Protein AF-0000000066300515 (afdb_homodimer)

Sequence (584 aa):
MKFGRKIVMDKVKVTYQYLLFVWRRSEQDNIKVPAGHLAYVTLLSIVPLLAVIFYMLAAFPVFSDLKGMLEDLIYNNLLPTSGDTIQEHISGFIENTKKMSMMGIGSLIAIALLLISTIDQTINRIWRCTNKRSRIQSFTIYWTILSLGPVIIGASLALSSYLFSVFQEHGSLSFGQRLLSLMPFILTWLTFAGVYTLVPHQRVSFRYALIGGLIAAILFFFGTDLFRLYITNFPSQQIIYGALAVIPILFVWIYYSWLIVLIGAEVTATLEEFLKQQEDNNVTKEYLGADIMKFGRKIVMDKVKVTYQYLLFVWRRSEQDNIKVPAGHLAYVTLLSIVPLLAVIFYMLAAFPVFSDLKGMLEDLIYNNLLPTSGDTIQEHISGFIENTKKMSMMGIGSLIAIALLLISTIDQTINRIWRCTNKRSRIQSFTIYWTILSLGPVIIGASLALSSYLFSVFQEHGSLSFGQRLLSLMPFILTWLTFAGVYTLVPHQRVSFRYALIGGLIAAILFFFGTDLFRLYITNFPSQQIIYGALAVIPILFVWIYYSWLIVLIGAEVTATLEEFLKQQEDNNVTKEYLGADI

Structure (mmCIF, N/CA/C/O backbone):
data_AF-0000000066300515-model_v1
#
loop_
_entity.id
_entity.type
_entity.pdbx_description
1 polymer 'UPF0761 membrane protein Ping_3482'
#
loop_
_atom_site.group_PDB
_atom_site.id
_atom_site.type_symbol
_atom_site.label_atom_id
_atom_site.label_alt_id
_atom_site.label_comp_id
_atom_site.label_asym_id
_atom_site.label_entity_id
_atom_site.label_seq_id
_atom_site.pdbx_PDB_ins_code
_atom_site.Cartn_x
_atom_site.Cartn_y
_atom_site.Cartn_z
_atom_site.occupancy
_atom_site.B_iso_or_equiv
_atom_site.auth_seq_id
_atom_site.auth_comp_id
_atom_site.auth_asym_id
_atom_site.auth_atom_id
_atom_site.pdbx_PDB_model_num
ATOM 1 N N . MET A 1 1 ? 28.031 -44.844 2.875 1 52.69 1 MET A N 1
ATOM 2 C CA . MET A 1 1 ? 27.031 -44.188 3.703 1 52.69 1 MET A CA 1
ATOM 3 C C . MET A 1 1 ? 27.516 -42.812 4.141 1 52.69 1 MET A C 1
ATOM 5 O O . MET A 1 1 ? 26.734 -41.844 4.184 1 52.69 1 MET A O 1
ATOM 9 N N . LYS A 1 2 ? 28.719 -42.75 4.441 1 65.56 2 LYS A N 1
ATOM 10 C CA . LYS A 1 2 ? 29.359 -41.531 4.945 1 65.56 2 LYS A CA 1
ATOM 11 C C . LYS A 1 2 ? 29.484 -40.5 3.844 1 65.56 2 LYS A C 1
ATOM 13 O O . LYS A 1 2 ? 29.312 -39.281 4.09 1 65.56 2 LYS A O 1
ATOM 18 N N . PHE A 1 3 ? 29.703 -40.906 2.629 1 63.03 3 PHE A N 1
ATOM 19 C CA . PHE A 1 3 ? 29.906 -40 1.494 1 63.03 3 PHE A CA 1
ATOM 20 C C . PHE A 1 3 ? 28.609 -39.312 1.117 1 63.03 3 PHE A C 1
ATOM 22 O O . PHE A 1 3 ? 28.609 -38.094 0.831 1 63.03 3 PHE A O 1
ATOM 29 N N . GLY A 1 4 ? 27.484 -39.938 1.176 1 62.94 4 GLY A N 1
ATOM 30 C CA . GLY A 1 4 ? 26.172 -39.406 0.899 1 62.94 4 GLY A CA 1
ATOM 31 C C . GLY A 1 4 ? 25.75 -38.344 1.886 1 62.94 4 GLY A C 1
ATOM 32 O O . GLY A 1 4 ? 25.156 -37.312 1.498 1 62.94 4 GLY A O 1
ATOM 33 N N . ARG A 1 5 ? 26.156 -38.656 3.082 1 69.69 5 ARG A N 1
ATOM 34 C CA . ARG A 1 5 ? 25.828 -37.719 4.141 1 69.69 5 ARG A CA 1
ATOM 35 C C . ARG A 1 5 ? 26.609 -36.406 3.98 1 69.69 5 ARG A C 1
ATOM 37 O O . ARG A 1 5 ? 26.078 -35.312 4.242 1 69.69 5 ARG A O 1
ATOM 44 N N . LYS A 1 6 ? 27.812 -36.562 3.58 1 69.56 6 LYS A N 1
ATOM 45 C CA . LYS A 1 6 ? 28.641 -35.406 3.387 1 69.56 6 LYS A CA 1
ATOM 46 C C . LYS A 1 6 ? 28.109 -34.531 2.256 1 69.56 6 LYS A C 1
ATOM 48 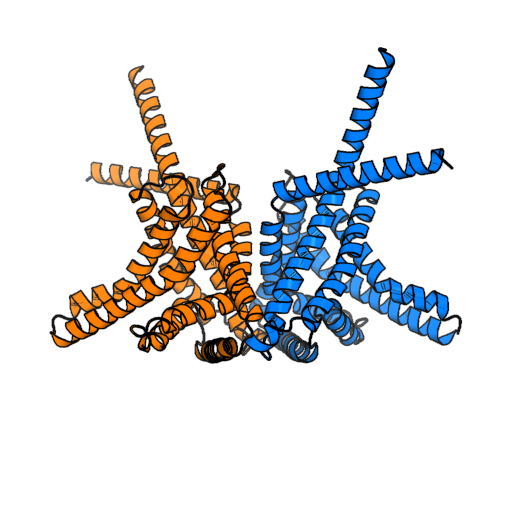O O . LYS A 1 6 ? 28.109 -33.281 2.365 1 69.56 6 LYS A O 1
ATOM 53 N N . ILE A 1 7 ? 27.656 -35.156 1.161 1 70.44 7 ILE A N 1
ATOM 54 C CA . ILE A 1 7 ? 27.094 -34.438 0.025 1 70.44 7 ILE A CA 1
ATOM 55 C C . ILE A 1 7 ? 25.797 -33.75 0.447 1 70.44 7 ILE A C 1
ATOM 57 O O . ILE A 1 7 ? 25.578 -32.562 0.089 1 70.44 7 ILE A O 1
ATOM 61 N N . VAL A 1 8 ? 25.094 -34.469 1.227 1 72.69 8 VAL A N 1
ATOM 62 C CA . VAL A 1 8 ? 23.844 -33.906 1.701 1 72.69 8 VAL A CA 1
ATOM 63 C C . VAL A 1 8 ? 24.109 -32.719 2.639 1 72.69 8 VAL A C 1
ATOM 65 O O . VAL A 1 8 ? 23.438 -31.703 2.557 1 72.69 8 VAL A O 1
ATOM 68 N N . MET A 1 9 ? 25.078 -32.938 3.523 1 73 9 MET A N 1
ATOM 69 C CA . MET A 1 9 ? 25.406 -31.875 4.469 1 73 9 MET A CA 1
ATOM 70 C C . MET A 1 9 ? 25.938 -30.641 3.742 1 73 9 MET A C 1
ATOM 72 O O . MET A 1 9 ? 25.625 -29.516 4.125 1 73 9 MET A O 1
ATOM 76 N N . ASP A 1 10 ? 26.703 -30.906 2.738 1 74.69 10 ASP A N 1
ATOM 77 C CA . ASP A 1 10 ? 27.234 -29.812 1.949 1 74.69 10 ASP A CA 1
ATOM 78 C C . ASP A 1 10 ? 26.109 -29.062 1.216 1 74.69 10 ASP A C 1
ATOM 80 O O . ASP A 1 10 ? 26.109 -27.844 1.153 1 74.69 10 ASP A O 1
ATOM 84 N N . LYS A 1 11 ? 25.188 -29.891 0.776 1 75.94 11 LYS A N 1
ATOM 85 C CA . LYS A 1 11 ? 24.062 -29.281 0.068 1 75.94 11 LYS A CA 1
ATOM 86 C C . LYS A 1 11 ? 23.203 -28.453 1.019 1 75.94 11 LYS A C 1
ATOM 88 O O . LYS A 1 11 ? 22.719 -27.375 0.658 1 75.94 11 LYS A O 1
ATOM 93 N N . VAL A 1 12 ? 23.094 -28.984 2.199 1 80.06 12 VAL A N 1
ATOM 94 C CA . VAL A 1 12 ? 22.281 -28.297 3.207 1 80.06 12 VAL A CA 1
ATOM 95 C C . VAL A 1 12 ? 22.969 -27 3.615 1 80.06 12 VAL A C 1
ATOM 97 O O . VAL A 1 12 ? 22.312 -25.969 3.793 1 80.06 12 VAL A O 1
ATOM 100 N N . LYS A 1 13 ? 24.188 -27.078 3.736 1 79.25 13 LYS A N 1
ATOM 101 C CA . LYS A 1 13 ? 24.953 -25.891 4.102 1 79.25 13 LYS A CA 1
ATOM 102 C C . LYS A 1 13 ? 24.859 -24.812 3.021 1 79.25 13 LYS A C 1
ATOM 104 O O . LYS A 1 13 ? 24.672 -23.625 3.322 1 79.25 13 LYS A O 1
ATOM 109 N N . VAL A 1 14 ? 24.969 -25.328 1.819 1 77.94 14 VAL A N 1
ATOM 110 C CA . VAL A 1 14 ? 24.922 -24.391 0.701 1 77.94 14 VAL A CA 1
ATOM 111 C C . VAL A 1 14 ? 23.516 -23.781 0.606 1 77.94 14 VAL A C 1
ATOM 113 O O . VAL A 1 14 ? 23.359 -22.594 0.356 1 77.94 14 VAL A O 1
ATOM 116 N N . THR A 1 15 ? 22.547 -24.641 0.903 1 84.38 15 THR A N 1
ATOM 117 C CA . THR A 1 15 ? 21.172 -24.172 0.858 1 84.38 15 THR A CA 1
ATOM 118 C C . THR A 1 15 ? 20.906 -23.156 1.972 1 84.38 15 THR A C 1
ATOM 120 O O . THR A 1 15 ? 20.25 -22.141 1.752 1 84.38 15 THR A O 1
ATOM 123 N N . TYR A 1 16 ? 21.469 -23.453 3.086 1 84.88 16 TYR A N 1
ATOM 124 C CA . TYR A 1 16 ? 21.312 -22.547 4.223 1 84.88 16 TYR A CA 1
ATOM 125 C C . TYR A 1 16 ? 22 -21.203 3.953 1 84.88 16 TYR A C 1
ATOM 127 O O . TYR A 1 16 ? 21.438 -20.156 4.242 1 84.88 16 TYR A O 1
ATOM 135 N N . GLN A 1 17 ? 23.156 -21.281 3.406 1 83.31 17 GLN A N 1
ATOM 136 C CA . GLN A 1 17 ? 23.891 -20.078 3.074 1 83.31 17 GLN A CA 1
ATOM 137 C C . GLN A 1 17 ? 23.141 -19.25 2.025 1 83.31 17 GLN A C 1
ATOM 139 O O . GLN A 1 17 ? 23.141 -18.016 2.08 1 83.31 17 GLN A O 1
ATOM 144 N N . TYR A 1 18 ? 22.594 -19.969 1.173 1 86.94 18 TYR A N 1
ATOM 145 C CA . TYR A 1 18 ? 21.844 -19.266 0.126 1 86.94 18 TYR A CA 1
ATOM 146 C C . TYR A 1 18 ? 20.594 -18.609 0.69 1 86.94 18 TYR A C 1
ATOM 148 O O . TYR A 1 18 ? 20.266 -17.484 0.315 1 86.94 18 TYR A O 1
ATOM 156 N N . LEU A 1 19 ? 19.984 -19.266 1.612 1 87.31 19 LEU A N 1
ATOM 157 C CA . LEU A 1 19 ? 18.797 -18.703 2.236 1 87.31 19 LEU A CA 1
ATOM 158 C C . LEU A 1 19 ? 19.141 -17.438 3.004 1 87.31 19 LEU A C 1
ATOM 160 O O . LEU A 1 19 ? 18.375 -16.453 2.965 1 87.31 19 LEU A O 1
ATOM 164 N N . LEU A 1 20 ? 20.234 -17.469 3.615 1 85.44 20 LEU A N 1
ATOM 165 C CA . LEU A 1 20 ? 20.688 -16.297 4.336 1 85.44 20 LEU A CA 1
ATOM 166 C C . LEU A 1 20 ? 21.031 -15.156 3.371 1 85.44 20 LEU A C 1
ATOM 168 O O . LEU A 1 20 ? 20.766 -13.992 3.666 1 85.44 20 LEU A O 1
ATOM 172 N N . PHE A 1 21 ? 21.578 -15.656 2.324 1 85.94 21 PHE A N 1
ATOM 173 C CA . PHE A 1 21 ? 21.938 -14.688 1.298 1 85.94 21 PHE A CA 1
ATOM 174 C C . PHE A 1 21 ? 20.688 -14 0.746 1 85.94 21 PHE A C 1
ATOM 176 O O . PHE A 1 21 ? 20.656 -12.781 0.593 1 85.94 21 PHE A O 1
ATOM 183 N N . VAL A 1 22 ? 19.719 -14.742 0.502 1 88.06 22 VAL A N 1
ATOM 184 C CA . VAL A 1 22 ? 18.469 -14.219 -0.041 1 88.06 22 VAL A CA 1
ATOM 185 C C . VAL A 1 22 ? 17.797 -13.32 0.996 1 88.06 22 VAL A C 1
ATOM 187 O O . VAL A 1 22 ? 17.234 -12.281 0.655 1 88.06 22 VAL A O 1
ATOM 190 N N . TRP A 1 23 ? 17.875 -13.734 2.213 1 86.88 23 TRP A N 1
ATOM 191 C CA . TRP A 1 23 ? 17.281 -12.961 3.295 1 86.88 23 TRP A CA 1
ATOM 192 C C . TRP A 1 23 ? 17.938 -11.594 3.422 1 86.88 23 TRP A C 1
ATOM 194 O O . TRP A 1 23 ? 17.266 -10.578 3.574 1 86.88 23 TRP A O 1
ATOM 204 N N . ARG A 1 24 ? 19.234 -11.586 3.393 1 85.38 24 ARG A N 1
ATOM 205 C CA . ARG A 1 24 ? 19.984 -10.336 3.482 1 85.38 24 ARG A CA 1
ATOM 206 C C . ARG A 1 24 ? 19.688 -9.43 2.295 1 85.38 24 ARG A C 1
ATOM 208 O O . ARG A 1 24 ? 19.531 -8.219 2.457 1 85.38 24 ARG A O 1
ATOM 215 N N . ARG A 1 25 ? 19.625 -10.102 1.236 1 85.56 25 ARG A N 1
ATOM 216 C CA . ARG A 1 25 ? 19.344 -9.328 0.029 1 85.56 25 ARG A CA 1
ATOM 217 C C . ARG A 1 25 ? 17.922 -8.758 0.065 1 85.56 25 ARG A C 1
ATOM 219 O O . ARG A 1 25 ? 17.703 -7.621 -0.361 1 85.56 25 ARG A O 1
ATOM 226 N N . SER A 1 26 ? 17.062 -9.516 0.529 1 87.69 26 SER A N 1
ATOM 227 C CA . SER A 1 26 ? 15.68 -9.07 0.648 1 87.69 26 SER A CA 1
ATOM 228 C C . SER A 1 26 ? 15.562 -7.902 1.623 1 87.69 26 SER A C 1
ATOM 230 O O . SER A 1 26 ? 14.758 -6.992 1.411 1 87.69 26 SER A O 1
ATOM 232 N N . GLU A 1 27 ? 16.312 -7.953 2.643 1 83.94 27 GLU A N 1
ATOM 233 C CA . GLU A 1 27 ? 16.328 -6.871 3.623 1 83.94 27 GLU A CA 1
ATOM 234 C C . GLU A 1 27 ? 16.953 -5.609 3.045 1 83.94 27 GLU A C 1
ATOM 236 O O . GLU A 1 27 ? 16.484 -4.5 3.303 1 83.94 27 GLU A O 1
ATOM 241 N N . GLN A 1 28 ? 17.938 -5.828 2.32 1 81.56 28 GLN A N 1
ATOM 242 C CA . GLN A 1 28 ? 18.609 -4.699 1.691 1 81.56 28 GLN A CA 1
ATOM 243 C C . GLN A 1 28 ? 17.719 -4.023 0.664 1 81.56 28 GLN A C 1
ATOM 245 O O . GLN A 1 28 ? 17.703 -2.795 0.547 1 81.56 28 GLN A O 1
ATOM 250 N N . ASP A 1 29 ? 16.938 -4.852 0.018 1 83.25 29 ASP A N 1
ATOM 251 C CA . ASP A 1 29 ? 16.031 -4.324 -0.995 1 83.25 29 ASP A CA 1
ATOM 252 C C . ASP A 1 29 ? 14.734 -3.82 -0.362 1 83.25 29 ASP A C 1
ATOM 254 O O . ASP A 1 29 ? 13.922 -3.182 -1.029 1 83.25 29 ASP A O 1
ATOM 258 N N . ASN A 1 30 ? 14.594 -4.039 0.942 1 87.69 30 ASN A N 1
ATOM 259 C CA . ASN A 1 30 ? 13.398 -3.619 1.664 1 87.69 30 ASN A CA 1
ATOM 260 C C . ASN A 1 30 ? 12.125 -4.039 0.934 1 87.69 30 ASN A C 1
ATOM 262 O O . ASN A 1 30 ? 11.258 -3.209 0.663 1 87.69 30 ASN A O 1
ATOM 266 N N . ILE A 1 31 ? 12.008 -5.305 0.62 1 92.19 31 ILE A N 1
ATOM 267 C CA . ILE A 1 31 ? 10.938 -5.781 -0.251 1 92.19 31 ILE A CA 1
ATOM 268 C C . ILE A 1 31 ? 9.586 -5.582 0.431 1 92.19 31 ILE A C 1
ATOM 270 O O . ILE A 1 31 ? 8.547 -5.648 -0.219 1 92.19 31 ILE A O 1
ATOM 274 N N . LYS A 1 32 ? 9.555 -5.266 1.757 1 93 32 LYS A N 1
ATOM 275 C CA . LYS A 1 32 ? 8.312 -5.059 2.494 1 93 32 LYS A CA 1
ATOM 276 C C . LYS A 1 32 ? 7.578 -3.812 1.998 1 93 32 LYS A C 1
ATOM 278 O O . LYS A 1 32 ? 6.352 -3.801 1.907 1 93 32 LYS A O 1
ATOM 283 N N . VAL A 1 33 ? 8.352 -2.824 1.601 1 93.25 33 VAL A N 1
ATOM 284 C CA . VAL A 1 33 ? 7.773 -1.548 1.195 1 93.25 33 VAL A CA 1
ATOM 285 C C . VAL A 1 33 ? 7.148 -1.683 -0.19 1 93.25 33 VAL A C 1
ATOM 287 O O . VAL A 1 33 ? 5.961 -1.4 -0.371 1 93.25 33 VAL A O 1
ATOM 290 N N . PRO A 1 34 ? 7.875 -2.25 -1.144 1 94.5 34 PRO A N 1
ATOM 291 C CA . PRO A 1 34 ? 7.227 -2.453 -2.439 1 94.5 34 PRO A CA 1
ATOM 292 C C . PRO A 1 34 ? 6.074 -3.453 -2.371 1 94.5 34 PRO A C 1
ATOM 294 O O . PRO A 1 34 ? 5.102 -3.332 -3.123 1 94.5 34 PRO A O 1
ATOM 297 N N . ALA A 1 35 ? 6.223 -4.418 -1.502 1 95.81 35 ALA A N 1
ATOM 298 C CA . ALA A 1 35 ? 5.117 -5.359 -1.327 1 95.81 35 ALA A CA 1
ATOM 299 C C . ALA A 1 35 ? 3.859 -4.641 -0.85 1 95.81 35 ALA A C 1
ATOM 301 O O . ALA A 1 35 ? 2.754 -4.949 -1.302 1 95.81 35 ALA A O 1
ATOM 302 N N . GLY A 1 36 ? 4.031 -3.73 0.082 1 95.25 36 GLY A N 1
ATOM 303 C CA . GLY A 1 36 ? 2.908 -2.93 0.543 1 95.25 36 GLY A CA 1
ATOM 304 C C . GLY A 1 36 ? 2.312 -2.057 -0.544 1 95.25 36 GLY A C 1
ATOM 305 O O . GLY A 1 36 ? 1.09 -1.935 -0.65 1 95.25 36 GLY A O 1
ATOM 306 N N . HIS A 1 37 ? 3.158 -1.48 -1.31 1 95.31 37 HIS A N 1
ATOM 307 C CA . HIS A 1 37 ? 2.701 -0.669 -2.432 1 95.31 37 HIS A CA 1
ATOM 308 C C . HIS A 1 37 ? 1.916 -1.508 -3.436 1 95.31 37 HIS A C 1
ATOM 310 O O . HIS A 1 37 ? 0.858 -1.089 -3.908 1 95.31 37 HIS A O 1
ATOM 316 N N . LEU A 1 38 ? 2.426 -2.646 -3.707 1 96 38 LEU A N 1
ATOM 317 C CA . LEU A 1 38 ? 1.755 -3.555 -4.633 1 96 38 LEU A CA 1
ATOM 318 C C . LEU A 1 38 ? 0.403 -3.992 -4.078 1 96 38 LEU A C 1
ATOM 320 O O . LEU A 1 38 ? -0.571 -4.109 -4.824 1 96 38 LEU A O 1
ATOM 324 N N . ALA A 1 39 ? 0.421 -4.254 -2.818 1 96.19 39 ALA A N 1
ATOM 325 C CA . ALA A 1 39 ? -0.839 -4.625 -2.182 1 96.19 39 ALA A CA 1
ATOM 326 C C . ALA A 1 39 ? -1.874 -3.514 -2.316 1 96.19 39 ALA A C 1
ATOM 328 O O . ALA A 1 39 ? -3.035 -3.773 -2.637 1 96.19 39 ALA A O 1
ATOM 329 N N . TYR A 1 40 ? -1.424 -2.352 -2.115 1 95.38 40 TYR A N 1
ATOM 330 C CA . TYR A 1 40 ? -2.303 -1.195 -2.25 1 95.38 40 TYR A CA 1
ATOM 331 C C . TYR A 1 40 ? -2.855 -1.092 -3.666 1 95.38 40 TYR A C 1
ATOM 333 O O . TYR A 1 40 ? -4.066 -0.978 -3.859 1 95.38 40 TYR A O 1
ATOM 341 N N . VAL A 1 41 ? -2.021 -1.169 -4.637 1 93.81 41 VAL A N 1
ATOM 342 C CA . VAL A 1 41 ? -2.42 -1.003 -6.031 1 93.81 41 VAL A CA 1
ATOM 343 C C . VAL A 1 41 ? -3.322 -2.162 -6.453 1 93.81 41 VAL A C 1
ATOM 345 O O . VAL A 1 41 ? -4.262 -1.975 -7.227 1 93.81 41 VAL A O 1
ATOM 348 N N . THR A 1 42 ? -3.051 -3.299 -5.91 1 93.12 42 THR A N 1
ATOM 349 C CA . THR A 1 42 ? -3.883 -4.461 -6.207 1 93.12 42 THR A CA 1
ATOM 350 C C . THR A 1 42 ? -5.301 -4.262 -5.676 1 93.12 42 THR A C 1
ATOM 352 O O . THR A 1 42 ? -6.277 -4.523 -6.383 1 93.12 42 THR A O 1
ATOM 355 N N . LEU A 1 43 ? -5.379 -3.842 -4.473 1 91.06 43 LEU A N 1
ATOM 356 C CA . LEU A 1 43 ? -6.688 -3.619 -3.869 1 91.06 43 LEU A CA 1
ATOM 357 C C . LEU A 1 43 ? -7.461 -2.551 -4.633 1 91.06 43 LEU A C 1
ATOM 359 O O . LEU A 1 43 ? -8.68 -2.67 -4.809 1 91.06 43 LEU A O 1
ATOM 363 N N . LEU A 1 44 ? -6.75 -1.623 -5.047 1 89.12 44 LEU A N 1
ATOM 364 C CA . LEU A 1 44 ? -7.367 -0.541 -5.809 1 89.12 44 LEU A CA 1
ATOM 365 C C . LEU A 1 44 ? -7.816 -1.029 -7.184 1 89.12 44 LEU A C 1
ATOM 367 O O . LEU A 1 44 ? -8.859 -0.599 -7.688 1 89.12 44 LEU A O 1
ATOM 371 N N . SER A 1 45 ? -7.09 -1.934 -7.754 1 89.12 45 SER A N 1
ATOM 372 C CA . SER A 1 45 ? -7.281 -2.291 -9.156 1 89.12 45 SER A CA 1
ATOM 373 C C . SER A 1 45 ? -8.07 -3.59 -9.289 1 89.12 45 SER A C 1
ATOM 375 O O . SER A 1 45 ? -8.375 -4.02 -10.406 1 89.12 45 SER A O 1
ATOM 377 N N . ILE A 1 46 ? -8.336 -4.199 -8.195 1 85.38 46 ILE A N 1
ATOM 378 C CA . ILE A 1 46 ? -8.922 -5.531 -8.266 1 85.38 46 ILE A CA 1
ATOM 379 C C . ILE A 1 46 ? -10.227 -5.48 -9.07 1 85.38 46 ILE A C 1
ATOM 381 O O . ILE A 1 46 ? -10.469 -6.332 -9.93 1 85.38 46 ILE A O 1
ATOM 385 N N . VAL A 1 47 ? -11.094 -4.539 -8.828 1 79.75 47 VAL A N 1
ATOM 386 C CA . VAL A 1 47 ? -12.383 -4.438 -9.5 1 79.75 47 VAL A CA 1
ATOM 387 C C . VAL A 1 47 ? -12.172 -4.062 -10.969 1 79.75 47 VAL A C 1
ATOM 389 O O . VAL A 1 47 ? -12.672 -4.738 -11.867 1 79.75 47 VAL A O 1
ATOM 392 N N . PRO A 1 48 ? -11.391 -3.064 -11.211 1 81.62 48 PRO A N 1
ATOM 393 C CA . PRO A 1 48 ? -11.078 -2.715 -12.602 1 81.62 48 PRO A CA 1
ATOM 394 C C . PRO A 1 48 ? -10.43 -3.863 -13.367 1 81.62 48 PRO A C 1
ATOM 396 O O . PRO A 1 48 ? -10.734 -4.082 -14.539 1 81.62 48 PRO A O 1
ATOM 399 N N . LEU A 1 49 ? -9.562 -4.516 -12.742 1 85.06 49 LEU A N 1
ATOM 400 C CA . LEU A 1 49 ? -8.859 -5.625 -13.375 1 85.06 49 LEU A CA 1
ATOM 401 C C . LEU A 1 49 ? -9.82 -6.754 -13.727 1 85.06 49 LEU A C 1
ATOM 403 O O . LEU A 1 49 ? -9.766 -7.301 -14.828 1 85.06 49 LEU A O 1
ATOM 407 N N . LEU A 1 50 ? -10.68 -7.113 -12.805 1 81 50 LEU A N 1
ATOM 408 C CA . LEU A 1 50 ? -11.664 -8.164 -13.055 1 81 50 LEU A CA 1
ATOM 409 C C . LEU A 1 50 ? -12.609 -7.762 -14.18 1 81 50 LEU A C 1
ATOM 411 O O . LEU A 1 50 ? -12.969 -8.594 -15.016 1 81 50 LEU A O 1
ATOM 415 N N . ALA A 1 51 ? -13.008 -6.504 -14.094 1 78 51 ALA A N 1
ATOM 416 C CA . ALA A 1 51 ? -13.883 -6.004 -15.148 1 78 51 ALA A CA 1
ATOM 417 C C . ALA A 1 51 ? -13.234 -6.148 -16.516 1 78 51 ALA A C 1
ATOM 419 O O . ALA A 1 51 ? -13.883 -6.57 -17.484 1 78 51 ALA A O 1
ATOM 420 N N . VAL A 1 52 ? -12.031 -5.828 -16.609 1 78.81 52 VAL A N 1
ATOM 421 C CA . VAL A 1 52 ? -11.305 -5.902 -17.859 1 78.81 52 VAL A CA 1
ATOM 422 C C . VAL A 1 52 ? -11.133 -7.359 -18.281 1 78.81 52 VAL A C 1
ATOM 424 O O . VAL A 1 52 ? -11.273 -7.695 -19.453 1 78.81 52 VAL A O 1
ATOM 427 N N . ILE A 1 53 ? -10.836 -8.195 -17.328 1 78.94 53 ILE A N 1
ATOM 428 C CA . ILE A 1 53 ? -10.672 -9.617 -17.609 1 78.94 53 ILE A CA 1
ATOM 429 C C . ILE A 1 53 ? -11.977 -10.188 -18.156 1 78.94 53 ILE A C 1
ATOM 431 O O . ILE A 1 53 ? -11.984 -10.891 -19.172 1 78.94 53 ILE A O 1
ATOM 435 N N . PHE A 1 54 ? -13.047 -9.859 -17.531 1 74.38 54 PHE A N 1
ATOM 436 C CA . PHE A 1 54 ? -14.344 -10.367 -17.953 1 74.38 54 PHE A CA 1
ATOM 437 C C . PHE A 1 54 ? -14.742 -9.789 -19.297 1 74.38 54 PHE A C 1
ATOM 439 O O . PHE A 1 54 ? -15.344 -10.477 -20.125 1 74.38 54 PHE A O 1
ATOM 446 N N . TYR A 1 55 ? -14.422 -8.578 -19.406 1 71.62 55 TYR A N 1
ATOM 447 C CA . TYR A 1 55 ? -14.695 -7.938 -20.688 1 71.62 55 TYR A CA 1
ATOM 448 C C . TYR A 1 55 ? -13.93 -8.633 -21.812 1 71.62 55 TYR A C 1
ATOM 450 O O . TYR A 1 55 ? -14.492 -8.883 -22.875 1 71.62 55 TYR A O 1
ATOM 458 N N . MET A 1 56 ? -12.734 -8.938 -21.594 1 73.44 56 MET A N 1
ATOM 459 C CA . MET A 1 56 ? -11.875 -9.562 -22.594 1 73.44 56 MET A CA 1
ATOM 460 C C . MET A 1 56 ? -12.336 -10.992 -22.875 1 73.44 56 MET A C 1
ATOM 462 O O . MET A 1 56 ? -12.297 -11.445 -24.016 1 73.44 56 MET A O 1
ATOM 466 N N . LEU A 1 57 ? -12.742 -11.641 -21.891 1 75.69 57 LEU A N 1
ATOM 467 C CA . LEU A 1 57 ? -13.211 -13.016 -22.078 1 75.69 57 LEU A CA 1
ATOM 468 C C . LEU A 1 57 ? -14.547 -13.047 -22.797 1 75.69 57 LEU A C 1
ATOM 470 O O . LEU A 1 57 ? -14.797 -13.93 -23.625 1 75.69 57 LEU A O 1
ATOM 474 N N . ALA A 1 58 ? -15.375 -12.156 -22.375 1 71.56 58 ALA A N 1
ATOM 475 C CA . ALA A 1 58 ? -16.688 -12.078 -23 1 71.56 58 ALA A CA 1
ATOM 476 C C . ALA A 1 58 ? -16.578 -11.766 -24.484 1 71.56 58 ALA A C 1
ATOM 478 O O . ALA A 1 58 ? -17.5 -12.047 -25.266 1 71.56 58 ALA A O 1
ATOM 479 N N . ALA A 1 59 ? -15.5 -11.133 -24.766 1 70.94 59 ALA A N 1
ATOM 480 C CA . ALA A 1 59 ? -15.289 -10.797 -26.172 1 70.94 59 ALA A CA 1
ATOM 481 C C . ALA A 1 59 ? -15.086 -12.055 -27.016 1 70.94 59 ALA A C 1
ATOM 483 O O . ALA A 1 59 ? -15.242 -12.031 -28.234 1 70.94 59 ALA A O 1
ATOM 484 N N . PHE A 1 60 ? -14.734 -13.125 -26.312 1 69.38 60 PHE A N 1
ATOM 485 C CA . PHE A 1 60 ? -14.539 -14.398 -27 1 69.38 60 PHE A CA 1
ATOM 486 C C . PHE A 1 60 ? -15.648 -15.383 -26.641 1 69.38 60 PHE A C 1
ATOM 488 O O . PHE A 1 60 ? -15.773 -15.789 -25.484 1 69.38 60 PHE A O 1
ATOM 495 N N . PRO A 1 61 ? -16.438 -15.68 -27.5 1 63.94 61 PRO A N 1
ATOM 496 C CA . PRO A 1 61 ? -17.594 -16.562 -27.25 1 63.94 61 PRO A CA 1
ATOM 497 C C . PRO A 1 61 ? -17.188 -17.891 -26.656 1 63.94 61 PRO A C 1
ATOM 499 O O . PRO A 1 61 ? -17.984 -18.516 -25.938 1 63.94 61 PRO A O 1
ATOM 502 N N . VAL A 1 62 ? -16.016 -18.281 -26.969 1 63.09 62 VAL A N 1
ATOM 503 C CA . VAL A 1 62 ? -15.57 -19.594 -26.484 1 63.09 62 VAL A CA 1
ATOM 504 C C . VAL A 1 62 ? -15.5 -19.594 -24.969 1 63.09 62 VAL A C 1
ATOM 506 O O . VAL A 1 62 ? -15.617 -20.641 -24.328 1 63.09 62 VAL A O 1
ATOM 509 N N . PHE A 1 63 ? -15.484 -18.375 -24.438 1 62.41 63 PHE A N 1
ATOM 510 C CA . PHE A 1 63 ? -15.281 -18.297 -23 1 62.41 63 PHE A CA 1
ATOM 511 C C . PHE A 1 63 ? -16.578 -17.922 -22.297 1 62.41 63 PHE A C 1
ATOM 513 O O . PHE A 1 63 ? -16.562 -17.531 -21.125 1 62.41 63 PHE A O 1
ATOM 520 N N . SER A 1 64 ? -17.609 -17.938 -22.938 1 64.12 64 SER A N 1
ATOM 521 C CA . SER A 1 64 ? -18.891 -17.516 -22.359 1 64.12 64 SER A CA 1
ATOM 522 C C . SER A 1 64 ? -19.25 -18.344 -21.125 1 64.12 64 SER A C 1
ATOM 524 O O . SER A 1 64 ? -19.828 -17.828 -20.172 1 64.12 64 SER A O 1
ATOM 526 N N . ASP A 1 65 ? -18.797 -19.531 -21.109 1 62.34 65 ASP A N 1
ATOM 527 C CA . ASP A 1 65 ? -19.156 -20.422 -20.016 1 62.34 65 ASP A CA 1
ATOM 528 C C . ASP A 1 65 ? -18.094 -20.391 -18.906 1 62.34 65 ASP A C 1
ATOM 530 O O . ASP A 1 65 ? -18.281 -21.016 -17.859 1 62.34 65 ASP A O 1
ATOM 534 N N . LEU A 1 66 ? -17.156 -19.578 -19.125 1 63.06 66 LEU A N 1
ATOM 535 C CA . LEU A 1 66 ? -16.031 -19.656 -18.203 1 63.06 66 LEU A CA 1
ATOM 536 C C . LEU A 1 66 ? -16.203 -18.656 -17.062 1 63.06 66 LEU A C 1
ATOM 538 O O . LEU A 1 66 ? -15.43 -18.656 -16.094 1 63.06 66 LEU A O 1
ATOM 542 N N . LYS A 1 67 ? -17.203 -17.812 -17.203 1 68 67 LYS A N 1
ATOM 543 C CA . LYS A 1 67 ? -17.453 -16.844 -16.125 1 68 67 LYS A CA 1
ATOM 544 C C . LYS A 1 67 ? -17.531 -17.547 -14.773 1 68 67 LYS A C 1
ATOM 546 O O . LYS A 1 67 ? -16.922 -17.094 -13.797 1 68 67 LYS A O 1
ATOM 551 N N . GLY A 1 68 ? -18.297 -18.625 -14.82 1 65.94 68 GLY A N 1
ATOM 552 C CA . GLY A 1 68 ? -18.453 -19.375 -13.586 1 65.94 68 GLY A CA 1
ATOM 553 C C . GLY A 1 68 ? -17.156 -19.953 -13.07 1 65.94 68 GLY A C 1
ATOM 554 O O . GLY A 1 68 ? -16.875 -19.906 -11.867 1 65.94 68 GLY A O 1
ATOM 555 N N . MET A 1 69 ? -16.438 -20.422 -14 1 63.75 69 MET A N 1
ATOM 556 C CA . MET A 1 69 ? -15.172 -21.047 -13.602 1 63.75 69 MET A CA 1
ATOM 557 C C . MET A 1 69 ? -14.195 -20 -13.078 1 63.75 69 MET A C 1
ATOM 559 O O . MET A 1 69 ? -13.461 -20.25 -12.125 1 63.75 69 MET A O 1
ATOM 563 N N . LEU A 1 70 ? -14.195 -18.875 -13.672 1 66.81 70 LEU A N 1
ATOM 564 C CA . LEU A 1 70 ? -13.336 -17.797 -13.227 1 66.81 70 LEU A CA 1
ATOM 565 C C . LEU A 1 70 ? -13.742 -17.312 -11.836 1 66.81 70 LEU A C 1
ATOM 567 O O . LEU A 1 70 ? -12.883 -17.031 -11 1 66.81 70 LEU A O 1
ATOM 571 N N . GLU A 1 71 ? -15 -17.188 -11.734 1 66.75 71 GLU A N 1
ATOM 572 C CA . GLU A 1 71 ? -15.516 -16.797 -10.43 1 66.75 71 GLU A CA 1
ATOM 573 C C . GLU A 1 71 ? -15.102 -17.797 -9.352 1 66.75 71 GLU A C 1
ATOM 575 O O . GLU A 1 71 ? -14.727 -17.406 -8.242 1 66.75 71 GLU A O 1
ATOM 580 N N . ASP A 1 72 ? -15.156 -19.031 -9.766 1 63.75 72 ASP A N 1
ATOM 581 C CA . ASP A 1 72 ? -14.758 -20.078 -8.828 1 63.75 72 ASP A CA 1
ATOM 582 C C . ASP A 1 72 ? -13.273 -19.969 -8.484 1 63.75 72 ASP A C 1
ATOM 584 O O . ASP A 1 72 ? -12.883 -20.172 -7.328 1 63.75 72 ASP A O 1
ATOM 588 N N . LEU A 1 73 ? -12.555 -19.719 -9.484 1 62.47 73 LEU A N 1
ATOM 589 C CA . LEU A 1 73 ? -11.125 -19.578 -9.281 1 62.47 73 LEU A CA 1
ATOM 590 C C . LEU A 1 73 ? -10.82 -18.406 -8.344 1 62.47 73 LEU A C 1
ATOM 592 O O . LEU A 1 73 ? -9.953 -18.516 -7.477 1 62.47 73 LEU A O 1
ATOM 596 N N . ILE A 1 74 ? -11.453 -17.344 -8.57 1 62.88 74 ILE A N 1
ATOM 597 C CA . ILE A 1 74 ? -11.258 -16.156 -7.762 1 62.88 74 ILE A CA 1
ATOM 598 C C . ILE A 1 74 ? -11.688 -16.438 -6.32 1 62.88 74 ILE A C 1
ATOM 600 O O . ILE A 1 74 ? -10.969 -16.078 -5.379 1 62.88 74 ILE A O 1
ATOM 604 N N . TYR A 1 75 ? -12.766 -17.125 -6.234 1 60.81 75 TYR A N 1
ATOM 605 C CA . TYR A 1 75 ? -13.367 -17.375 -4.926 1 60.81 75 TYR A CA 1
ATOM 606 C C . TYR A 1 75 ? -12.555 -18.406 -4.141 1 60.81 75 TYR A C 1
ATOM 608 O O . TYR A 1 75 ? -12.398 -18.281 -2.926 1 60.81 75 TYR A O 1
ATOM 616 N N . ASN A 1 76 ? -12.117 -19.328 -4.867 1 58.38 76 ASN A N 1
ATOM 617 C CA . ASN A 1 76 ? -11.445 -20.422 -4.188 1 58.38 76 ASN A CA 1
ATOM 618 C C . ASN A 1 76 ? -9.984 -20.109 -3.891 1 58.38 76 ASN A C 1
ATOM 620 O O . ASN A 1 76 ? -9.391 -20.672 -2.971 1 58.38 76 ASN A O 1
ATOM 624 N N . ASN A 1 77 ? -9.461 -19.266 -4.699 1 56.44 77 ASN A N 1
ATOM 625 C CA . ASN A 1 77 ? -8.016 -19.078 -4.555 1 56.44 77 ASN A CA 1
ATOM 626 C C . ASN A 1 77 ? -7.691 -17.688 -4.012 1 56.44 77 ASN A C 1
ATOM 628 O O . ASN A 1 77 ? -6.719 -17.516 -3.273 1 56.44 77 ASN A O 1
ATOM 632 N N . LEU A 1 78 ? -8.438 -16.828 -4.508 1 56.56 78 LEU A N 1
ATOM 633 C CA . LEU A 1 78 ? -8.031 -15.469 -4.172 1 56.56 78 LEU A CA 1
ATOM 634 C C . LEU A 1 78 ? -8.594 -15.055 -2.818 1 56.56 78 LEU A C 1
ATOM 636 O O . LEU A 1 78 ? -8 -14.227 -2.121 1 56.56 78 LEU A O 1
ATOM 640 N N . LEU A 1 79 ? -9.852 -15.672 -2.473 1 56.41 79 LEU A N 1
ATOM 641 C CA . LEU A 1 79 ? -10.477 -15.18 -1.248 1 56.41 79 LEU A CA 1
ATOM 642 C C . LEU A 1 79 ? -10.688 -16.328 -0.257 1 56.41 79 LEU A C 1
ATOM 644 O O . LEU A 1 79 ? -11.492 -17.234 -0.507 1 56.41 79 LEU A O 1
ATOM 648 N N . PRO A 1 80 ? -9.734 -16.641 0.581 1 48 80 PRO A N 1
ATOM 649 C CA . PRO A 1 80 ? -9.945 -17.766 1.5 1 48 80 PRO A CA 1
ATOM 650 C C . PRO A 1 80 ? -11.328 -17.75 2.146 1 48 80 PRO A C 1
ATOM 652 O O . PRO A 1 80 ? -11.797 -18.781 2.621 1 48 80 PRO A O 1
ATOM 655 N N . THR A 1 81 ? -11.844 -16.609 2.723 1 51.34 81 THR A N 1
ATOM 656 C CA . THR A 1 81 ? -13.039 -16.656 3.562 1 51.34 81 THR A CA 1
ATOM 657 C C . THR A 1 81 ? -14.297 -16.594 2.711 1 51.34 81 THR A C 1
ATOM 659 O O . THR A 1 81 ? -14.227 -16.453 1.488 1 51.34 81 THR A O 1
ATOM 662 N N . SER A 1 82 ? -15.555 -16.172 3.393 1 51.19 82 SER A N 1
ATOM 663 C CA . SER A 1 82 ? -16.953 -16.266 2.984 1 51.19 82 SER A CA 1
ATOM 664 C C . SER A 1 82 ? -17.172 -15.602 1.625 1 51.19 82 SER A C 1
ATOM 666 O O . SER A 1 82 ? -17.422 -14.398 1.543 1 51.19 82 SER A O 1
ATOM 668 N N . GLY A 1 83 ? -16.859 -16.359 0.641 1 55.09 83 GLY A N 1
ATOM 669 C CA . GLY A 1 83 ? -16.922 -16.25 -0.808 1 55.09 83 GLY A CA 1
ATOM 670 C C . GLY A 1 83 ? -18.219 -15.641 -1.307 1 55.09 83 GLY A C 1
ATOM 671 O O . GLY A 1 83 ? -18.234 -14.938 -2.318 1 55.09 83 GLY A O 1
ATOM 672 N N . ASP A 1 84 ? -19.234 -15.727 -0.451 1 59.75 84 ASP A N 1
ATOM 673 C CA . ASP A 1 84 ? -20.531 -15.391 -1.032 1 59.75 84 ASP A CA 1
ATOM 674 C C . ASP A 1 84 ? -20.734 -13.883 -1.07 1 59.75 84 ASP A C 1
ATOM 676 O O . ASP A 1 84 ? -21.219 -13.344 -2.07 1 59.75 84 ASP A O 1
ATOM 680 N N . THR A 1 85 ? -20.359 -13.273 0.033 1 60.69 85 THR A N 1
ATOM 681 C CA . THR A 1 85 ? -20.594 -11.836 0.08 1 60.69 85 THR A CA 1
ATOM 682 C C . THR A 1 85 ? -19.703 -11.109 -0.917 1 60.69 85 THR A C 1
ATOM 684 O O . THR A 1 85 ? -20.141 -10.172 -1.593 1 60.69 85 THR A O 1
ATOM 687 N N . ILE A 1 86 ? -18.578 -11.633 -1.104 1 64.44 86 ILE A N 1
ATOM 688 C CA . ILE A 1 86 ? -17.641 -10.992 -2.02 1 64.44 86 ILE A CA 1
ATOM 689 C C . ILE A 1 86 ? -18.062 -11.266 -3.463 1 64.44 86 ILE A C 1
ATOM 691 O O . ILE A 1 86 ? -17.969 -10.383 -4.32 1 64.44 86 ILE A O 1
ATOM 695 N N . GLN A 1 87 ? -18.672 -12.438 -3.572 1 67.44 87 GLN A N 1
ATOM 696 C CA . GLN A 1 87 ? -19.109 -12.812 -4.906 1 67.44 87 GLN A CA 1
ATOM 697 C C . GLN A 1 87 ? -20.234 -11.906 -5.395 1 67.44 87 GLN A C 1
ATOM 699 O O . GLN A 1 87 ? -20.25 -11.492 -6.555 1 67.44 87 GLN A O 1
ATOM 704 N N . GLU A 1 88 ? -21.109 -11.656 -4.461 1 67.81 88 GLU A N 1
ATOM 705 C CA . GLU A 1 88 ? -22.234 -10.805 -4.824 1 67.81 88 GLU A CA 1
ATOM 706 C C . GLU A 1 88 ? -21.781 -9.391 -5.16 1 67.81 88 GLU A C 1
ATOM 708 O O . GLU A 1 88 ? -22.266 -8.773 -6.109 1 67.81 88 GLU A O 1
ATOM 713 N N . HIS A 1 89 ? -20.797 -9.008 -4.473 1 70.31 89 HIS A N 1
ATOM 714 C CA . HIS A 1 89 ? -20.312 -7.652 -4.715 1 70.31 89 HIS A CA 1
ATOM 715 C C . HIS A 1 89 ? -19.516 -7.574 -6.012 1 70.31 89 HIS A C 1
ATOM 717 O O . HIS A 1 89 ? -19.734 -6.664 -6.816 1 70.31 89 HIS A O 1
ATOM 723 N N . ILE A 1 90 ? -18.797 -8.578 -6.223 1 70.31 90 ILE A N 1
ATOM 724 C CA . ILE A 1 90 ? -17.953 -8.578 -7.41 1 70.31 90 ILE A CA 1
ATOM 725 C C . ILE A 1 90 ? -18.812 -8.688 -8.664 1 70.31 90 ILE A C 1
ATOM 727 O O . ILE A 1 90 ? -18.594 -7.965 -9.641 1 70.31 90 ILE A O 1
ATOM 731 N N . SER A 1 91 ? -19.828 -9.547 -8.625 1 70.38 91 SER A N 1
ATOM 732 C CA . SER A 1 91 ? -20.734 -9.703 -9.758 1 70.38 91 SER A CA 1
ATOM 733 C C . SER A 1 91 ? -21.5 -8.414 -10.031 1 70.38 91 SER A C 1
ATOM 735 O O . SER A 1 91 ? -21.719 -8.047 -11.188 1 70.38 91 SER A O 1
ATOM 737 N N . GLY A 1 92 ? -21.859 -7.789 -8.977 1 72.12 92 GLY A N 1
ATOM 738 C CA . GLY A 1 92 ? -22.547 -6.516 -9.117 1 72.12 92 GLY A CA 1
ATOM 739 C C . GLY A 1 92 ? -21.688 -5.434 -9.727 1 72.12 92 GLY A C 1
ATOM 740 O O . GLY A 1 92 ? -22.141 -4.664 -10.578 1 72.12 92 GLY A O 1
ATOM 741 N N . PHE A 1 93 ? -20.453 -5.457 -9.406 1 74 93 PHE A N 1
ATOM 742 C CA . PHE A 1 93 ? -19.531 -4.461 -9.938 1 74 93 PHE A CA 1
ATOM 743 C C . PHE A 1 93 ? -19.312 -4.668 -11.438 1 74 93 PHE A C 1
ATOM 745 O O . PHE A 1 93 ? -19.297 -3.707 -12.203 1 74 93 PHE A O 1
ATOM 752 N N . ILE A 1 94 ? -19.203 -5.91 -11.789 1 72.75 94 ILE A N 1
ATOM 753 C CA . ILE A 1 94 ? -18.938 -6.242 -13.188 1 72.75 94 ILE A CA 1
ATOM 754 C C . ILE A 1 94 ? -20.156 -5.855 -14.039 1 72.75 94 ILE A C 1
ATOM 756 O O . ILE A 1 94 ? -20 -5.324 -15.141 1 72.75 94 ILE A O 1
ATOM 760 N N . GLU A 1 95 ? -21.297 -6.109 -13.516 1 74.25 95 GLU A N 1
ATOM 761 C CA . GLU A 1 95 ? -22.516 -5.762 -14.234 1 74.25 95 GLU A CA 1
ATOM 762 C C . GLU A 1 95 ? -22.656 -4.254 -14.398 1 74.25 95 GLU A C 1
ATOM 764 O O . GLU A 1 95 ? -23.125 -3.777 -15.438 1 74.25 95 GLU A O 1
ATOM 769 N N . ASN A 1 96 ? -22.141 -3.541 -13.477 1 75.69 96 ASN A N 1
ATOM 770 C CA . ASN A 1 96 ? -22.234 -2.086 -13.508 1 75.69 96 ASN A CA 1
ATOM 771 C C . ASN A 1 96 ? -21.266 -1.482 -14.523 1 75.69 96 ASN A C 1
ATOM 773 O O . ASN A 1 96 ? -21.484 -0.371 -15.008 1 75.69 96 ASN A O 1
ATOM 777 N N . THR A 1 97 ? -20.25 -2.203 -14.781 1 73.25 97 THR A N 1
ATOM 778 C CA . THR A 1 97 ? -19.266 -1.688 -15.719 1 73.25 97 THR A CA 1
ATOM 779 C C . THR A 1 97 ? -19.828 -1.641 -17.141 1 73.25 97 THR A C 1
ATOM 781 O O . THR A 1 97 ? -19.359 -0.864 -17.969 1 73.25 97 THR A O 1
ATOM 784 N N . LYS A 1 98 ? -20.781 -2.455 -17.312 1 72.38 98 LYS A N 1
ATOM 785 C CA . LYS A 1 98 ? -21.391 -2.473 -18.641 1 72.38 98 LYS A CA 1
ATOM 786 C C . LYS A 1 98 ? -22.125 -1.164 -18.938 1 72.38 98 LYS A C 1
ATOM 788 O O . LYS A 1 98 ? -22.375 -0.823 -20.094 1 72.38 98 LYS A O 1
ATOM 793 N N . LYS A 1 99 ? -22.438 -0.455 -17.875 1 72 99 LYS A N 1
ATOM 794 C CA . LYS A 1 99 ? -23.203 0.785 -18 1 72 99 LYS A CA 1
ATOM 795 C C . LYS A 1 99 ? -22.281 1.997 -18.031 1 72 99 LYS A C 1
ATOM 797 O O . LYS A 1 99 ? -22.734 3.139 -18.078 1 72 99 LYS A O 1
ATOM 802 N N . MET A 1 100 ? -21.062 1.698 -18.109 1 73 100 MET A N 1
ATOM 803 C CA . MET A 1 100 ? -20.125 2.801 -17.938 1 73 100 MET A CA 1
ATOM 804 C C . MET A 1 100 ? -19.891 3.533 -19.25 1 73 100 MET A C 1
ATOM 806 O O . MET A 1 100 ? -19.969 2.932 -20.328 1 73 100 MET A O 1
ATOM 810 N N . SER A 1 101 ? -19.719 4.812 -19.078 1 69.69 101 SER A N 1
ATOM 811 C CA . SER A 1 101 ? -19.328 5.637 -20.219 1 69.69 101 SER A CA 1
ATOM 812 C C . SER A 1 101 ? -17.922 5.285 -20.703 1 69.69 101 SER A C 1
ATOM 814 O O . SER A 1 101 ? -17.203 4.527 -20.047 1 69.69 101 SER A O 1
ATOM 816 N N . MET A 1 102 ? -17.609 5.77 -21.828 1 71.44 102 MET A N 1
ATOM 817 C CA . MET A 1 102 ? -16.297 5.559 -22.406 1 71.44 102 MET A CA 1
ATOM 818 C C . MET A 1 102 ? -15.203 6.07 -21.469 1 71.44 102 MET A C 1
ATOM 820 O O . MET A 1 102 ? -14.148 5.449 -21.344 1 71.44 102 MET A O 1
ATOM 824 N N . MET A 1 103 ? -15.5 7.098 -20.844 1 70.69 103 MET A N 1
ATOM 825 C CA . MET A 1 103 ? -14.523 7.664 -19.906 1 70.69 103 MET A CA 1
ATOM 826 C C . MET A 1 103 ? -14.32 6.754 -18.703 1 70.69 103 MET A C 1
ATOM 828 O O . MET A 1 103 ? -13.203 6.602 -18.219 1 70.69 103 MET A O 1
ATOM 832 N N . GLY A 1 104 ? -15.359 6.188 -18.328 1 72.25 104 GLY A N 1
ATOM 833 C CA . GLY A 1 104 ? -15.266 5.25 -17.219 1 72.25 104 GLY A CA 1
ATOM 834 C C . GLY A 1 104 ? -14.453 4.012 -17.547 1 72.25 104 GLY A C 1
ATOM 835 O O . GLY A 1 104 ? -13.625 3.578 -16.75 1 72.25 104 GLY A O 1
ATOM 836 N N . ILE A 1 105 ? -14.633 3.561 -18.734 1 76.44 105 ILE A N 1
ATOM 837 C CA . ILE A 1 105 ? -13.906 2.383 -19.188 1 76.44 105 ILE A CA 1
ATOM 838 C C . ILE A 1 105 ? -12.414 2.709 -19.297 1 76.44 105 ILE A C 1
ATOM 840 O O . ILE A 1 105 ? -11.57 1.901 -18.906 1 76.44 105 ILE A O 1
ATOM 844 N N . GLY A 1 106 ? -12.156 3.828 -19.781 1 79.06 106 GLY A N 1
ATOM 845 C CA . GLY A 1 106 ? -10.773 4.273 -19.891 1 79.06 106 GLY A CA 1
ATOM 846 C C . GLY A 1 106 ? -10.07 4.324 -18.547 1 79.06 106 GLY A C 1
ATOM 847 O O . GLY A 1 106 ? -8.914 3.9 -18.438 1 79.06 106 GLY A O 1
ATOM 848 N N . SER A 1 107 ? -10.844 4.766 -17.578 1 77.75 107 SER A N 1
ATOM 849 C CA . SER A 1 107 ? -10.258 4.859 -16.25 1 77.75 107 SER A CA 1
ATOM 850 C C . SER A 1 107 ? -10.008 3.479 -15.648 1 77.75 107 SER A C 1
ATOM 852 O O . SER A 1 107 ? -9 3.262 -14.969 1 77.75 107 SER A O 1
ATOM 854 N N . LEU A 1 108 ? -10.914 2.629 -15.984 1 80.06 108 LEU A N 1
ATOM 855 C CA . LEU A 1 108 ? -10.758 1.265 -15.492 1 80.06 108 LEU A CA 1
ATOM 856 C C . LEU A 1 108 ? -9.508 0.615 -16.078 1 80.06 108 LEU A C 1
ATOM 858 O O . LEU A 1 108 ? -8.734 -0.018 -15.352 1 80.06 108 LEU A O 1
ATOM 862 N N . ILE A 1 109 ? -9.32 0.838 -17.281 1 83.44 109 ILE A N 1
ATOM 863 C CA . ILE A 1 109 ? -8.172 0.258 -17.969 1 83.44 109 ILE A CA 1
ATOM 864 C C . ILE A 1 109 ? -6.887 0.883 -17.438 1 83.44 109 ILE A C 1
ATOM 866 O O . ILE A 1 109 ? -5.906 0.178 -17.188 1 83.44 109 ILE A O 1
ATOM 870 N N . ALA A 1 110 ? -6.953 2.096 -17.234 1 85.44 110 ALA A N 1
ATOM 871 C CA . ALA A 1 110 ? -5.781 2.805 -16.719 1 85.44 110 ALA A CA 1
ATOM 872 C C . ALA A 1 110 ? -5.367 2.275 -15.352 1 85.44 110 ALA A C 1
ATOM 874 O O . ALA A 1 110 ? -4.18 2.07 -15.094 1 85.44 110 ALA A O 1
ATOM 875 N N . ILE A 1 111 ? -6.348 1.992 -14.523 1 85.19 111 ILE A N 1
ATOM 876 C CA . ILE A 1 111 ? -6.074 1.513 -13.172 1 85.19 111 ILE A CA 1
ATOM 877 C C . ILE A 1 111 ? -5.547 0.079 -13.234 1 85.19 111 ILE A C 1
ATOM 879 O O . ILE A 1 111 ? -4.625 -0.281 -12.5 1 85.19 111 ILE A O 1
ATOM 883 N N . ALA A 1 112 ? -6.086 -0.643 -14.141 1 87.69 112 ALA A N 1
ATOM 884 C CA . ALA A 1 112 ? -5.598 -2.006 -14.32 1 87.69 112 ALA A CA 1
ATOM 885 C C . ALA A 1 112 ? -4.152 -2.008 -14.812 1 87.69 112 ALA A C 1
ATOM 887 O O . ALA A 1 112 ? -3.33 -2.797 -14.344 1 87.69 112 ALA A O 1
ATOM 888 N N . LEU A 1 113 ? -3.838 -1.098 -15.703 1 88.75 113 LEU A N 1
ATOM 889 C CA . LEU A 1 113 ? -2.49 -1.01 -16.25 1 88.75 113 LEU A CA 1
ATOM 890 C C . LEU A 1 113 ? -1.506 -0.498 -15.203 1 88.75 113 LEU A C 1
ATOM 892 O O . LEU A 1 113 ? -0.32 -0.834 -15.242 1 88.75 113 LEU A O 1
ATOM 896 N N . LEU A 1 114 ? -2.1 0.27 -14.305 1 89.38 114 LEU A N 1
ATOM 897 C CA . LEU A 1 114 ? -1.253 0.779 -13.227 1 89.38 114 LEU A CA 1
ATOM 898 C C . LEU A 1 114 ? -0.683 -0.365 -12.398 1 89.38 114 LEU A C 1
ATOM 900 O O . LEU A 1 114 ? 0.473 -0.313 -11.969 1 89.38 114 LEU A O 1
ATOM 904 N N . LEU A 1 115 ? -1.491 -1.347 -12.219 1 91.19 115 LEU A N 1
ATOM 905 C CA . LEU A 1 115 ? -1.011 -2.498 -11.461 1 91.19 115 LEU A CA 1
ATOM 906 C C . LEU A 1 115 ? 0.126 -3.197 -12.203 1 91.19 115 LEU A C 1
ATOM 908 O O . LEU A 1 115 ? 1.174 -3.477 -11.609 1 91.19 115 LEU A O 1
ATOM 912 N N . ILE A 1 116 ? -0.061 -3.42 -13.445 1 89.5 116 ILE A N 1
ATOM 913 C CA . ILE A 1 116 ? 0.945 -4.102 -14.258 1 89.5 116 ILE A CA 1
ATOM 914 C C . ILE A 1 116 ? 2.225 -3.268 -14.297 1 89.5 116 ILE A C 1
ATOM 916 O O . ILE A 1 116 ? 3.328 -3.809 -14.195 1 89.5 116 ILE A O 1
ATOM 920 N N . SER A 1 117 ? 2.02 -2.018 -14.422 1 90.25 117 SER A N 1
ATOM 921 C CA . SER A 1 117 ? 3.166 -1.113 -14.438 1 90.25 117 SER A CA 1
ATOM 922 C C . SER A 1 117 ? 3.928 -1.167 -13.117 1 90.25 117 SER A C 1
ATOM 924 O O . SER A 1 117 ? 5.16 -1.139 -13.102 1 90.25 117 SER A O 1
ATOM 926 N N . THR A 1 118 ? 3.195 -1.228 -12.039 1 91.12 118 THR A N 1
ATOM 927 C CA . THR A 1 118 ? 3.822 -1.287 -10.719 1 91.12 118 THR A CA 1
ATOM 928 C C . THR A 1 118 ? 4.574 -2.604 -10.539 1 91.12 118 THR A C 1
ATOM 930 O O . THR A 1 118 ? 5.668 -2.625 -9.977 1 91.12 118 THR A O 1
ATOM 933 N N . ILE A 1 119 ? 3.973 -3.652 -11 1 92.12 119 ILE A N 1
ATOM 934 C CA . ILE A 1 119 ? 4.641 -4.949 -10.961 1 92.12 119 ILE A CA 1
ATOM 935 C C . ILE A 1 119 ? 5.941 -4.883 -11.766 1 92.12 119 ILE A C 1
ATOM 937 O O . ILE A 1 119 ? 6.996 -5.293 -11.281 1 92.12 119 ILE A O 1
ATOM 941 N N . ASP A 1 120 ? 5.84 -4.32 -12.922 1 89.88 120 ASP A N 1
ATOM 942 C CA . ASP A 1 120 ? 6.984 -4.176 -13.82 1 89.88 120 ASP A CA 1
ATOM 943 C C . ASP A 1 120 ? 8.102 -3.381 -13.148 1 89.88 120 ASP A C 1
ATOM 945 O O . ASP A 1 120 ? 9.258 -3.811 -13.148 1 89.88 120 ASP A O 1
ATOM 949 N N . GLN A 1 121 ? 7.766 -2.289 -12.578 1 89.56 121 GLN A N 1
ATOM 950 C CA . GLN A 1 121 ? 8.758 -1.432 -11.945 1 89.56 121 GLN A CA 1
ATOM 951 C C . GLN A 1 121 ? 9.391 -2.117 -10.734 1 89.56 121 GLN A C 1
ATOM 953 O O . GLN A 1 121 ? 10.602 -2.029 -10.523 1 89.56 121 GLN A O 1
ATOM 958 N N . THR A 1 122 ? 8.555 -2.787 -9.93 1 91.5 122 THR A N 1
ATOM 959 C CA . THR A 1 122 ? 9.031 -3.434 -8.719 1 91.5 122 THR A CA 1
ATOM 960 C C . THR A 1 122 ? 9.969 -4.59 -9.055 1 91.5 122 THR A C 1
ATOM 962 O O . THR A 1 122 ? 11.039 -4.723 -8.453 1 91.5 122 THR A O 1
ATOM 965 N N . ILE A 1 123 ? 9.586 -5.398 -10.023 1 90.81 123 ILE A N 1
ATOM 966 C CA . ILE A 1 123 ? 10.383 -6.555 -10.414 1 90.81 123 ILE A CA 1
ATOM 967 C C . ILE A 1 123 ? 11.695 -6.086 -11.039 1 90.81 123 ILE A C 1
ATOM 969 O O . ILE A 1 123 ? 12.758 -6.652 -10.766 1 90.81 123 ILE A O 1
ATOM 973 N N . ASN A 1 124 ? 11.695 -5.039 -11.867 1 89.62 124 ASN A N 1
ATOM 974 C CA . ASN A 1 124 ? 12.898 -4.547 -12.523 1 89.62 124 ASN A CA 1
ATOM 975 C C . ASN A 1 124 ? 13.844 -3.883 -11.523 1 89.62 124 ASN A C 1
ATOM 977 O O . ASN A 1 124 ? 15.062 -3.859 -11.734 1 89.62 124 ASN A O 1
ATOM 981 N N . ARG A 1 125 ? 13.25 -3.406 -10.477 1 87.38 125 ARG A N 1
ATOM 982 C CA . ARG A 1 125 ? 14.102 -2.865 -9.422 1 87.38 125 A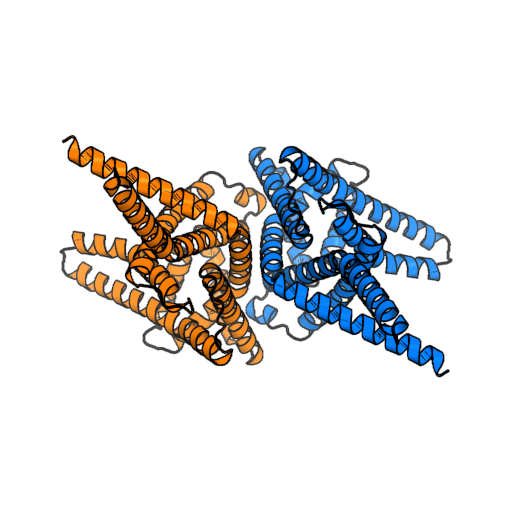RG A CA 1
ATOM 983 C C . ARG A 1 125 ? 14.883 -3.977 -8.727 1 87.38 125 ARG A C 1
ATOM 985 O O . ARG A 1 125 ? 16.031 -3.779 -8.336 1 87.38 125 ARG A O 1
ATOM 992 N N . ILE A 1 126 ? 14.281 -5.105 -8.578 1 87.06 126 ILE A N 1
ATOM 993 C CA . ILE A 1 126 ? 14.93 -6.25 -7.945 1 87.06 126 ILE A CA 1
ATOM 994 C C . ILE A 1 126 ? 16.125 -6.703 -8.797 1 87.06 126 ILE A C 1
ATOM 996 O O . ILE A 1 126 ? 17.156 -7.078 -8.258 1 87.06 126 ILE A O 1
ATOM 1000 N N . TRP A 1 127 ? 15.969 -6.633 -10.117 1 84.56 127 TRP A N 1
ATOM 1001 C CA . TRP A 1 127 ? 17.047 -6.988 -11.031 1 84.56 127 TRP A CA 1
ATOM 1002 C C . TRP A 1 127 ? 18 -5.812 -11.234 1 84.56 127 TRP A C 1
ATOM 1004 O O . TRP A 1 127 ? 18.969 -5.91 -11.984 1 84.56 127 TRP A O 1
ATOM 1014 N N . ARG A 1 128 ? 17.641 -4.625 -10.562 1 79.44 128 ARG A N 1
ATOM 1015 C CA . ARG A 1 128 ? 18.469 -3.428 -10.68 1 79.44 128 ARG A CA 1
ATOM 1016 C C . ARG A 1 128 ? 18.672 -3.051 -12.148 1 79.44 128 ARG A C 1
ATOM 1018 O O . ARG A 1 128 ? 19.797 -2.768 -12.562 1 79.44 128 ARG A O 1
ATOM 1025 N N . CYS A 1 129 ? 17.625 -3.145 -12.797 1 73 129 CYS A N 1
ATOM 1026 C CA . CYS A 1 129 ? 17.688 -2.818 -14.219 1 73 129 CYS A CA 1
ATOM 1027 C C . CYS A 1 129 ? 17.859 -1.318 -14.43 1 73 129 CYS A C 1
ATOM 1029 O O . CYS A 1 129 ? 17.141 -0.52 -13.828 1 73 129 CYS A O 1
ATOM 1031 N N . THR A 1 130 ? 18.797 -0.978 -15.055 1 69.19 130 THR A N 1
ATOM 1032 C CA . THR A 1 130 ? 19.078 0.432 -15.297 1 69.19 130 THR A CA 1
ATOM 1033 C C . THR A 1 130 ? 18.438 0.896 -16.609 1 69.19 130 THR A C 1
ATOM 1035 O O . THR A 1 130 ? 18.203 2.092 -16.797 1 69.19 130 THR A O 1
ATOM 1038 N N . ASN A 1 131 ? 18.188 -0.039 -17.469 1 68.81 131 ASN A N 1
ATOM 1039 C CA . ASN A 1 131 ? 17.641 0.344 -18.766 1 68.81 131 ASN A CA 1
ATOM 1040 C C . ASN A 1 131 ? 16.125 0.392 -18.734 1 68.81 131 ASN A C 1
ATOM 1042 O O . ASN A 1 131 ? 15.469 -0.581 -18.344 1 68.81 131 ASN A O 1
ATOM 1046 N N . LYS A 1 132 ? 15.688 1.557 -18.906 1 73.19 132 LYS A N 1
ATOM 1047 C CA . LYS A 1 132 ? 14.234 1.695 -18.938 1 73.19 132 LYS A CA 1
ATOM 1048 C C . LYS A 1 132 ? 13.688 1.509 -20.344 1 73.19 132 LYS A C 1
ATOM 1050 O O . LYS A 1 132 ? 14.328 1.912 -21.312 1 73.19 132 LYS A O 1
ATOM 1055 N N . ARG A 1 133 ? 12.664 0.66 -20.516 1 75.62 133 ARG A N 1
ATOM 1056 C CA . ARG A 1 133 ? 11.953 0.52 -21.781 1 75.62 133 ARG A CA 1
ATOM 1057 C C . ARG A 1 133 ? 11.219 1.808 -22.141 1 75.62 133 ARG A C 1
ATOM 1059 O O . ARG A 1 133 ? 10.898 2.613 -21.266 1 75.62 133 ARG A O 1
ATOM 1066 N N . SER A 1 134 ? 11.188 1.951 -23.422 1 78.25 134 SER A N 1
ATOM 1067 C CA . SER A 1 134 ? 10.398 3.1 -23.859 1 78.25 134 SER A CA 1
ATOM 1068 C C . SER A 1 134 ? 8.953 2.998 -23.375 1 78.25 134 SER A C 1
ATOM 1070 O O . SER A 1 134 ? 8.477 1.906 -23.062 1 78.25 134 SER A O 1
ATOM 1072 N N . ARG A 1 135 ? 8.305 4.059 -23.172 1 81.25 135 ARG A N 1
ATOM 1073 C CA . ARG A 1 135 ? 6.93 4.109 -22.672 1 81.25 135 ARG A CA 1
ATOM 1074 C C . ARG A 1 135 ? 6.004 3.285 -23.562 1 81.25 135 ARG A C 1
ATOM 1076 O O . ARG A 1 135 ? 5.102 2.605 -23.062 1 81.25 135 ARG A O 1
ATOM 1083 N N . ILE A 1 136 ? 6.297 3.359 -24.828 1 80.38 136 ILE A N 1
ATOM 1084 C CA . ILE A 1 136 ? 5.449 2.668 -25.797 1 80.38 136 ILE A CA 1
ATOM 1085 C C . ILE A 1 136 ? 5.648 1.159 -25.672 1 80.38 136 ILE A C 1
ATOM 1087 O O . ILE A 1 136 ? 4.684 0.393 -25.734 1 80.38 136 ILE A O 1
ATOM 1091 N N . GLN A 1 137 ? 6.887 0.772 -25.594 1 80 137 GLN A N 1
ATOM 1092 C CA . GLN A 1 137 ? 7.176 -0.65 -25.438 1 80 137 GLN A CA 1
ATOM 1093 C C . GLN A 1 137 ? 6.586 -1.203 -24.141 1 80 137 GLN A C 1
ATOM 1095 O O . GLN A 1 137 ? 6.047 -2.311 -24.125 1 80 137 GLN A O 1
ATOM 1100 N N . SER A 1 138 ? 6.68 -0.388 -23.109 1 81.44 138 SER A N 1
ATOM 1101 C CA . SER A 1 138 ? 6.125 -0.812 -21.828 1 81.44 138 SER A CA 1
ATOM 1102 C C . SER A 1 138 ? 4.613 -0.969 -21.906 1 81.44 138 SER A C 1
ATOM 1104 O O . SER A 1 138 ? 4.059 -1.96 -21.438 1 81.44 138 SER A O 1
ATOM 1106 N N . PHE A 1 139 ? 4.059 -0.114 -22.625 1 82.44 139 PHE A N 1
ATOM 1107 C CA . PHE A 1 139 ? 2.607 -0.163 -22.766 1 82.44 139 PHE A CA 1
ATOM 1108 C C . PHE A 1 139 ? 2.182 -1.427 -23.516 1 82.44 139 PHE A C 1
ATOM 1110 O O . PHE A 1 139 ? 1.206 -2.076 -23.125 1 82.44 139 PHE A O 1
ATOM 1117 N N . THR A 1 140 ? 2.865 -1.695 -24.562 1 78.12 140 THR A N 1
ATOM 1118 C CA . THR A 1 140 ? 2.539 -2.869 -25.375 1 78.12 140 THR A CA 1
ATOM 1119 C C . THR A 1 140 ? 2.643 -4.141 -24.531 1 78.12 140 THR A C 1
ATOM 1121 O O . THR A 1 140 ? 1.77 -5.008 -24.594 1 78.12 140 THR A O 1
ATOM 1124 N N . ILE A 1 141 ? 3.576 -4.168 -23.766 1 79.06 141 ILE A N 1
ATOM 1125 C CA . ILE A 1 141 ? 3.791 -5.355 -22.953 1 79.06 141 ILE A CA 1
ATOM 1126 C C . ILE A 1 141 ? 2.707 -5.445 -21.875 1 79.06 141 ILE A C 1
ATOM 1128 O O . ILE A 1 141 ? 2.15 -6.52 -21.641 1 79.06 141 ILE A O 1
ATOM 1132 N N . TYR A 1 142 ? 2.406 -4.297 -21.266 1 85.62 142 TYR A N 1
ATOM 1133 C CA . TYR A 1 142 ? 1.38 -4.266 -20.234 1 85.62 142 TYR A CA 1
ATOM 1134 C C . TYR A 1 142 ? 0.029 -4.695 -20.797 1 85.62 142 TYR A C 1
ATOM 1136 O O . TYR A 1 142 ? -0.679 -5.496 -20.172 1 85.62 142 TYR A O 1
ATOM 1144 N N . TRP A 1 143 ? -0.177 -4.281 -21.938 1 80.69 143 TRP A N 1
ATOM 1145 C CA . TRP A 1 143 ? -1.435 -4.59 -22.609 1 80.69 143 TRP A CA 1
ATOM 1146 C C . TRP A 1 143 ? -1.514 -6.07 -22.969 1 80.69 143 TRP A C 1
ATOM 1148 O O . TRP A 1 143 ? -2.57 -6.695 -22.828 1 80.69 143 TRP A O 1
ATOM 1158 N N . THR A 1 144 ? -0.501 -6.547 -23.5 1 79.38 144 THR A N 1
ATOM 1159 C CA . THR A 1 144 ? -0.446 -7.957 -23.859 1 79.38 144 THR A CA 1
ATOM 1160 C C . THR A 1 144 ? -0.7 -8.844 -22.641 1 79.38 144 THR A C 1
ATOM 1162 O O . THR A 1 144 ? -1.479 -9.797 -22.719 1 79.38 144 THR A O 1
ATOM 1165 N N . ILE A 1 145 ? -0.128 -8.477 -21.547 1 79.44 145 ILE A N 1
ATOM 1166 C CA . ILE A 1 145 ? -0.292 -9.25 -20.312 1 79.44 145 ILE A CA 1
ATOM 1167 C C . ILE A 1 145 ? -1.732 -9.133 -19.828 1 79.44 145 ILE A C 1
ATOM 1169 O O . ILE A 1 145 ? -2.344 -10.133 -19.438 1 79.44 145 ILE A O 1
ATOM 1173 N N . LEU A 1 146 ? -2.195 -7.965 -19.922 1 81.06 146 LEU A N 1
ATOM 1174 C CA . LEU A 1 146 ? -3.547 -7.691 -19.453 1 81.06 146 LEU A CA 1
ATOM 1175 C C . LEU A 1 146 ? -4.582 -8.406 -20.297 1 81.06 146 LEU A C 1
ATOM 1177 O O . LEU A 1 146 ? -5.57 -8.93 -19.781 1 81.06 146 LEU A O 1
ATOM 1181 N N . SER A 1 147 ? -4.363 -8.469 -21.594 1 78.62 147 SER A N 1
ATOM 1182 C CA . SER A 1 147 ? -5.34 -9.039 -22.516 1 78.62 147 SER A CA 1
ATOM 1183 C C . SER A 1 147 ? -5.137 -10.539 -22.688 1 78.62 147 SER A C 1
ATOM 1185 O O . SER A 1 147 ? -6.102 -11.312 -22.641 1 78.62 147 SER A O 1
ATOM 1187 N N . LEU A 1 148 ? -3.924 -10.977 -22.781 1 76.94 148 LEU A N 1
ATOM 1188 C CA . LEU A 1 148 ? -3.639 -12.383 -23.078 1 76.94 148 LEU A CA 1
ATOM 1189 C C . LEU A 1 148 ? -3.604 -13.211 -21.797 1 76.94 148 LEU A C 1
ATOM 1191 O O . LEU A 1 148 ? -3.84 -14.422 -21.828 1 76.94 148 LEU A O 1
ATOM 1195 N N . GLY A 1 149 ? -3.27 -12.516 -20.703 1 76.94 149 GLY A N 1
ATOM 1196 C CA . GLY A 1 149 ? -3.225 -13.234 -19.438 1 76.94 149 GLY A CA 1
ATOM 1197 C C . GLY A 1 149 ? -4.512 -13.977 -19.125 1 76.94 149 GLY A C 1
ATOM 1198 O O . GLY A 1 149 ? -4.508 -15.195 -18.969 1 76.94 149 GLY A O 1
ATOM 1199 N N . PRO A 1 150 ? -5.559 -13.25 -19.141 1 74.25 150 PRO A N 1
ATOM 1200 C CA . PRO A 1 150 ? -6.844 -13.898 -18.875 1 74.25 150 PRO A CA 1
ATOM 1201 C C . PRO A 1 150 ? -7.188 -14.977 -19.891 1 74.25 150 PRO A C 1
ATOM 1203 O O . PRO A 1 150 ? -7.754 -16.016 -19.531 1 74.25 150 PRO A O 1
ATOM 1206 N N . VAL A 1 151 ? -6.863 -14.773 -21.047 1 73.19 151 VAL A N 1
ATOM 1207 C CA . VAL A 1 151 ? -7.145 -15.719 -22.125 1 73.19 151 VAL A CA 1
ATOM 1208 C C . VAL A 1 151 ? -6.359 -17.016 -21.891 1 73.19 151 VAL A C 1
ATOM 1210 O O . VAL A 1 151 ? -6.895 -18.109 -22.062 1 73.19 151 VAL A O 1
ATOM 1213 N N . ILE A 1 152 ? -5.199 -16.844 -21.5 1 73.88 152 ILE A N 1
ATOM 1214 C CA . ILE A 1 152 ? -4.352 -18 -21.25 1 73.88 152 ILE A CA 1
ATOM 1215 C C . ILE A 1 152 ? -4.879 -18.766 -20.031 1 73.88 152 ILE A C 1
ATOM 1217 O O . ILE A 1 152 ? -4.965 -19.984 -20.047 1 73.88 152 ILE A O 1
ATOM 1221 N N . ILE A 1 153 ? -5.23 -18.016 -19.031 1 72.81 153 ILE A N 1
ATOM 1222 C CA . ILE A 1 153 ? -5.777 -18.625 -17.812 1 72.81 153 ILE A CA 1
ATOM 1223 C C . ILE A 1 153 ? -7.086 -19.344 -18.141 1 72.81 153 ILE A C 1
ATOM 1225 O O . ILE A 1 153 ? -7.301 -20.484 -17.719 1 72.81 153 ILE A O 1
ATOM 1229 N N . GLY A 1 154 ? -7.949 -18.688 -18.859 1 70.81 154 GLY A N 1
ATOM 1230 C CA . GLY A 1 154 ? -9.195 -19.297 -19.281 1 70.81 154 GLY A CA 1
ATOM 1231 C C . GLY A 1 154 ? -8.992 -20.547 -20.125 1 70.81 154 GLY A C 1
ATOM 1232 O O . GLY A 1 154 ? -9.672 -21.562 -19.906 1 70.81 154 GLY A O 1
ATOM 1233 N N . ALA A 1 155 ? -8.062 -20.453 -20.969 1 73.25 155 ALA A N 1
ATOM 1234 C CA . ALA A 1 155 ? -7.758 -21.594 -21.828 1 73.25 155 ALA A CA 1
ATOM 1235 C C . ALA A 1 155 ? -7.25 -22.781 -21 1 73.25 155 ALA A C 1
ATOM 1237 O O . ALA A 1 155 ? -7.617 -23.922 -21.25 1 73.25 155 ALA A O 1
ATOM 1238 N N . SER A 1 156 ? -6.441 -22.438 -20.078 1 71.75 156 SER A N 1
ATOM 1239 C CA . SER A 1 156 ? -5.898 -23.469 -19.188 1 71.75 156 SER A CA 1
ATOM 1240 C C . SER A 1 156 ? -7 -24.125 -18.375 1 71.75 156 SER A C 1
ATOM 1242 O O . SER A 1 156 ? -6.98 -25.344 -18.156 1 71.75 156 SER A O 1
ATOM 1244 N N . LEU A 1 157 ? -7.887 -23.312 -17.969 1 70.5 157 LEU A N 1
ATOM 1245 C CA . LEU A 1 157 ? -9.008 -23.844 -17.188 1 70.5 157 LEU A CA 1
ATOM 1246 C C . LEU A 1 157 ? -9.922 -24.688 -18.078 1 70.5 157 LEU A C 1
ATOM 1248 O O . LEU A 1 157 ? -10.406 -25.734 -17.641 1 70.5 157 LEU A O 1
ATOM 1252 N N . ALA A 1 158 ? -10.18 -24.188 -19.219 1 70.62 158 ALA A N 1
ATOM 1253 C CA . ALA A 1 158 ? -10.992 -24.953 -20.172 1 70.62 158 ALA A CA 1
ATOM 1254 C C . ALA A 1 158 ? -10.344 -26.281 -20.5 1 70.62 158 ALA A C 1
ATOM 1256 O O . ALA A 1 158 ? -11.031 -27.312 -20.578 1 70.62 158 ALA A O 1
ATOM 1257 N N . LEU A 1 159 ? -9.109 -26.188 -20.672 1 70.94 159 LEU A N 1
ATOM 1258 C CA . LEU A 1 159 ? -8.375 -27.406 -20.969 1 70.94 159 LEU A CA 1
ATOM 1259 C C . LEU A 1 159 ? -8.438 -28.391 -19.812 1 70.94 159 LEU A C 1
ATOM 1261 O O . LEU A 1 159 ? -8.594 -29.594 -20.016 1 70.94 159 LEU A O 1
ATOM 1265 N N . SER A 1 160 ? -8.312 -27.875 -18.625 1 68.81 160 SER A N 1
ATOM 1266 C CA . SER A 1 160 ? -8.383 -28.703 -17.422 1 68.81 160 SER A CA 1
ATOM 1267 C C . SER A 1 160 ? -9.766 -29.344 -17.281 1 68.81 160 SER A C 1
ATOM 1269 O O . SER A 1 160 ? -9.875 -30.516 -16.906 1 68.81 160 SER A O 1
ATOM 1271 N N . SER A 1 161 ? -10.789 -28.531 -17.562 1 66.31 161 SER A N 1
ATOM 1272 C CA . SER A 1 161 ? -12.156 -29.047 -17.484 1 66.31 161 SER A CA 1
ATOM 1273 C C . SER A 1 161 ? -12.398 -30.125 -18.531 1 66.31 161 SER A C 1
ATOM 1275 O O . SER A 1 161 ? -13.062 -31.125 -18.25 1 66.31 161 SER A O 1
ATOM 1277 N N . TYR A 1 162 ? -11.867 -29.844 -19.656 1 68.75 162 TYR A N 1
ATOM 1278 C CA . TYR A 1 162 ? -12.016 -30.828 -20.734 1 68.75 162 TYR A CA 1
ATOM 1279 C C . TYR A 1 162 ? -11.297 -32.125 -20.391 1 68.75 162 TYR A C 1
ATOM 1281 O O . TYR A 1 162 ? -11.844 -33.219 -20.594 1 68.75 162 TYR A O 1
ATOM 1289 N N . LEU A 1 163 ? -10.141 -32 -19.891 1 68.81 163 LEU A N 1
ATOM 1290 C CA . LEU A 1 163 ? -9.359 -33.188 -19.516 1 68.81 163 LEU A CA 1
ATOM 1291 C C . LEU A 1 163 ? -10.039 -33.969 -18.391 1 68.81 163 LEU A C 1
ATOM 1293 O O . LEU A 1 163 ? -10.031 -35.188 -18.391 1 68.81 163 LEU A O 1
ATOM 1297 N N . PHE A 1 164 ? -10.602 -33.188 -17.5 1 69.69 164 PHE A N 1
ATOM 1298 C CA . PHE A 1 164 ? -11.336 -33.812 -16.406 1 69.69 164 PHE A CA 1
ATOM 1299 C C . PHE A 1 164 ? -12.523 -34.594 -16.938 1 69.69 164 PHE A C 1
ATOM 1301 O O . PHE A 1 164 ? -12.789 -35.719 -16.469 1 69.69 164 PHE A O 1
ATOM 1308 N N . SER A 1 165 ? -13.195 -34.031 -17.828 1 69.38 165 SER A N 1
ATOM 1309 C CA . SER A 1 165 ? -14.359 -34.688 -18.391 1 69.38 165 SER A CA 1
ATOM 1310 C C . SER A 1 165 ? -13.969 -35.969 -19.125 1 69.38 165 SER A C 1
ATOM 1312 O O . SER A 1 165 ? -14.656 -37 -19.031 1 69.38 165 SER A O 1
ATOM 1314 N N . VAL A 1 166 ? -12.875 -35.938 -19.812 1 66.94 166 VAL A N 1
ATOM 1315 C CA . VAL A 1 166 ? -12.43 -37.094 -20.594 1 66.94 166 VAL A CA 1
ATOM 1316 C C . VAL A 1 166 ? -11.945 -38.188 -19.656 1 66.94 166 VAL A C 1
ATOM 1318 O O . VAL A 1 166 ? -12.211 -39.375 -19.875 1 66.94 166 VAL A O 1
ATOM 1321 N N . PHE A 1 167 ? -11.234 -37.75 -18.594 1 66.5 167 PHE A N 1
ATOM 1322 C CA . PHE A 1 167 ? -10.68 -38.719 -17.672 1 66.5 167 PHE A CA 1
ATOM 1323 C C . PHE A 1 167 ? -11.781 -39.344 -16.797 1 66.5 167 PHE A C 1
ATOM 1325 O O . PHE A 1 167 ? -11.688 -40.5 -16.391 1 66.5 167 PHE A O 1
ATOM 1332 N N . GLN A 1 168 ? -12.602 -38.469 -16.375 1 63.03 168 GLN A N 1
ATOM 1333 C CA . GLN A 1 168 ? -13.727 -39.031 -15.625 1 63.03 168 GLN A CA 1
ATOM 1334 C C . GLN A 1 168 ? -14.477 -40.062 -16.453 1 63.03 168 GLN A C 1
ATOM 1336 O O . GLN A 1 168 ? -15 -41.031 -15.906 1 63.03 168 GLN A O 1
ATOM 1341 N N . GLU A 1 169 ? -14.617 -39.844 -17.672 1 59.12 169 GLU A N 1
ATOM 1342 C CA . GLU A 1 169 ? -15.336 -40.812 -18.5 1 59.12 169 GLU A CA 1
ATOM 1343 C C . GLU A 1 169 ? -14.555 -42.094 -18.656 1 59.12 169 GLU A C 1
ATOM 1345 O O . GLU A 1 169 ? -15.148 -43.188 -18.766 1 59.12 169 GLU A O 1
ATOM 1350 N N . HIS A 1 170 ? -13.281 -42.031 -18.812 1 55.25 170 HIS A N 1
ATOM 1351 C CA . HIS A 1 170 ? -12.617 -43.281 -19.156 1 55.25 170 HIS A CA 1
ATOM 1352 C C . HIS A 1 170 ? -12.008 -43.938 -17.938 1 55.25 170 HIS A C 1
ATOM 1354 O O . HIS A 1 170 ? -11.25 -44.906 -18.062 1 55.25 170 HIS A O 1
ATOM 1360 N N . GLY A 1 171 ? -12.43 -43.875 -16.703 1 53.69 171 GLY A N 1
ATOM 1361 C CA . GLY A 1 171 ? -12.148 -44.75 -15.555 1 53.69 171 GLY A CA 1
ATOM 1362 C C . GLY A 1 171 ? -10.805 -44.469 -14.914 1 53.69 171 GLY A C 1
ATOM 1363 O O . GLY A 1 171 ? -10.5 -44.969 -13.844 1 53.69 171 GLY A O 1
ATOM 1364 N N . SER A 1 172 ? -9.688 -44.438 -15.508 1 51.25 172 SER A N 1
ATOM 1365 C CA . SER A 1 172 ? -8.352 -44.562 -14.938 1 51.25 172 SER A CA 1
ATOM 1366 C C . SER A 1 172 ? -7.953 -43.281 -14.188 1 51.25 172 SER A C 1
ATOM 1368 O O . SER A 1 172 ? -7.422 -42.344 -14.781 1 51.25 172 SER A O 1
ATOM 1370 N N . LEU A 1 173 ? -8.672 -42.875 -13.219 1 51.78 173 LEU A N 1
ATOM 1371 C CA . LEU A 1 173 ? -9.023 -41.781 -12.312 1 51.78 173 LEU A CA 1
ATOM 1372 C C . LEU A 1 173 ? -7.805 -41.281 -11.539 1 51.78 173 LEU A C 1
ATOM 1374 O O . LEU A 1 173 ? -7.703 -40.094 -11.211 1 51.78 173 LEU A O 1
ATOM 1378 N N . SER A 1 174 ? -7.02 -42.312 -11.078 1 58.19 174 SER A N 1
ATOM 1379 C CA . SER A 1 174 ? -6.09 -42.062 -9.984 1 58.19 174 SER A CA 1
ATOM 1380 C C . SER A 1 174 ? -5.008 -41.062 -10.391 1 58.19 174 SER A C 1
ATOM 1382 O O . SER A 1 174 ? -4.742 -40.094 -9.664 1 58.19 174 SER A O 1
ATOM 1384 N N . PHE A 1 175 ? -4.438 -41.406 -11.531 1 56.97 175 PHE A N 1
ATOM 1385 C CA . PHE A 1 175 ? -3.328 -40.562 -11.945 1 56.97 175 PHE A CA 1
ATOM 1386 C C . PHE A 1 175 ? -3.838 -39.219 -12.438 1 56.97 175 PHE A C 1
ATOM 1388 O O . PHE A 1 175 ? -3.24 -38.188 -12.148 1 56.97 175 PHE A O 1
ATOM 1395 N N . GLY A 1 176 ? -4.941 -39.281 -13.125 1 57.53 176 GLY A N 1
ATOM 1396 C CA . GLY A 1 176 ? -5.551 -38.062 -13.648 1 57.53 176 GLY A CA 1
ATOM 1397 C C . GLY A 1 176 ? -6.035 -37.125 -12.555 1 57.53 176 GLY A C 1
ATOM 1398 O O . GLY A 1 176 ? -5.855 -35.906 -12.648 1 57.53 176 GLY A O 1
ATOM 1399 N N . GLN A 1 177 ? -6.617 -37.844 -11.578 1 60.19 177 GLN A N 1
ATOM 1400 C CA . GLN A 1 177 ? -7.098 -37.062 -10.445 1 60.19 177 GLN A CA 1
ATOM 1401 C C . GLN A 1 177 ? -5.941 -36.375 -9.711 1 60.19 177 GLN A C 1
ATOM 1403 O O . GLN A 1 177 ? -6.062 -35.219 -9.273 1 60.19 177 GLN A O 1
ATOM 1408 N N . ARG A 1 178 ? -4.949 -37.156 -9.555 1 61.72 178 ARG A N 1
ATOM 1409 C CA . ARG A 1 178 ? -3.771 -36.594 -8.906 1 61.72 178 ARG A CA 1
ATOM 1410 C C . ARG A 1 178 ? -3.184 -35.438 -9.734 1 61.72 178 ARG A C 1
ATOM 1412 O O . ARG A 1 178 ? -2.764 -34.406 -9.188 1 61.72 178 ARG A O 1
ATOM 1419 N N . LEU A 1 179 ? -3.172 -35.688 -11.008 1 62.31 179 LEU A N 1
ATOM 1420 C CA . LEU A 1 179 ? -2.633 -34.688 -11.898 1 62.31 179 LEU A CA 1
ATOM 1421 C C . LEU A 1 179 ? -3.5 -33.438 -11.875 1 62.31 179 LEU A C 1
ATOM 1423 O O . LEU A 1 179 ? -2.982 -32.312 -11.867 1 62.31 179 LEU A O 1
ATOM 1427 N N . LEU A 1 180 ? -4.719 -33.75 -11.789 1 63.47 180 LEU A N 1
ATOM 1428 C CA . LEU A 1 180 ? -5.668 -32.656 -11.781 1 63.47 180 LEU A CA 1
ATOM 1429 C C . LEU A 1 180 ? -5.555 -31.844 -10.484 1 63.47 180 LEU A C 1
ATOM 1431 O O . LEU A 1 180 ? -5.715 -30.625 -10.484 1 63.47 180 LEU A O 1
ATOM 1435 N N . SER A 1 181 ? -5.316 -32.594 -9.469 1 69.38 181 SER A N 1
ATOM 1436 C CA . SER A 1 181 ? -5.18 -31.906 -8.188 1 69.38 181 SER A CA 1
ATOM 1437 C C . SER A 1 181 ? -3.918 -31.062 -8.148 1 69.38 181 SER A C 1
ATOM 1439 O O . SER A 1 181 ? -3.848 -30.078 -7.406 1 69.38 181 SER A O 1
ATOM 1441 N N . LEU A 1 182 ? -3.016 -31.422 -9.008 1 77.12 182 LEU A N 1
ATOM 1442 C CA . LEU A 1 182 ? -1.751 -30.703 -9.047 1 77.12 182 LEU A CA 1
ATOM 1443 C C . LEU A 1 182 ? -1.812 -29.547 -10.047 1 77.12 182 LEU A C 1
ATOM 1445 O O . LEU A 1 182 ? -0.927 -28.688 -10.07 1 77.12 182 LEU A O 1
ATOM 1449 N N . MET A 1 183 ? -2.844 -29.531 -10.719 1 76 183 MET A N 1
ATOM 1450 C CA . MET A 1 183 ? -2.961 -28.594 -11.82 1 76 183 MET A CA 1
ATOM 1451 C C . MET A 1 183 ? -2.904 -27.156 -11.32 1 76 183 MET A C 1
ATOM 1453 O O . MET A 1 183 ? -2.186 -26.312 -11.875 1 76 183 MET A O 1
ATOM 1457 N N . PRO A 1 184 ? -3.678 -26.828 -10.242 1 72.88 184 PRO A N 1
ATOM 1458 C CA . PRO A 1 184 ? -3.59 -25.453 -9.773 1 72.88 184 PRO A CA 1
ATOM 1459 C C . PRO A 1 184 ? -2.172 -25.062 -9.359 1 72.88 184 PRO A C 1
ATOM 1461 O O . PRO A 1 184 ? -1.749 -23.922 -9.594 1 72.88 184 PRO A O 1
ATOM 1464 N N . PHE A 1 185 ? -1.541 -26 -8.781 1 82.62 185 PHE A N 1
ATOM 1465 C CA . PHE A 1 185 ? -0.174 -25.734 -8.352 1 82.62 185 PHE A CA 1
ATOM 1466 C C . PHE A 1 185 ? 0.737 -25.5 -9.555 1 82.62 185 PHE A C 1
ATOM 1468 O O . PHE A 1 185 ? 1.547 -24.562 -9.555 1 82.62 185 PHE A O 1
ATOM 1475 N N . ILE A 1 186 ? 0.599 -26.297 -10.547 1 84.81 186 ILE A N 1
ATOM 1476 C CA . ILE A 1 186 ? 1.426 -26.188 -11.742 1 84.81 186 ILE A CA 1
ATOM 1477 C C . ILE A 1 186 ? 1.153 -24.859 -12.453 1 84.81 186 ILE A C 1
ATOM 1479 O O . ILE A 1 186 ? 2.08 -24.203 -12.938 1 84.81 186 ILE A O 1
ATOM 1483 N N . LEU A 1 187 ? -0.06 -24.5 -12.445 1 80.75 187 LEU A N 1
ATOM 1484 C CA . LEU A 1 187 ? -0.419 -23.234 -13.078 1 80.75 187 LEU A CA 1
ATOM 1485 C C . LEU A 1 187 ? 0.195 -22.062 -12.328 1 80.75 187 LEU A C 1
ATOM 1487 O O . LEU A 1 187 ? 0.705 -21.125 -12.945 1 80.75 187 LEU A O 1
ATOM 1491 N N . THR A 1 188 ? 0.1 -22.125 -11.047 1 83.62 188 THR A N 1
ATOM 1492 C CA . THR A 1 188 ? 0.686 -21.062 -10.227 1 83.62 188 THR A CA 1
ATOM 1493 C C . THR A 1 188 ? 2.197 -21 -10.422 1 83.62 188 THR A C 1
ATOM 1495 O O . THR A 1 188 ? 2.762 -19.922 -10.586 1 83.62 188 THR A O 1
ATOM 1498 N N . TRP A 1 189 ? 2.781 -22.188 -10.461 1 90.5 189 TRP A N 1
ATOM 1499 C CA . TRP A 1 189 ? 4.219 -22.297 -10.688 1 90.5 189 TRP A CA 1
ATOM 1500 C C . TRP A 1 189 ? 4.613 -21.688 -12.031 1 90.5 189 TRP A C 1
ATOM 1502 O O . TRP A 1 189 ? 5.516 -20.844 -12.094 1 90.5 189 TRP A O 1
ATOM 1512 N N . LEU A 1 190 ? 3.873 -22.016 -13.016 1 88.06 190 LEU A N 1
ATOM 1513 C CA . LEU A 1 190 ? 4.176 -21.547 -14.367 1 88.06 190 LEU A CA 1
ATOM 1514 C C . LEU A 1 190 ? 3.895 -20.062 -14.492 1 88.06 190 LEU A C 1
ATOM 1516 O O . LEU A 1 190 ? 4.598 -19.344 -15.211 1 88.06 190 LEU A O 1
ATOM 1520 N N . THR A 1 191 ? 2.875 -19.609 -13.852 1 85.62 191 THR A N 1
ATOM 1521 C CA . THR A 1 191 ? 2.561 -18.188 -13.883 1 85.62 191 THR A CA 1
ATOM 1522 C C . THR A 1 191 ? 3.693 -17.359 -13.266 1 85.62 191 THR A C 1
ATOM 1524 O O . THR A 1 191 ? 4.129 -16.375 -13.844 1 85.62 191 THR A O 1
ATOM 1527 N N . PHE A 1 192 ? 4.145 -17.828 -12.078 1 92.12 192 PHE A N 1
ATOM 1528 C CA . PHE A 1 192 ? 5.23 -17.109 -11.422 1 92.12 192 PHE A CA 1
ATOM 1529 C C . PHE A 1 192 ? 6.504 -17.172 -12.258 1 92.12 192 PHE A C 1
ATOM 1531 O O . PHE A 1 192 ? 7.191 -16.156 -12.422 1 92.12 192 PHE A O 1
ATOM 1538 N N . ALA A 1 193 ? 6.781 -18.344 -12.805 1 92.38 193 ALA A N 1
ATOM 1539 C CA . ALA A 1 193 ? 7.953 -18.484 -13.664 1 92.38 193 ALA A CA 1
ATOM 1540 C C . ALA A 1 193 ? 7.848 -17.578 -14.883 1 92.38 193 ALA A C 1
ATOM 1542 O O . ALA A 1 193 ? 8.836 -16.969 -15.305 1 92.38 193 ALA A O 1
ATOM 1543 N N . GLY A 1 194 ? 6.691 -17.516 -15.414 1 88.12 194 GLY A N 1
ATOM 1544 C CA . GLY A 1 194 ? 6.453 -16.641 -16.547 1 88.12 194 GLY A CA 1
ATOM 1545 C C . GLY A 1 194 ? 6.68 -15.18 -16.234 1 88.12 194 GLY A C 1
ATOM 1546 O O . GLY A 1 194 ? 7.289 -14.453 -17.031 1 88.12 194 GLY A O 1
ATOM 1547 N N . VAL A 1 195 ? 6.215 -14.766 -15.133 1 87.75 195 VAL A N 1
ATOM 1548 C CA . VAL A 1 195 ? 6.398 -13.383 -14.711 1 87.75 195 VAL A CA 1
ATOM 1549 C C . VAL A 1 195 ? 7.887 -13.07 -14.57 1 87.75 195 VAL A C 1
ATOM 1551 O O . VAL A 1 195 ? 8.359 -12.031 -15.039 1 87.75 195 VAL A O 1
ATOM 1554 N N . TYR A 1 196 ? 8.664 -13.969 -13.961 1 91.94 196 TYR A N 1
ATOM 1555 C CA . TYR A 1 196 ? 10.078 -13.75 -13.68 1 91.94 196 TYR A CA 1
ATOM 1556 C C . TYR A 1 196 ? 10.906 -13.781 -14.961 1 91.94 196 TYR A C 1
ATOM 1558 O O . TYR A 1 196 ? 12.031 -13.281 -14.992 1 91.94 196 TYR A O 1
ATOM 1566 N N . THR A 1 197 ? 10.344 -14.398 -15.961 1 87.94 197 THR A N 1
ATOM 1567 C CA . THR A 1 197 ? 11.062 -14.492 -17.234 1 87.94 197 THR A CA 1
ATOM 1568 C C . THR A 1 197 ? 10.703 -13.32 -18.141 1 87.94 197 THR A C 1
ATOM 1570 O O . THR A 1 197 ? 11.57 -12.773 -18.828 1 87.94 197 THR A O 1
ATOM 1573 N N . LEU A 1 198 ? 9.461 -12.883 -18.125 1 82.75 198 LEU A N 1
ATOM 1574 C CA . LEU A 1 198 ? 8.945 -11.969 -19.141 1 82.75 198 LEU A CA 1
ATOM 1575 C C . LEU A 1 198 ? 9.039 -10.523 -18.656 1 82.75 198 LEU A C 1
ATOM 1577 O O . LEU A 1 198 ? 9.141 -9.602 -19.469 1 82.75 198 LEU A O 1
ATOM 1581 N N . VAL A 1 199 ? 8.938 -10.273 -17.406 1 84.19 199 VAL A N 1
ATOM 1582 C CA . VAL A 1 199 ? 8.758 -8.914 -16.906 1 84.19 199 VAL A CA 1
ATOM 1583 C C . VAL A 1 199 ? 10.102 -8.195 -16.859 1 84.19 199 VAL A C 1
ATOM 1585 O O . VAL A 1 199 ? 10.203 -7.035 -17.266 1 84.19 199 VAL A O 1
ATOM 1588 N N . PRO A 1 200 ? 11.125 -8.875 -16.406 1 85.56 200 PRO A N 1
ATOM 1589 C CA . PRO A 1 200 ? 12.406 -8.172 -16.344 1 85.56 200 PRO A CA 1
ATOM 1590 C C . PRO A 1 200 ? 12.898 -7.727 -17.719 1 85.56 200 PRO A C 1
ATOM 1592 O O . PRO A 1 200 ? 12.688 -8.43 -18.719 1 85.56 200 PRO A O 1
ATOM 1595 N N . HIS A 1 201 ? 13.508 -6.602 -17.641 1 83.88 201 HIS A N 1
ATOM 1596 C CA . HIS A 1 201 ? 14.031 -6.047 -18.891 1 83.88 201 HIS A CA 1
ATOM 1597 C C . HIS A 1 201 ? 15.273 -6.805 -19.344 1 83.88 201 HIS A C 1
ATOM 1599 O O . HIS A 1 201 ? 15.602 -6.801 -20.547 1 83.88 201 HIS A O 1
ATOM 1605 N N . GLN A 1 202 ? 15.898 -7.441 -18.438 1 82.56 202 GLN A N 1
ATOM 1606 C CA . GLN A 1 202 ? 17.094 -8.203 -18.781 1 82.56 202 GLN A CA 1
ATOM 1607 C C . GLN A 1 202 ? 16.75 -9.656 -19.094 1 82.56 202 GLN A C 1
ATOM 1609 O O . GLN A 1 202 ? 15.68 -10.141 -18.734 1 82.56 202 GLN A O 1
ATOM 1614 N N . ARG A 1 203 ? 17.688 -10.281 -19.734 1 82.31 203 ARG A N 1
ATOM 1615 C CA . ARG A 1 203 ? 17.5 -11.688 -20.078 1 82.31 203 ARG A CA 1
ATOM 1616 C C . ARG A 1 203 ? 17.672 -12.578 -18.859 1 82.31 203 ARG A C 1
ATOM 1618 O O . ARG A 1 203 ? 18.703 -12.508 -18.172 1 82.31 203 ARG A O 1
ATOM 1625 N N . VAL A 1 204 ? 16.625 -13.25 -18.516 1 87.12 204 VAL A N 1
ATOM 1626 C CA . VAL A 1 204 ? 16.672 -14.172 -17.391 1 87.12 204 VAL A CA 1
ATOM 1627 C C . VAL A 1 204 ? 16.625 -15.609 -17.891 1 87.12 204 VAL A C 1
ATOM 1629 O O . VAL A 1 204 ? 15.883 -15.922 -18.828 1 87.12 204 VAL A O 1
ATOM 1632 N N . SER A 1 205 ? 17.5 -16.422 -17.391 1 89.75 205 SER A N 1
ATOM 1633 C CA . SER A 1 205 ? 17.5 -17.828 -17.766 1 89.75 205 SER A CA 1
ATOM 1634 C C . SER A 1 205 ? 16.219 -18.516 -17.312 1 89.75 205 SER A C 1
ATOM 1636 O O . SER A 1 205 ? 15.766 -18.328 -16.188 1 89.75 205 SER A O 1
ATOM 1638 N N . PHE A 1 206 ? 15.695 -19.25 -18.188 1 90.75 206 PHE A N 1
ATOM 1639 C CA . PHE A 1 206 ? 14.438 -19.938 -17.922 1 90.75 206 PHE A CA 1
ATOM 1640 C C . PHE A 1 206 ? 14.578 -20.906 -16.766 1 90.75 206 PHE A C 1
ATOM 1642 O O . PHE A 1 206 ? 13.648 -21.094 -15.984 1 90.75 206 PHE A O 1
ATOM 1649 N N . ARG A 1 207 ? 15.688 -21.438 -16.672 1 92.19 207 ARG A N 1
ATOM 1650 C CA . ARG A 1 207 ? 15.93 -22.406 -15.602 1 92.19 207 ARG A CA 1
ATOM 1651 C C . ARG A 1 207 ? 15.844 -21.75 -14.227 1 92.19 207 ARG A C 1
ATOM 1653 O O . ARG A 1 207 ? 15.227 -22.297 -13.312 1 92.19 207 ARG A O 1
ATOM 1660 N N . TYR A 1 208 ? 16.391 -20.609 -14.141 1 92.31 208 TYR A N 1
ATOM 1661 C CA . TYR A 1 208 ? 16.391 -19.906 -12.867 1 92.31 208 TYR A CA 1
ATOM 1662 C C . TYR A 1 208 ? 15 -19.375 -12.539 1 92.31 208 TYR A C 1
ATOM 1664 O O . TYR A 1 208 ? 14.586 -19.359 -11.375 1 92.31 208 TYR A O 1
ATOM 1672 N N . ALA A 1 209 ? 14.328 -19 -13.594 1 93.38 209 ALA A N 1
ATOM 1673 C CA . ALA A 1 209 ? 12.961 -18.516 -13.406 1 93.38 209 ALA A CA 1
ATOM 1674 C C . ALA A 1 209 ? 12.047 -19.641 -12.93 1 93.38 209 ALA A C 1
ATOM 1676 O O . ALA A 1 209 ? 11.148 -19.422 -12.109 1 93.38 209 ALA A O 1
ATOM 1677 N N . LEU A 1 210 ? 12.336 -20.828 -13.406 1 94.94 210 LEU A N 1
ATOM 1678 C CA . LEU A 1 210 ? 11.547 -22 -12.984 1 94.94 210 LEU A CA 1
ATOM 1679 C C . LEU A 1 210 ? 11.812 -22.328 -11.523 1 94.94 210 LEU A C 1
ATOM 1681 O O . LEU A 1 210 ? 10.891 -22.703 -10.797 1 94.94 210 LEU A O 1
ATOM 1685 N N . ILE A 1 211 ? 13.008 -22.156 -11.148 1 93.75 211 ILE A N 1
ATOM 1686 C CA . ILE A 1 211 ? 13.359 -22.453 -9.766 1 93.75 211 ILE A CA 1
ATOM 1687 C C . ILE A 1 211 ? 12.719 -21.406 -8.844 1 93.75 211 ILE A C 1
ATOM 1689 O O . ILE A 1 211 ? 12.117 -21.766 -7.828 1 93.75 211 ILE A O 1
ATOM 1693 N N . GLY A 1 212 ? 12.906 -20.188 -9.227 1 93.69 212 GLY A N 1
ATOM 1694 C CA . GLY A 1 212 ? 12.266 -19.141 -8.445 1 93.69 212 GLY A CA 1
ATOM 1695 C C . GLY A 1 212 ? 10.758 -19.266 -8.398 1 93.69 212 GLY A C 1
ATOM 1696 O O . GLY A 1 212 ? 10.148 -19.078 -7.344 1 93.69 212 GLY A O 1
ATOM 1697 N N . GLY A 1 213 ? 10.234 -19.578 -9.539 1 95.12 213 GLY A N 1
ATOM 1698 C CA . GLY A 1 213 ? 8.797 -19.797 -9.594 1 95.12 213 GLY A CA 1
ATOM 1699 C C . GLY A 1 213 ? 8.336 -20.953 -8.727 1 95.12 213 GLY A C 1
ATOM 1700 O O . GLY A 1 213 ? 7.27 -20.891 -8.109 1 95.12 213 GLY A O 1
ATOM 1701 N N . LEU A 1 214 ? 9.125 -21.969 -8.68 1 94.88 214 LEU A N 1
ATOM 1702 C CA . LEU A 1 214 ? 8.797 -23.141 -7.863 1 94.88 214 LEU A CA 1
ATOM 1703 C C . LEU A 1 214 ? 8.812 -22.781 -6.383 1 94.88 214 LEU A C 1
ATOM 1705 O O . LEU A 1 214 ? 7.914 -23.172 -5.633 1 94.88 214 LEU A O 1
ATOM 1709 N N . ILE A 1 215 ? 9.789 -22.094 -5.992 1 94.31 215 ILE A N 1
ATOM 1710 C CA . ILE A 1 215 ? 9.891 -21.672 -4.598 1 94.31 215 ILE A CA 1
ATOM 1711 C C . ILE A 1 215 ? 8.695 -20.797 -4.234 1 94.31 215 ILE A C 1
ATOM 1713 O O . ILE A 1 215 ? 8.086 -20.984 -3.178 1 94.31 215 ILE A O 1
ATOM 1717 N N . ALA A 1 216 ? 8.383 -19.906 -5.102 1 94.69 216 ALA A N 1
ATOM 1718 C CA . ALA A 1 216 ? 7.238 -19.031 -4.871 1 94.69 216 ALA A CA 1
ATOM 1719 C C . ALA A 1 216 ? 5.941 -19.844 -4.789 1 94.69 216 ALA A C 1
ATOM 1721 O O . ALA A 1 216 ? 5.09 -19.578 -3.939 1 94.69 216 ALA A O 1
ATOM 1722 N N . ALA A 1 217 ? 5.84 -20.828 -5.625 1 92.25 217 ALA A N 1
ATOM 1723 C CA . ALA A 1 217 ? 4.641 -21.656 -5.645 1 92.25 217 ALA A CA 1
ATOM 1724 C C . ALA A 1 217 ? 4.516 -22.469 -4.363 1 92.25 217 ALA A C 1
ATOM 1726 O O . ALA A 1 217 ? 3.418 -22.625 -3.82 1 92.25 217 ALA A O 1
ATOM 1727 N N . ILE A 1 218 ? 5.578 -22.969 -3.898 1 94.06 218 ILE A N 1
ATOM 1728 C CA . ILE A 1 218 ? 5.59 -23.75 -2.66 1 94.06 218 ILE A CA 1
ATOM 1729 C C . ILE A 1 218 ? 5.234 -22.844 -1.483 1 94.06 218 ILE A C 1
ATOM 1731 O O . ILE A 1 218 ? 4.406 -23.203 -0.644 1 94.06 218 ILE A O 1
ATOM 1735 N N . LEU A 1 219 ? 5.906 -21.719 -1.457 1 93.19 219 LEU A N 1
ATOM 1736 C CA . LEU A 1 219 ? 5.609 -20.766 -0.396 1 93.19 219 LEU A CA 1
ATOM 1737 C C . LEU A 1 219 ? 4.145 -20.344 -0.444 1 93.19 219 LEU A C 1
ATOM 1739 O O . LEU A 1 219 ? 3.512 -20.156 0.599 1 93.19 219 LEU A O 1
ATOM 1743 N N . PHE A 1 220 ? 3.691 -20.156 -1.652 1 89.62 220 PHE A N 1
ATOM 1744 C CA . PHE A 1 220 ? 2.299 -19.766 -1.827 1 89.62 220 PHE A CA 1
ATOM 1745 C C . PHE A 1 220 ? 1.359 -20.844 -1.326 1 89.62 220 PHE A C 1
ATOM 1747 O O . PHE A 1 220 ? 0.35 -20.562 -0.681 1 89.62 220 PHE A O 1
ATOM 1754 N N . PHE A 1 221 ? 1.661 -22.047 -1.608 1 87.19 221 PHE A N 1
ATOM 1755 C CA . PHE A 1 221 ? 0.861 -23.188 -1.179 1 87.19 221 PHE A CA 1
ATOM 1756 C C . PHE A 1 221 ? 0.823 -23.281 0.342 1 87.19 221 PHE A C 1
ATOM 1758 O O . PHE A 1 221 ? -0.253 -23.375 0.937 1 87.19 221 PHE A O 1
ATOM 1765 N N . PHE A 1 222 ? 1.927 -23.156 0.949 1 89 222 PHE A N 1
ATOM 1766 C CA . PHE A 1 222 ? 1.987 -23.203 2.406 1 89 222 PHE A CA 1
ATOM 1767 C C . PHE A 1 222 ? 1.408 -21.922 3.012 1 89 222 PHE A C 1
ATOM 1769 O O . PHE A 1 222 ? 0.834 -21.953 4.102 1 89 222 PHE A O 1
ATOM 1776 N N . GLY A 1 223 ? 1.641 -20.891 2.283 1 87.56 223 GLY A N 1
ATOM 1777 C CA . GLY A 1 223 ? 1.067 -19.625 2.738 1 87.56 223 GLY A CA 1
ATOM 1778 C C . GLY A 1 223 ? -0.448 -19.656 2.811 1 87.56 223 GLY A C 1
ATOM 1779 O O . GLY A 1 223 ? -1.039 -19.125 3.756 1 87.56 223 GLY A O 1
ATOM 1780 N N . THR A 1 224 ? -1.024 -20.266 1.821 1 83.38 224 THR A N 1
ATOM 1781 C CA . THR A 1 224 ? -2.477 -20.391 1.806 1 83.38 224 THR A CA 1
ATOM 1782 C C . THR A 1 224 ? -2.961 -21.203 2.998 1 83.38 224 THR A C 1
ATOM 1784 O O . THR A 1 224 ? -3.955 -20.859 3.637 1 83.38 224 THR A O 1
ATOM 1787 N N . ASP A 1 225 ? -2.295 -22.281 3.281 1 83.44 225 ASP A N 1
ATOM 1788 C CA . ASP A 1 225 ? -2.641 -23.125 4.422 1 83.44 225 ASP A CA 1
ATOM 1789 C C . ASP A 1 225 ? -2.451 -22.375 5.738 1 83.44 225 ASP A C 1
ATOM 1791 O O . ASP A 1 225 ? -3.27 -22.5 6.652 1 83.44 225 ASP A O 1
ATOM 1795 N N . LEU A 1 226 ? -1.38 -21.688 5.824 1 83.38 226 LEU A N 1
ATOM 1796 C CA . LEU A 1 226 ? -1.103 -20.906 7.023 1 83.38 226 LEU A CA 1
ATOM 1797 C C . LEU A 1 226 ? -2.174 -19.844 7.234 1 83.38 226 LEU A C 1
ATOM 1799 O O . LEU A 1 226 ? -2.594 -19.594 8.367 1 83.38 226 LEU A O 1
ATOM 1803 N N . PHE A 1 227 ? -2.504 -19.266 6.199 1 80.31 227 PHE A N 1
ATOM 1804 C CA . PHE A 1 227 ? -3.52 -18.219 6.293 1 80.31 227 PHE A CA 1
ATOM 1805 C C . PHE A 1 227 ? -4.867 -18.812 6.68 1 80.31 227 PHE A C 1
ATOM 1807 O O . PHE A 1 227 ? -5.613 -18.219 7.465 1 80.31 227 PHE A O 1
ATOM 1814 N N . ARG A 1 228 ? -5.223 -19.922 6.16 1 78.69 228 ARG A N 1
ATOM 1815 C CA . ARG A 1 228 ? -6.453 -20.625 6.52 1 78.69 228 ARG A CA 1
ATOM 1816 C C . ARG A 1 228 ? -6.48 -20.953 8.008 1 78.69 228 ARG A C 1
ATOM 1818 O O . ARG A 1 228 ? -7.512 -20.781 8.672 1 78.69 228 ARG A O 1
ATOM 1825 N N . LEU A 1 229 ? -5.355 -21.453 8.508 1 77.56 229 LEU A N 1
ATOM 1826 C CA . LEU A 1 229 ? -5.242 -21.766 9.93 1 77.56 229 LEU A CA 1
ATOM 1827 C C . LEU A 1 229 ? -5.406 -20.516 10.773 1 77.56 229 LEU A C 1
ATOM 1829 O O . LEU A 1 229 ? -6.023 -20.547 11.844 1 77.56 229 LEU A O 1
ATOM 1833 N N . TYR A 1 230 ? -4.852 -19.484 10.312 1 75.25 230 TYR A N 1
ATOM 1834 C CA . TYR A 1 230 ? -4.941 -18.203 11.016 1 75.25 230 TYR A CA 1
ATOM 1835 C C . TYR A 1 230 ? -6.387 -17.734 11.117 1 75.25 230 TYR A C 1
ATOM 1837 O O . TYR A 1 230 ? -6.836 -17.312 12.188 1 75.25 230 TYR A O 1
ATOM 1845 N N . ILE A 1 231 ? -7.125 -17.781 10.094 1 75.38 231 ILE A N 1
ATOM 1846 C CA . ILE A 1 231 ? -8.5 -17.297 10.055 1 75.38 231 ILE A CA 1
ATOM 1847 C C . ILE A 1 231 ? -9.391 -18.203 10.914 1 75.38 231 ILE A C 1
ATOM 1849 O O . ILE A 1 231 ? -10.336 -17.719 11.547 1 75.38 231 ILE A O 1
ATOM 1853 N N . THR A 1 232 ? -9.094 -19.438 10.875 1 74.88 232 THR A N 1
ATOM 1854 C CA . THR A 1 232 ? -9.938 -20.375 11.602 1 74.88 232 THR A CA 1
ATOM 1855 C C . THR A 1 232 ? -9.68 -20.281 13.102 1 74.88 232 THR A C 1
ATOM 1857 O O . THR A 1 232 ? -10.609 -20.391 13.906 1 74.88 232 THR A O 1
ATOM 1860 N N . ASN A 1 233 ? -8.508 -19.953 13.469 1 71.19 233 ASN A N 1
ATOM 1861 C CA . ASN A 1 233 ? -8.164 -20 14.891 1 71.19 233 ASN A CA 1
ATOM 1862 C C . ASN A 1 233 ? -8.25 -18.625 15.539 1 71.19 233 ASN A C 1
ATOM 1864 O O . ASN A 1 233 ? -8.43 -18.531 16.75 1 71.19 233 ASN A O 1
ATOM 1868 N N . PHE A 1 234 ? -8.125 -17.578 14.875 1 66.94 234 PHE A N 1
ATOM 1869 C CA . PHE A 1 234 ? -8.133 -16.25 15.461 1 66.94 234 PHE A CA 1
ATOM 1870 C C . PHE A 1 234 ? -9.141 -15.352 14.742 1 66.94 234 PHE A C 1
ATOM 1872 O O . PHE A 1 234 ? -8.75 -14.453 14 1 66.94 234 PHE A O 1
ATOM 1879 N N . PRO A 1 235 ? -10.32 -15.594 15.133 1 66.44 235 PRO A N 1
ATOM 1880 C CA . PRO A 1 235 ? -11.352 -14.836 14.414 1 66.44 235 PRO A CA 1
ATOM 1881 C C . PRO A 1 235 ? -11.523 -13.422 14.945 1 66.44 235 PRO A C 1
ATOM 1883 O O . PRO A 1 235 ? -12.656 -12.953 15.117 1 66.44 235 PRO A O 1
ATOM 1886 N N . SER A 1 236 ? -10.469 -12.766 15.297 1 66.56 236 SER A N 1
ATOM 1887 C CA . SER A 1 236 ? -10.523 -11.406 15.82 1 66.56 236 SER A CA 1
ATOM 1888 C C . SER A 1 236 ? -11.109 -10.445 14.789 1 66.56 236 SER A C 1
ATOM 1890 O O . SER A 1 236 ? -11.891 -9.555 15.141 1 66.56 236 SER A O 1
ATOM 1892 N N . GLN A 1 237 ? -10.828 -10.734 13.602 1 70.31 237 GLN A N 1
ATOM 1893 C CA . GLN A 1 237 ? -11.32 -9.844 12.555 1 70.31 237 GLN A CA 1
ATOM 1894 C C . GLN A 1 237 ? -12.828 -9.961 12.391 1 70.31 237 GLN A C 1
ATOM 1896 O O . GLN A 1 237 ? -13.508 -8.977 12.094 1 70.31 237 GLN A O 1
ATOM 1901 N N . GLN A 1 238 ? -13.281 -11.07 12.68 1 69.94 238 GLN A N 1
ATOM 1902 C CA . GLN A 1 238 ? -14.719 -11.281 12.562 1 69.94 238 GLN A CA 1
ATOM 1903 C C . GLN A 1 238 ? -15.469 -10.602 13.703 1 69.94 238 GLN A C 1
ATOM 1905 O O . GLN A 1 238 ? -16.562 -10.07 13.508 1 69.94 238 GLN A O 1
ATOM 1910 N N . ILE A 1 239 ? -14.859 -10.625 14.773 1 71.69 239 ILE A N 1
ATOM 1911 C CA . ILE A 1 239 ? -15.5 -10.016 15.93 1 71.69 239 ILE A CA 1
ATOM 1912 C C . ILE A 1 239 ? -15.539 -8.5 15.773 1 71.69 239 ILE A C 1
ATOM 1914 O O . ILE A 1 239 ? -16.547 -7.859 16.094 1 71.69 239 ILE A O 1
ATOM 1918 N N . ILE A 1 240 ? -14.516 -7.961 15.18 1 72.06 240 ILE A N 1
ATOM 1919 C CA . ILE A 1 240 ? -14.406 -6.512 15.062 1 72.06 240 ILE A CA 1
ATOM 1920 C C . ILE A 1 240 ? -15.219 -6.023 13.867 1 72.06 240 ILE A C 1
ATOM 1922 O O . ILE A 1 240 ? -16.016 -5.102 13.984 1 72.06 240 ILE A O 1
ATOM 1926 N N . TYR A 1 241 ? -15.008 -6.754 12.773 1 72 241 TYR A N 1
ATOM 1927 C CA . TYR A 1 241 ? -15.477 -6.203 11.508 1 72 241 TYR A CA 1
ATOM 1928 C C . TYR A 1 241 ? -16.766 -6.883 11.062 1 72 241 TYR A C 1
ATOM 1930 O O . TYR A 1 241 ? -17.422 -6.426 10.125 1 72 241 TYR A O 1
ATOM 1938 N N . GLY A 1 242 ? -17.156 -7.918 11.812 1 68.81 242 GLY A N 1
ATOM 1939 C CA . GLY A 1 242 ? -18.359 -8.625 11.422 1 68.81 242 GLY A CA 1
ATOM 1940 C C . GLY A 1 242 ? -18.359 -9.062 9.977 1 68.81 242 GLY A C 1
ATOM 1941 O O . GLY A 1 242 ? -17.422 -9.75 9.531 1 68.81 242 GLY A O 1
ATOM 1942 N N . ALA A 1 243 ? -19.344 -8.516 9.266 1 64.06 243 ALA A N 1
ATOM 1943 C CA . ALA A 1 243 ? -19.516 -8.898 7.863 1 64.06 243 ALA A CA 1
ATOM 1944 C C . ALA A 1 243 ? -18.406 -8.32 6.996 1 64.06 243 ALA A C 1
ATOM 1946 O O . ALA A 1 243 ? -18.109 -8.844 5.922 1 64.06 243 ALA A O 1
ATOM 1947 N N . LEU A 1 244 ? -17.672 -7.297 7.574 1 72.06 244 LEU A N 1
ATOM 1948 C CA . LEU A 1 244 ? -16.656 -6.629 6.777 1 72.06 244 LEU A CA 1
ATOM 1949 C C . LEU A 1 244 ? -15.273 -7.199 7.082 1 72.06 244 LEU A C 1
ATOM 1951 O O . LEU A 1 244 ? -14.266 -6.695 6.578 1 72.06 244 LEU A O 1
ATOM 1955 N N . ALA A 1 245 ? -15.258 -8.336 7.844 1 74.94 245 ALA A N 1
ATOM 1956 C CA . ALA A 1 245 ? -13.992 -8.945 8.219 1 74.94 245 ALA A CA 1
ATOM 1957 C C . ALA A 1 245 ? -13.219 -9.406 6.988 1 74.94 245 ALA A C 1
ATOM 1959 O O . ALA A 1 245 ? -11.992 -9.555 7.035 1 74.94 245 ALA A O 1
ATOM 1960 N N . VAL A 1 246 ? -13.914 -9.57 5.938 1 74.12 246 VAL A N 1
ATOM 1961 C CA . VAL A 1 246 ? -13.312 -10.047 4.695 1 74.12 246 VAL A CA 1
ATOM 1962 C C . VAL A 1 246 ? -12.336 -9 4.164 1 74.12 246 VAL A C 1
ATOM 1964 O O . VAL A 1 246 ? -11.32 -9.352 3.555 1 74.12 246 VAL A O 1
ATOM 1967 N N . ILE A 1 247 ? -12.508 -7.789 4.453 1 79.5 247 ILE A N 1
ATOM 1968 C CA . ILE A 1 247 ? -11.711 -6.707 3.887 1 79.5 247 ILE A CA 1
ATOM 1969 C C . ILE A 1 247 ? -10.312 -6.715 4.5 1 79.5 247 ILE A C 1
ATOM 1971 O O . ILE A 1 247 ? -9.32 -6.887 3.791 1 79.5 247 ILE A O 1
ATOM 1975 N N . PRO A 1 248 ? -10.141 -6.707 5.836 1 80.56 248 PRO A N 1
ATOM 1976 C CA . PRO A 1 248 ? -8.797 -6.758 6.41 1 80.56 248 PRO A CA 1
ATOM 1977 C C . PRO A 1 248 ? -8.086 -8.086 6.141 1 80.56 248 PRO A C 1
ATOM 1979 O O . PRO A 1 248 ? -6.863 -8.117 6.008 1 80.56 248 PRO A O 1
ATOM 1982 N N . ILE A 1 249 ? -8.93 -9.094 6.07 1 81.88 249 ILE A N 1
ATOM 1983 C CA . ILE A 1 249 ? -8.344 -10.398 5.77 1 81.88 249 ILE A CA 1
ATOM 1984 C C . ILE A 1 249 ? -7.738 -10.375 4.367 1 81.88 249 ILE A C 1
ATOM 1986 O O . ILE A 1 249 ? -6.617 -10.844 4.16 1 81.88 249 ILE A O 1
ATOM 1990 N N . LEU A 1 250 ? -8.461 -9.828 3.471 1 83.56 250 LEU A N 1
ATOM 1991 C CA . LEU A 1 250 ? -7.988 -9.711 2.094 1 83.56 250 LEU A CA 1
ATOM 1992 C C . LEU A 1 250 ? -6.746 -8.828 2.02 1 83.56 250 LEU A C 1
ATOM 1994 O O . LEU A 1 250 ? -5.82 -9.117 1.254 1 83.56 250 LEU A O 1
ATOM 1998 N N . PHE A 1 251 ? -6.715 -7.812 2.83 1 88.44 251 PHE A N 1
ATOM 1999 C CA . PHE A 1 251 ? -5.562 -6.922 2.863 1 88.44 251 PHE A CA 1
ATOM 2000 C C . PHE A 1 251 ? -4.297 -7.68 3.248 1 88.44 251 PHE A C 1
ATOM 2002 O O . PHE A 1 251 ? -3.303 -7.652 2.52 1 88.44 251 PHE A O 1
ATOM 2009 N N . VAL A 1 252 ? -4.438 -8.422 4.289 1 88.19 252 VAL A N 1
ATOM 2010 C CA . VAL A 1 252 ? -3.281 -9.133 4.82 1 88.19 252 VAL A CA 1
ATOM 2011 C C . VAL A 1 252 ? -2.854 -10.219 3.842 1 88.19 252 VAL A C 1
ATOM 2013 O O . VAL A 1 252 ? -1.659 -10.414 3.602 1 88.19 252 VAL A O 1
ATOM 2016 N N . TRP A 1 253 ? -3.803 -10.844 3.271 1 87.19 253 TRP A N 1
ATOM 2017 C CA . TRP A 1 253 ? -3.521 -11.93 2.336 1 87.19 253 TRP A CA 1
ATOM 2018 C C . TRP A 1 253 ? -2.801 -11.406 1.099 1 87.19 253 TRP A C 1
ATOM 2020 O O . TRP A 1 253 ? -1.828 -12.008 0.637 1 87.19 253 TRP A O 1
ATOM 2030 N N . ILE A 1 254 ? -3.314 -10.344 0.576 1 91.38 254 ILE A N 1
ATOM 2031 C CA . ILE A 1 254 ? -2.723 -9.781 -0.63 1 91.38 254 ILE A CA 1
ATOM 2032 C C . ILE A 1 254 ? -1.285 -9.352 -0.345 1 91.38 254 ILE A C 1
ATOM 2034 O O . ILE A 1 254 ? -0.386 -9.586 -1.155 1 91.38 254 ILE A O 1
ATOM 2038 N N . TYR A 1 255 ? -1.063 -8.734 0.77 1 93.75 255 TYR A N 1
ATOM 2039 C CA . TYR A 1 255 ? 0.283 -8.32 1.149 1 93.75 255 TYR A CA 1
ATOM 2040 C C . TYR A 1 255 ? 1.213 -9.523 1.254 1 93.75 255 TYR A C 1
ATOM 2042 O O . TYR A 1 255 ? 2.318 -9.516 0.706 1 93.75 255 TYR A O 1
ATOM 2050 N N . TYR A 1 256 ? 0.7 -10.516 1.936 1 92.38 256 TYR A N 1
ATOM 2051 C CA . TYR A 1 256 ? 1.484 -11.734 2.117 1 92.38 256 TYR A CA 1
ATOM 2052 C C . TYR A 1 256 ? 1.788 -12.391 0.776 1 92.38 256 TYR A C 1
ATOM 2054 O O . TYR A 1 256 ? 2.898 -12.875 0.554 1 92.38 256 TYR A O 1
ATOM 2062 N N . SER A 1 257 ? 0.85 -12.422 -0.068 1 92.38 257 SER A N 1
ATOM 2063 C CA . SER A 1 257 ? 1.031 -13 -1.397 1 92.38 257 SER A CA 1
ATOM 2064 C C . SER A 1 257 ? 2.129 -12.273 -2.168 1 92.38 257 SER A C 1
ATOM 2066 O O . SER A 1 257 ? 2.957 -12.906 -2.824 1 92.38 257 SER A O 1
ATOM 2068 N N . TRP A 1 258 ? 2.146 -10.953 -2.076 1 94.69 258 TRP A N 1
ATOM 2069 C CA . TRP A 1 258 ? 3.16 -10.195 -2.801 1 94.69 258 TRP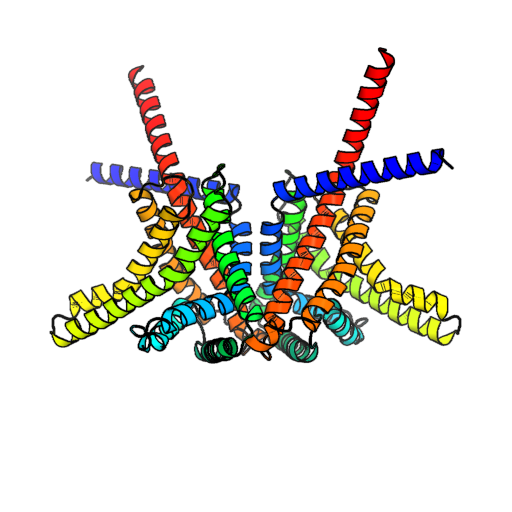 A CA 1
ATOM 2070 C C . TRP A 1 258 ? 4.539 -10.406 -2.189 1 94.69 258 TRP A C 1
ATOM 2072 O O . TRP A 1 258 ? 5.547 -10.398 -2.9 1 94.69 258 TRP A O 1
ATOM 2082 N N . LEU A 1 259 ? 4.586 -10.555 -0.879 1 95.12 259 LEU A N 1
ATOM 2083 C CA . LEU A 1 259 ? 5.863 -10.875 -0.257 1 95.12 259 LEU A CA 1
ATOM 2084 C C . LEU A 1 259 ? 6.438 -12.172 -0.829 1 95.12 259 LEU A C 1
ATOM 2086 O O . LEU A 1 259 ? 7.629 -12.242 -1.14 1 95.12 259 LEU A O 1
ATOM 2090 N N . ILE A 1 260 ? 5.598 -13.133 -1.016 1 94.31 260 ILE A N 1
ATOM 2091 C CA . ILE A 1 260 ? 6 -14.43 -1.545 1 94.31 260 ILE A CA 1
ATOM 2092 C C . ILE A 1 260 ? 6.496 -14.266 -2.98 1 94.31 260 ILE A C 1
ATOM 2094 O O . ILE A 1 260 ? 7.559 -14.789 -3.338 1 94.31 260 ILE A O 1
ATOM 2098 N N . VAL A 1 261 ? 5.73 -13.539 -3.752 1 94.62 261 VAL A N 1
ATOM 2099 C CA . VAL A 1 261 ? 6.082 -13.32 -5.152 1 94.62 261 VAL A CA 1
ATOM 2100 C C . VAL A 1 261 ? 7.438 -12.625 -5.242 1 94.62 261 VAL A C 1
ATOM 2102 O O . VAL A 1 261 ? 8.273 -12.977 -6.074 1 94.62 261 VAL A O 1
ATOM 2105 N N . LEU A 1 262 ? 7.664 -11.664 -4.383 1 95.06 262 LEU A N 1
ATOM 2106 C CA . LEU A 1 262 ? 8.906 -10.898 -4.434 1 95.06 262 LEU A CA 1
ATOM 2107 C C . LEU A 1 262 ? 10.078 -11.727 -3.928 1 95.06 262 LEU A C 1
ATOM 2109 O O . LEU A 1 262 ? 11.203 -11.578 -4.414 1 95.06 262 LEU A O 1
ATOM 2113 N N . ILE A 1 263 ? 9.805 -12.562 -2.967 1 94.81 263 ILE A N 1
ATOM 2114 C CA . ILE A 1 263 ? 10.852 -13.477 -2.508 1 94.81 263 ILE A CA 1
ATOM 2115 C C . ILE A 1 263 ? 11.266 -14.398 -3.652 1 94.81 263 ILE A C 1
ATOM 2117 O O . ILE A 1 263 ? 12.461 -14.633 -3.863 1 94.81 263 ILE A O 1
ATOM 2121 N N . GLY A 1 264 ? 10.297 -14.898 -4.355 1 94.62 264 GLY A N 1
ATOM 2122 C CA . GLY A 1 264 ? 10.609 -15.703 -5.523 1 94.62 264 GLY A CA 1
ATOM 2123 C C . GLY A 1 264 ? 11.422 -14.953 -6.562 1 94.62 264 GLY A C 1
ATOM 2124 O O . GLY A 1 264 ? 12.32 -15.523 -7.184 1 94.62 264 GLY A O 1
ATOM 2125 N N . ALA A 1 265 ? 11.07 -13.75 -6.789 1 93.44 265 ALA A N 1
ATOM 2126 C CA . ALA A 1 265 ? 11.828 -12.922 -7.723 1 93.44 265 ALA A CA 1
ATOM 2127 C C . ALA A 1 265 ? 13.266 -12.75 -7.258 1 93.44 265 ALA A C 1
ATOM 2129 O O . ALA A 1 265 ? 14.203 -12.805 -8.062 1 93.44 265 ALA A O 1
ATOM 2130 N N . GLU A 1 266 ? 13.391 -12.516 -5.957 1 93.62 266 GLU A N 1
ATOM 2131 C CA . GLU A 1 266 ? 14.727 -12.367 -5.391 1 93.62 266 GLU A CA 1
ATOM 2132 C C . GLU A 1 266 ? 15.547 -13.641 -5.582 1 93.62 266 GLU A C 1
ATOM 2134 O O . GLU A 1 266 ? 16.734 -13.578 -5.902 1 93.62 266 GLU A O 1
ATOM 2139 N N . VAL A 1 267 ? 14.93 -14.742 -5.379 1 93.31 267 VAL A N 1
ATOM 2140 C CA . VAL A 1 267 ? 15.602 -16.016 -5.559 1 93.31 267 VAL A CA 1
ATOM 2141 C C . VAL A 1 267 ? 16.047 -16.172 -7.008 1 93.31 267 VAL A C 1
ATOM 2143 O O . VAL A 1 267 ? 17.188 -16.562 -7.277 1 93.31 267 VAL A O 1
ATOM 2146 N N . THR A 1 268 ? 15.227 -15.844 -7.914 1 92.81 268 THR A N 1
ATOM 2147 C CA . THR A 1 268 ? 15.539 -15.953 -9.336 1 92.81 268 THR A CA 1
ATOM 2148 C C . THR A 1 268 ? 16.688 -15.031 -9.711 1 92.81 268 THR A C 1
ATOM 2150 O O . THR A 1 268 ? 17.609 -15.422 -10.445 1 92.81 268 THR A O 1
ATOM 2153 N N . ALA A 1 269 ? 16.641 -13.852 -9.195 1 89.88 269 ALA A N 1
ATOM 2154 C CA . ALA A 1 269 ? 17.625 -12.836 -9.555 1 89.88 269 ALA A CA 1
ATOM 2155 C C . ALA A 1 269 ? 18.984 -13.148 -8.953 1 89.88 269 ALA A C 1
ATOM 2157 O O . ALA A 1 269 ? 20.016 -12.812 -9.531 1 89.88 269 ALA A O 1
ATOM 2158 N N . THR A 1 270 ? 18.984 -13.719 -7.766 1 89.5 270 THR A N 1
ATOM 2159 C CA . THR A 1 270 ? 20.234 -13.875 -7.043 1 89.5 270 THR A CA 1
ATOM 2160 C C . THR A 1 270 ? 20.859 -15.234 -7.332 1 89.5 270 THR A C 1
ATOM 2162 O O . THR A 1 270 ? 22.047 -15.461 -7.055 1 89.5 270 THR A O 1
ATOM 2165 N N . LEU A 1 271 ? 20.078 -16.125 -7.84 1 87.75 271 LEU A N 1
ATOM 2166 C CA . LEU A 1 271 ? 20.578 -17.484 -8.078 1 87.75 271 LEU A CA 1
ATOM 2167 C C . LEU A 1 271 ? 21.781 -17.469 -9.008 1 87.75 271 LEU A C 1
ATOM 2169 O O . LEU A 1 271 ? 22.781 -18.141 -8.75 1 87.75 271 LEU A O 1
ATOM 2173 N N . GLU A 1 272 ? 21.625 -16.672 -10.039 1 79.31 272 GLU A N 1
ATOM 2174 C CA . GLU A 1 272 ? 22.734 -16.578 -10.977 1 79.31 272 GLU A CA 1
ATOM 2175 C C . GLU A 1 272 ? 23.969 -15.953 -10.32 1 79.31 272 GLU A C 1
ATOM 2177 O O . GLU A 1 272 ? 25.094 -16.406 -10.523 1 79.31 272 GLU A O 1
ATOM 2182 N N . GLU A 1 273 ? 23.719 -14.945 -9.578 1 79.88 273 GLU A N 1
ATOM 2183 C CA . GLU A 1 273 ? 24.797 -14.242 -8.898 1 79.88 273 GLU A CA 1
ATOM 2184 C C . GLU A 1 273 ? 25.469 -15.133 -7.855 1 79.88 273 GLU A C 1
ATOM 2186 O O . GLU A 1 273 ? 26.688 -15.117 -7.715 1 79.88 273 GLU A O 1
ATOM 2191 N N . PHE A 1 274 ? 24.719 -15.844 -7.164 1 80.69 274 PHE A N 1
ATOM 2192 C CA . PHE A 1 274 ? 25.219 -16.703 -6.109 1 80.69 274 PHE A CA 1
ATOM 2193 C C . PHE A 1 274 ? 26.047 -17.844 -6.691 1 80.69 274 PHE A C 1
ATOM 2195 O O . PHE A 1 274 ? 27.125 -18.172 -6.172 1 80.69 274 PHE A O 1
ATOM 2202 N N . LEU A 1 275 ? 25.594 -18.438 -7.789 1 76.81 275 LEU A N 1
ATOM 2203 C CA . LEU A 1 275 ? 26.312 -19.547 -8.406 1 76.81 275 LEU A CA 1
ATOM 2204 C C . LEU A 1 275 ? 27.625 -19.078 -9.023 1 76.81 275 LEU A C 1
ATOM 2206 O O . LEU A 1 275 ? 28.625 -19.797 -8.984 1 76.81 275 LEU A O 1
ATOM 2210 N N . LYS A 1 276 ? 27.531 -17.875 -9.5 1 76.31 276 LYS A N 1
ATOM 2211 C CA . LYS A 1 276 ? 28.766 -17.312 -10.039 1 76.31 276 LYS A CA 1
ATOM 2212 C C . LYS A 1 276 ? 29.781 -17.031 -8.93 1 76.31 276 LYS A C 1
ATOM 2214 O O . LYS A 1 276 ? 30.984 -17.234 -9.102 1 76.31 276 LYS A O 1
ATOM 2219 N N . GLN A 1 277 ? 29.25 -16.562 -7.84 1 74.19 277 GLN A N 1
ATOM 2220 C CA . GLN A 1 277 ? 30.109 -16.266 -6.707 1 74.19 277 GLN A CA 1
ATOM 2221 C C . GLN A 1 277 ? 30.719 -17.547 -6.137 1 74.19 277 GLN A C 1
ATOM 2223 O O . GLN A 1 277 ? 31.875 -17.562 -5.719 1 74.19 277 GLN A O 1
ATOM 2228 N N . GLN A 1 278 ? 29.938 -18.578 -6.082 1 72.19 278 GLN A N 1
ATOM 2229 C CA . GLN A 1 278 ? 30.438 -19.859 -5.586 1 72.19 278 GLN A CA 1
ATOM 2230 C C . GLN A 1 278 ? 31.484 -20.453 -6.52 1 72.19 278 GLN A C 1
ATOM 2232 O O . GLN A 1 278 ? 32.469 -21.031 -6.062 1 72.19 278 GLN A O 1
ATOM 2237 N N . GLU A 1 279 ? 31.266 -20.25 -7.793 1 69.56 279 GLU A N 1
ATOM 2238 C CA . GLU A 1 279 ? 32.25 -20.719 -8.773 1 69.56 279 GLU A CA 1
ATOM 2239 C C . GLU A 1 279 ? 33.562 -19.969 -8.656 1 69.56 279 GLU A C 1
ATOM 2241 O O . GLU A 1 279 ? 34.625 -20.562 -8.75 1 69.56 279 GLU A O 1
ATOM 2246 N N . ASP A 1 280 ? 33.344 -18.719 -8.359 1 68.81 280 ASP A N 1
ATOM 2247 C CA . ASP A 1 280 ? 34.531 -17.891 -8.219 1 68.81 280 ASP A CA 1
ATOM 2248 C C . ASP A 1 280 ? 35.312 -18.25 -6.949 1 68.81 280 ASP A C 1
ATOM 2250 O O . ASP A 1 280 ? 36.531 -18.281 -6.949 1 68.81 280 ASP A O 1
ATOM 2254 N N . ASN A 1 281 ? 34.531 -18.484 -5.898 1 69.12 281 ASN A N 1
ATOM 2255 C CA . ASN A 1 281 ? 35.156 -18.875 -4.641 1 69.12 281 ASN A CA 1
ATOM 2256 C C . ASN A 1 281 ? 35.844 -20.234 -4.758 1 69.12 281 ASN A C 1
ATOM 2258 O O . ASN A 1 281 ? 36.906 -20.469 -4.156 1 69.12 281 ASN A O 1
ATOM 2262 N N . ASN A 1 282 ? 35.219 -21.109 -5.484 1 66.88 282 ASN A N 1
ATOM 2263 C CA . ASN A 1 282 ? 35.812 -22.422 -5.691 1 66.88 282 ASN A CA 1
ATOM 2264 C C . ASN A 1 282 ? 37.094 -22.328 -6.527 1 66.88 282 ASN A C 1
ATOM 2266 O O . ASN A 1 282 ? 38.062 -23.047 -6.27 1 66.88 282 ASN A O 1
ATOM 2270 N N . VAL A 1 283 ? 37.062 -21.438 -7.453 1 64.69 283 VAL A N 1
ATOM 2271 C CA . VAL A 1 283 ? 38.25 -21.25 -8.289 1 64.69 283 VAL A CA 1
ATOM 2272 C C . VAL A 1 283 ? 39.375 -20.641 -7.453 1 64.69 283 VAL A C 1
ATOM 2274 O O . VAL A 1 283 ? 40.531 -21.031 -7.59 1 64.69 283 VAL A O 1
ATOM 2277 N N . THR A 1 284 ? 38.906 -19.703 -6.676 1 63.28 284 THR A N 1
ATOM 2278 C CA . THR A 1 284 ? 39.906 -19.062 -5.848 1 63.28 284 THR A CA 1
ATOM 2279 C C . THR A 1 284 ? 40.5 -20.047 -4.84 1 63.28 284 THR A C 1
ATOM 2281 O O . THR A 1 284 ? 41.719 -20.047 -4.586 1 63.28 284 THR A O 1
ATOM 2284 N N . LYS A 1 285 ? 39.719 -20.938 -4.34 1 63.06 285 LYS A N 1
ATOM 2285 C CA . LYS A 1 285 ? 40.188 -21.938 -3.395 1 63.06 285 LYS A CA 1
ATOM 2286 C C . LYS A 1 285 ? 41.094 -22.953 -4.086 1 63.06 285 LYS A C 1
ATOM 2288 O O . LYS A 1 285 ? 42.094 -23.406 -3.518 1 63.06 285 LYS A O 1
ATOM 2293 N N . GLU A 1 286 ? 40.594 -23.312 -5.188 1 60.34 286 GLU A N 1
ATOM 2294 C CA . GLU A 1 286 ? 41.406 -24.25 -5.957 1 60.34 286 GLU A CA 1
ATOM 2295 C C . GLU A 1 286 ? 42.781 -23.641 -6.293 1 60.34 286 GLU A C 1
ATOM 2297 O O . GLU A 1 286 ? 43.781 -24.344 -6.23 1 60.34 286 GLU A O 1
ATOM 2302 N N . TYR A 1 287 ? 42.781 -22.391 -6.574 1 59.97 287 TYR A N 1
ATOM 2303 C CA . TYR A 1 287 ? 44.031 -21.703 -6.883 1 59.97 287 TYR A CA 1
ATOM 2304 C C . TYR A 1 287 ? 44.875 -21.562 -5.637 1 59.97 287 TYR A C 1
ATOM 2306 O O . TYR A 1 287 ? 46.125 -21.719 -5.703 1 59.97 287 TYR A O 1
ATOM 2314 N N . LEU A 1 288 ? 44.156 -21.188 -4.691 1 60.06 288 LEU A N 1
ATOM 2315 C CA . LEU A 1 288 ? 44.906 -21.047 -3.451 1 60.06 288 LEU A CA 1
ATOM 2316 C C . LEU A 1 288 ? 45.344 -22.422 -2.939 1 60.06 288 LEU A C 1
ATOM 2318 O O . LEU A 1 288 ? 46.406 -22.547 -2.314 1 60.06 288 LEU A O 1
ATOM 2322 N N . GLY A 1 289 ? 44.5 -23.359 -3.025 1 54.19 289 GLY A N 1
ATOM 2323 C CA . GLY A 1 289 ? 44.875 -24.719 -2.648 1 54.19 289 GLY A CA 1
ATOM 2324 C C . GLY A 1 289 ? 45.906 -25.328 -3.551 1 54.19 289 GLY A C 1
ATOM 2325 O O . GLY A 1 289 ? 46.594 -26.281 -3.162 1 54.19 289 GLY A O 1
ATOM 2326 N N . ALA A 1 290 ? 45.969 -24.984 -4.727 1 57.47 290 ALA A N 1
ATOM 2327 C CA . ALA A 1 290 ? 47.031 -25.469 -5.629 1 57.47 290 ALA A CA 1
ATOM 2328 C C . ALA A 1 290 ? 48.375 -24.875 -5.246 1 57.47 290 ALA A C 1
ATOM 2330 O O . ALA A 1 290 ? 49.406 -25.469 -5.535 1 57.47 290 ALA A O 1
ATOM 2331 N N . ASP A 1 291 ? 48.312 -23.734 -4.684 1 49.97 291 ASP A N 1
ATOM 2332 C CA . ASP A 1 291 ? 49.594 -23.156 -4.293 1 49.97 291 ASP A CA 1
ATOM 2333 C C . ASP A 1 291 ? 50.094 -23.797 -3.012 1 49.97 291 ASP A C 1
ATOM 2335 O O . ASP A 1 291 ? 51.188 -23.453 -2.527 1 49.97 291 ASP A O 1
ATOM 2339 N N . ILE A 1 292 ? 49.281 -24.547 -2.322 1 38.25 292 ILE A N 1
ATOM 2340 C CA . ILE A 1 292 ? 49.906 -25.312 -1.254 1 38.25 292 ILE A CA 1
ATOM 2341 C C . ILE A 1 292 ? 50.375 -26.656 -1.797 1 38.25 292 ILE A C 1
ATOM 2343 O O . ILE A 1 292 ? 49.688 -27.312 -2.553 1 38.25 292 ILE A O 1
ATOM 2347 N N . MET B 1 1 ? 11.867 50.625 -8.562 1 52.09 1 MET B N 1
ATOM 2348 C CA . MET B 1 1 ? 10.922 49.688 -9.133 1 52.09 1 MET B CA 1
ATOM 2349 C C . MET B 1 1 ? 11.641 48.5 -9.75 1 52.09 1 MET B C 1
ATOM 2351 O O . MET B 1 1 ? 11.188 47.344 -9.633 1 52.09 1 MET B O 1
ATOM 2355 N N . LYS B 1 2 ? 12.711 48.781 -10.367 1 64 2 LYS B N 1
ATOM 2356 C CA . LYS B 1 2 ? 13.516 47.781 -11.07 1 64 2 LYS B CA 1
ATOM 2357 C C . LYS B 1 2 ? 14.227 46.844 -10.094 1 64 2 LYS B C 1
ATOM 2359 O O . LYS B 1 2 ? 14.352 45.656 -10.344 1 64 2 LYS B O 1
ATOM 2364 N N . PHE B 1 3 ? 14.625 47.344 -8.961 1 61.34 3 PHE B N 1
ATOM 2365 C CA . PHE B 1 3 ? 15.367 46.594 -7.953 1 61.34 3 PHE B CA 1
ATOM 2366 C C . PHE B 1 3 ? 14.477 45.562 -7.285 1 61.34 3 PHE B C 1
ATOM 2368 O O . PHE B 1 3 ? 14.898 44.438 -7.055 1 61.34 3 PHE B O 1
ATOM 2375 N N . GLY B 1 4 ? 13.25 45.844 -6.992 1 61.41 4 GLY B N 1
ATOM 2376 C CA . GLY B 1 4 ? 12.273 44.969 -6.41 1 61.41 4 GLY B CA 1
ATOM 2377 C C . GLY B 1 4 ? 11.938 43.781 -7.301 1 61.41 4 GLY B C 1
ATOM 2378 O O . GLY B 1 4 ? 11.797 42.656 -6.82 1 61.41 4 GLY B O 1
ATOM 2379 N N . ARG B 1 5 ? 11.906 44.156 -8.547 1 68.62 5 ARG B N 1
ATOM 2380 C CA . ARG B 1 5 ? 11.602 43.125 -9.531 1 68.62 5 ARG B CA 1
ATOM 2381 C C . ARG B 1 5 ? 12.75 42.125 -9.633 1 68.62 5 ARG B C 1
ATOM 2383 O O . ARG B 1 5 ? 12.516 40.906 -9.805 1 68.62 5 ARG B O 1
ATOM 2390 N N . LYS B 1 6 ? 13.898 42.625 -9.562 1 68.69 6 LYS B N 1
ATOM 2391 C CA . LYS B 1 6 ? 15.07 41.75 -9.648 1 68.69 6 LYS B CA 1
ATOM 2392 C C . LYS B 1 6 ? 15.133 40.812 -8.453 1 68.69 6 LYS B C 1
ATOM 2394 O O . LYS B 1 6 ? 15.453 39.625 -8.609 1 68.69 6 LYS B O 1
ATOM 2399 N N . ILE B 1 7 ? 14.797 41.344 -7.254 1 69.69 7 ILE B N 1
ATOM 2400 C CA . ILE B 1 7 ? 14.789 40.531 -6.043 1 69.69 7 ILE B CA 1
ATOM 2401 C C . ILE B 1 7 ? 13.695 39.469 -6.145 1 69.69 7 ILE B C 1
ATOM 2403 O O . ILE B 1 7 ? 13.922 38.312 -5.789 1 69.69 7 ILE B O 1
ATOM 2407 N N . VAL B 1 8 ? 12.633 39.938 -6.691 1 71.94 8 VAL B N 1
ATOM 2408 C CA . VAL B 1 8 ? 11.508 39 -6.844 1 71.94 8 VAL B CA 1
ATOM 2409 C C . VAL B 1 8 ? 11.859 37.938 -7.867 1 71.94 8 VAL B C 1
ATOM 2411 O O . VAL B 1 8 ? 11.57 36.75 -7.66 1 71.94 8 VAL B O 1
ATOM 2414 N N . MET B 1 9 ? 12.461 38.375 -8.961 1 72.44 9 MET B N 1
ATOM 2415 C CA . MET B 1 9 ? 12.836 37.406 -10.008 1 72.44 9 MET B CA 1
ATOM 2416 C C . MET B 1 9 ? 13.867 36.406 -9.492 1 72.44 9 MET B C 1
ATOM 2418 O O . MET B 1 9 ? 13.812 35.219 -9.836 1 72.44 9 MET B O 1
ATOM 2422 N N . ASP B 1 10 ? 14.75 36.938 -8.711 1 74.44 10 ASP B N 1
ATOM 2423 C CA . ASP B 1 10 ? 15.766 36.062 -8.141 1 74.44 10 ASP B CA 1
ATOM 2424 C C . ASP B 1 10 ? 15.141 35.062 -7.168 1 74.44 10 ASP B C 1
ATOM 2426 O O . ASP B 1 10 ? 15.516 33.875 -7.16 1 74.44 10 ASP B O 1
ATOM 2430 N N . LYS B 1 11 ? 14.172 35.594 -6.461 1 75.25 11 LYS B N 1
ATOM 2431 C CA . LYS B 1 11 ? 13.5 34.688 -5.516 1 75.25 11 LYS B CA 1
ATOM 2432 C C . LYS B 1 11 ? 12.695 33.625 -6.238 1 75.25 11 LYS B C 1
ATOM 2434 O O . LYS B 1 11 ? 12.664 32.469 -5.812 1 75.25 11 LYS B O 1
ATOM 2439 N N . VAL B 1 12 ? 12.133 34.062 -7.32 1 79.38 12 VAL B N 1
ATOM 2440 C CA . VAL B 1 12 ? 11.336 33.125 -8.117 1 79.38 12 VAL B CA 1
ATOM 2441 C C . VAL B 1 12 ? 12.242 32.062 -8.734 1 79.38 12 VAL B C 1
ATOM 2443 O O . VAL B 1 12 ? 11.891 30.891 -8.773 1 79.38 12 VAL B O 1
ATOM 2446 N N . LYS B 1 13 ? 13.312 32.5 -9.18 1 78.81 13 LYS B N 1
ATOM 2447 C CA . LYS B 1 13 ? 14.266 31.578 -9.781 1 78.81 13 LYS B CA 1
ATOM 2448 C C . LYS B 1 13 ? 14.766 30.562 -8.75 1 78.81 13 LYS B C 1
ATOM 2450 O O . LYS B 1 13 ? 14.867 29.375 -9.047 1 78.81 13 LYS B O 1
ATOM 2455 N N . VAL B 1 14 ? 15.031 31.141 -7.602 1 77.56 14 VAL B N 1
ATOM 2456 C CA . VAL B 1 14 ? 15.547 30.266 -6.543 1 77.56 14 VAL B CA 1
ATOM 2457 C C . VAL B 1 14 ? 14.461 29.281 -6.117 1 77.56 14 VAL B C 1
ATOM 2459 O O . VAL B 1 14 ? 14.742 28.109 -5.887 1 77.56 14 VAL B O 1
ATOM 2462 N N . THR B 1 15 ? 13.242 29.797 -6.117 1 84.19 15 THR B N 1
ATOM 2463 C CA . THR B 1 15 ? 12.125 28.938 -5.734 1 84.19 15 THR B CA 1
ATOM 2464 C C . THR B 1 15 ? 11.891 27.859 -6.781 1 84.19 15 THR B C 1
ATOM 2466 O O . THR B 1 15 ? 11.641 26.703 -6.441 1 84.19 15 THR B O 1
ATOM 2469 N N . TYR B 1 16 ? 12.031 28.25 -7.988 1 84.81 16 TYR B N 1
ATOM 2470 C CA . TYR B 1 16 ? 11.859 27.297 -9.078 1 84.81 16 TYR B CA 1
ATOM 2471 C C . TYR B 1 16 ? 12.953 26.234 -9.055 1 84.81 16 TYR B C 1
ATOM 2473 O O . TYR B 1 16 ? 12.672 25.047 -9.234 1 84.81 16 TYR B O 1
ATOM 2481 N N . GLN B 1 17 ? 14.133 26.688 -8.836 1 83.25 17 GLN B N 1
ATOM 2482 C CA . GLN B 1 17 ? 15.25 25.75 -8.758 1 83.25 17 GLN B CA 1
ATOM 2483 C C . GLN B 1 17 ? 15.086 24.781 -7.586 1 83.25 17 GLN B C 1
ATOM 2485 O O . GLN B 1 17 ? 15.43 23.609 -7.688 1 83.25 17 GLN B O 1
ATOM 2490 N N . TYR B 1 18 ? 14.602 25.344 -6.578 1 86.94 18 TYR B N 1
ATOM 2491 C CA . TYR B 1 18 ? 14.398 24.5 -5.406 1 86.94 18 TYR B CA 1
ATOM 2492 C C . TYR B 1 18 ? 13.297 23.469 -5.648 1 86.94 18 TYR B C 1
ATOM 2494 O O . TYR B 1 18 ? 13.414 22.312 -5.246 1 86.94 18 TYR B O 1
ATOM 2502 N N . LEU B 1 19 ? 12.289 23.875 -6.355 1 87.25 19 LEU B N 1
ATOM 2503 C CA . LEU B 1 19 ? 11.195 22.969 -6.672 1 87.25 19 LEU B CA 1
ATOM 2504 C C . LEU B 1 19 ? 11.688 21.812 -7.555 1 87.25 19 LEU B C 1
ATOM 2506 O O . LEU B 1 19 ? 11.289 20.672 -7.363 1 87.25 19 LEU B O 1
ATOM 2510 N N . LEU B 1 20 ? 12.516 22.156 -8.43 1 84.75 20 LEU B N 1
ATOM 2511 C CA . LEU B 1 20 ? 13.094 21.141 -9.297 1 84.75 20 LEU B CA 1
ATOM 2512 C C . LEU B 1 20 ? 13.992 20.203 -8.5 1 84.75 20 LEU B C 1
ATOM 2514 O O . LEU B 1 20 ? 14.031 19 -8.758 1 84.75 20 LEU B O 1
ATOM 2518 N N . PHE B 1 21 ? 14.664 20.891 -7.609 1 86.12 21 PHE B N 1
ATOM 2519 C CA . PHE B 1 21 ? 15.547 20.109 -6.754 1 86.12 21 PHE B CA 1
ATOM 2520 C C . PHE B 1 21 ? 14.75 19.109 -5.922 1 86.12 21 PHE B C 1
ATOM 2522 O O . PHE B 1 21 ? 15.117 17.938 -5.824 1 86.12 21 PHE B O 1
ATOM 2529 N N . VAL B 1 22 ? 13.664 19.531 -5.41 1 88.06 22 VAL B N 1
ATOM 2530 C CA . VAL B 1 22 ? 12.82 18.688 -4.582 1 88.06 22 VAL B CA 1
ATOM 2531 C C . VAL B 1 22 ? 12.188 17.594 -5.441 1 88.06 22 VAL B C 1
ATOM 2533 O O . VAL B 1 22 ? 12.062 16.438 -5.008 1 88.06 22 VAL B O 1
ATOM 2536 N N . TRP B 1 23 ? 11.82 17.953 -6.613 1 86.75 23 TRP B N 1
ATOM 2537 C CA . TRP B 1 23 ? 11.211 16.984 -7.531 1 86.75 23 TRP B CA 1
ATOM 2538 C C . TRP B 1 23 ? 12.188 15.875 -7.883 1 86.75 23 TRP B C 1
ATOM 2540 O O . TRP B 1 23 ? 11.82 14.695 -7.895 1 86.75 23 TRP B O 1
ATOM 2550 N N . ARG B 1 24 ? 13.383 16.25 -8.188 1 85.38 24 ARG B N 1
ATOM 2551 C CA . ARG B 1 24 ? 14.414 15.281 -8.523 1 85.38 24 ARG B CA 1
ATOM 2552 C C . ARG B 1 24 ? 14.719 14.375 -7.34 1 85.38 24 ARG B C 1
ATOM 2554 O O . ARG B 1 24 ? 14.875 13.164 -7.504 1 85.38 24 ARG B O 1
ATOM 2561 N N . ARG B 1 25 ? 14.742 15.031 -6.277 1 85.5 25 ARG B N 1
ATOM 2562 C CA . ARG B 1 25 ? 15.023 14.266 -5.066 1 85.5 25 ARG B CA 1
ATOM 2563 C C . ARG B 1 25 ? 13.883 13.297 -4.754 1 85.5 25 ARG B C 1
ATOM 2565 O O . ARG B 1 25 ? 14.117 12.164 -4.332 1 85.5 25 ARG B O 1
ATOM 2572 N N . SER B 1 26 ? 12.75 13.758 -4.953 1 87.75 26 SER B N 1
ATOM 2573 C CA . SER B 1 26 ? 11.578 12.922 -4.723 1 87.75 26 SER B CA 1
ATOM 2574 C C . SER B 1 26 ? 11.547 11.734 -5.676 1 87.75 26 SER B C 1
ATOM 2576 O O . SER B 1 26 ? 11.133 10.633 -5.297 1 87.75 26 SER B O 1
ATOM 2578 N N . GLU B 1 27 ? 11.953 11.961 -6.859 1 83.88 27 GLU B N 1
ATOM 2579 C CA . GLU B 1 27 ? 12.023 10.891 -7.848 1 83.88 27 GLU B CA 1
ATOM 2580 C C . GLU B 1 27 ? 13.125 9.891 -7.504 1 83.88 27 GLU B C 1
ATOM 2582 O O . GLU B 1 27 ? 12.945 8.68 -7.672 1 83.88 27 GLU B O 1
ATOM 2587 N N . GLN B 1 28 ? 14.156 10.422 -7.055 1 81.69 28 GLN B N 1
ATOM 2588 C CA . GLN B 1 28 ? 15.273 9.562 -6.672 1 81.69 28 GLN B CA 1
ATOM 2589 C C . GLN B 1 28 ? 14.914 8.695 -5.473 1 81.69 28 GLN B C 1
ATOM 2591 O O . GLN B 1 28 ? 15.297 7.523 -5.406 1 81.69 28 GLN B O 1
ATOM 2596 N N . ASP B 1 29 ? 14.141 9.289 -4.613 1 83.56 29 ASP B N 1
ATOM 2597 C CA . ASP B 1 29 ? 13.727 8.562 -3.42 1 83.56 29 ASP B CA 1
ATOM 2598 C C . ASP B 1 29 ? 12.516 7.676 -3.709 1 83.56 29 ASP B C 1
ATOM 2600 O O . ASP B 1 29 ? 12.125 6.855 -2.877 1 83.56 29 ASP B O 1
ATOM 2604 N N . ASN B 1 30 ? 11.977 7.785 -4.918 1 87.75 30 ASN B N 1
ATOM 2605 C CA . ASN B 1 30 ? 10.812 7.004 -5.316 1 87.75 30 ASN B CA 1
ATOM 2606 C C . ASN B 1 30 ? 9.711 7.062 -4.262 1 87.75 30 ASN B C 1
ATOM 2608 O O . ASN B 1 30 ? 9.234 6.023 -3.803 1 87.75 30 ASN B O 1
ATOM 2612 N N . ILE B 1 31 ? 9.32 8.25 -3.873 1 92.25 31 ILE B N 1
ATOM 2613 C CA . ILE B 1 31 ? 8.43 8.43 -2.73 1 92.25 31 ILE B CA 1
ATOM 2614 C C . ILE B 1 31 ? 7.07 7.816 -3.039 1 92.25 31 ILE B C 1
ATOM 2616 O O . ILE B 1 31 ? 6.262 7.598 -2.135 1 92.25 31 ILE B O 1
ATOM 2620 N N . LYS B 1 32 ? 6.777 7.461 -4.32 1 93 32 LYS B N 1
ATOM 2621 C CA . LYS B 1 32 ? 5.504 6.867 -4.711 1 93 32 LYS B CA 1
ATOM 2622 C C . LYS B 1 32 ? 5.328 5.484 -4.094 1 93 32 LYS B C 1
ATOM 2624 O O . LYS B 1 32 ? 4.227 5.117 -3.678 1 93 32 LYS B O 1
ATOM 2629 N N . VAL B 1 33 ? 6.434 4.781 -3.959 1 93.25 33 VAL B N 1
ATOM 2630 C CA . VAL B 1 33 ? 6.379 3.41 -3.467 1 93.25 33 VAL B CA 1
ATOM 2631 C C . VAL B 1 33 ? 6.129 3.41 -1.961 1 93.25 33 VAL B C 1
ATOM 2633 O O . VAL B 1 33 ? 5.168 2.799 -1.483 1 93.25 33 VAL B O 1
ATOM 2636 N N . PRO B 1 34 ? 6.887 4.195 -1.21 1 94.56 34 PRO B N 1
ATOM 2637 C CA . PRO B 1 34 ? 6.57 4.254 0.219 1 94.56 34 PRO B CA 1
ATOM 2638 C C . PRO B 1 34 ? 5.199 4.863 0.499 1 94.56 34 PRO B C 1
ATOM 2640 O O . PRO B 1 34 ? 4.543 4.496 1.475 1 94.56 34 PRO B O 1
ATOM 2643 N N . ALA B 1 35 ? 4.828 5.797 -0.339 1 95.88 35 ALA B N 1
ATOM 2644 C CA . ALA B 1 35 ? 3.49 6.363 -0.177 1 95.88 35 ALA B CA 1
ATOM 2645 C C . ALA B 1 35 ? 2.418 5.289 -0.332 1 95.88 35 ALA B C 1
ATOM 2647 O O . ALA B 1 35 ? 1.433 5.273 0.411 1 95.88 35 ALA B O 1
ATOM 2648 N N . GLY B 1 36 ? 2.592 4.438 -1.312 1 95.25 36 GLY B N 1
ATOM 2649 C CA . GLY B 1 36 ? 1.672 3.324 -1.491 1 95.25 36 GLY B CA 1
ATOM 2650 C C . GLY B 1 36 ? 1.669 2.357 -0.323 1 95.25 36 GLY B C 1
ATOM 2651 O O . GLY B 1 36 ? 0.61 1.887 0.098 1 95.25 36 GLY B O 1
ATOM 2652 N N . HIS B 1 37 ? 2.82 2.08 0.165 1 95.31 37 HIS B N 1
ATOM 2653 C CA . HIS B 1 37 ? 2.934 1.217 1.335 1 95.31 37 HIS B CA 1
ATOM 2654 C C . HIS B 1 37 ? 2.23 1.829 2.543 1 95.31 37 HIS B C 1
ATOM 2656 O O . HIS B 1 37 ? 1.509 1.136 3.264 1 95.31 37 HIS B O 1
ATOM 2662 N N . LEU B 1 38 ? 2.441 3.078 2.725 1 96.06 38 LEU B N 1
ATOM 2663 C CA . LEU B 1 38 ? 1.802 3.785 3.828 1 96.06 38 LEU B CA 1
ATOM 2664 C C . LEU B 1 38 ? 0.286 3.783 3.67 1 96.06 38 LEU B C 1
ATOM 2666 O O . LEU B 1 38 ? -0.446 3.635 4.652 1 96.06 38 LEU B O 1
ATOM 2670 N N . ALA B 1 39 ? -0.107 3.979 2.459 1 96.19 39 ALA B N 1
ATOM 2671 C CA . ALA B 1 39 ? -1.543 3.939 2.193 1 96.19 39 ALA B CA 1
ATOM 2672 C C . ALA B 1 39 ? -2.129 2.576 2.551 1 96.19 39 ALA B C 1
ATOM 2674 O O . ALA B 1 39 ? -3.188 2.494 3.176 1 96.19 39 ALA B O 1
ATOM 2675 N N . TYR B 1 40 ? -1.427 1.593 2.189 1 95.44 40 TYR B N 1
ATOM 2676 C CA . TYR B 1 40 ? -1.858 0.235 2.504 1 95.44 40 TYR B CA 1
ATOM 2677 C C . TYR B 1 40 ? -1.963 0.031 4.012 1 95.44 40 TYR B C 1
ATOM 2679 O O . TYR B 1 40 ? -2.992 -0.428 4.512 1 95.44 40 TYR B O 1
ATOM 2687 N N . VAL B 1 41 ? -0.967 0.386 4.727 1 93.81 41 VAL B N 1
ATOM 2688 C CA . VAL B 1 41 ? -0.917 0.164 6.168 1 93.81 41 VAL B CA 1
ATOM 2689 C C . VAL B 1 41 ? -1.973 1.023 6.859 1 93.81 41 VAL B C 1
ATOM 2691 O O . VAL B 1 41 ? -2.576 0.6 7.848 1 93.81 41 VAL B O 1
ATOM 2694 N N . THR B 1 42 ? -2.197 2.174 6.32 1 93.19 42 THR B N 1
ATOM 2695 C CA . THR B 1 42 ? -3.225 3.047 6.879 1 93.19 42 THR B CA 1
ATOM 2696 C C . THR B 1 42 ? -4.609 2.42 6.73 1 93.19 42 THR B C 1
ATOM 2698 O O . THR B 1 42 ? -5.395 2.408 7.68 1 93.19 42 THR B O 1
ATOM 2701 N N . LEU B 1 43 ? -4.875 1.95 5.566 1 91.06 43 LEU B N 1
ATOM 2702 C CA . LEU B 1 43 ? -6.172 1.326 5.324 1 91.06 43 LEU B CA 1
ATOM 2703 C C . LEU B 1 43 ? -6.367 0.11 6.223 1 91.06 43 LEU B C 1
ATOM 2705 O O . LEU B 1 43 ? -7.469 -0.128 6.719 1 91.06 43 LEU B O 1
ATOM 2709 N N . LEU B 1 44 ? -5.336 -0.556 6.402 1 89.06 44 LEU B N 1
ATOM 2710 C CA . LEU B 1 44 ? -5.379 -1.738 7.254 1 89.06 44 LEU B CA 1
ATOM 2711 C C . LEU B 1 44 ? -5.574 -1.349 8.719 1 89.06 44 LEU B C 1
ATOM 2713 O O . LEU B 1 44 ? -6.27 -2.043 9.461 1 89.06 44 LEU B O 1
ATOM 2717 N N . SER B 1 45 ? -5.02 -0.25 9.117 1 89.25 45 SER B N 1
ATOM 2718 C CA . SER B 1 45 ? -4.93 0.092 10.531 1 89.25 45 SER B CA 1
ATOM 2719 C C . SER B 1 45 ? -5.996 1.108 10.922 1 89.25 45 SER B C 1
ATOM 2721 O O . SER B 1 45 ? -6.113 1.473 12.094 1 89.25 45 SER B O 1
ATOM 2723 N N . ILE B 1 46 ? -6.719 1.569 9.945 1 85.38 46 ILE B N 1
ATOM 2724 C CA . ILE B 1 46 ? -7.625 2.676 10.227 1 85.38 46 ILE B CA 1
ATOM 2725 C C . ILE B 1 46 ? -8.594 2.277 11.344 1 85.38 46 ILE B C 1
ATOM 2727 O O . ILE B 1 46 ? -8.844 3.055 12.266 1 85.38 46 ILE B O 1
ATOM 2731 N N . VAL B 1 47 ? -9.18 1.116 11.305 1 79.81 47 VAL B N 1
ATOM 2732 C CA . VAL B 1 47 ? -10.156 0.669 12.297 1 79.81 47 VAL B CA 1
ATOM 2733 C C . VAL B 1 47 ? -9.469 0.433 13.633 1 79.81 47 VAL B C 1
ATOM 2735 O O . VAL B 1 47 ? -9.891 0.969 14.664 1 79.81 47 VAL B O 1
ATOM 2738 N N . PRO B 1 48 ? -8.391 -0.285 13.633 1 81.5 48 PRO B N 1
ATOM 2739 C CA . PRO B 1 48 ? -7.641 -0.47 14.875 1 81.5 48 PRO B CA 1
ATOM 2740 C C . PRO B 1 48 ? -7.172 0.85 15.484 1 81.5 48 PRO B C 1
ATOM 2742 O O . PRO B 1 48 ? -7.215 1.019 16.703 1 81.5 48 PRO B O 1
ATOM 2745 N N . LEU B 1 49 ? -6.734 1.702 14.68 1 85.19 49 LEU B N 1
ATOM 2746 C CA . LEU B 1 49 ? -6.242 2.992 15.148 1 85.19 49 LEU B CA 1
ATOM 2747 C C . LEU B 1 49 ? -7.367 3.803 15.789 1 85.19 49 LEU B C 1
ATOM 2749 O O . LEU B 1 49 ? -7.184 4.387 16.859 1 85.19 49 LEU B O 1
ATOM 2753 N N . LEU B 1 50 ? -8.5 3.857 15.141 1 81.12 50 LEU B N 1
ATOM 2754 C CA . LEU B 1 50 ? -9.648 4.582 15.68 1 81.12 50 LEU B CA 1
ATOM 2755 C C . LEU B 1 50 ? -10.102 3.969 17 1 81.12 50 LEU B C 1
ATOM 2757 O O . LEU B 1 50 ? -10.453 4.691 17.938 1 81.12 50 LEU B O 1
ATOM 2761 N N . ALA B 1 51 ? -10.125 2.648 16.969 1 78.19 51 ALA B N 1
ATOM 2762 C CA . ALA B 1 51 ? -10.508 1.957 18.188 1 78.19 51 ALA B CA 1
ATOM 2763 C C . ALA B 1 51 ? -9.586 2.342 19.344 1 78.19 51 ALA B C 1
ATOM 2765 O O . ALA B 1 51 ? -10.047 2.598 20.469 1 78.19 51 ALA B O 1
ATOM 2766 N N . VAL B 1 52 ? -8.367 2.383 19.094 1 79 52 VAL B N 1
ATOM 2767 C CA . VAL B 1 52 ? -7.387 2.719 20.125 1 79 52 VAL B CA 1
ATOM 2768 C C . VAL B 1 52 ? -7.551 4.18 20.547 1 79 52 VAL B C 1
ATOM 2770 O O . VAL B 1 52 ? -7.465 4.508 21.734 1 79 52 VAL B O 1
ATOM 2773 N N . ILE B 1 53 ? -7.766 5.027 19.578 1 79.19 53 ILE B N 1
ATOM 2774 C CA . ILE B 1 53 ? -7.961 6.445 19.859 1 79.19 53 ILE B CA 1
ATOM 2775 C C . ILE B 1 53 ? -9.188 6.633 20.75 1 79.19 53 ILE B C 1
ATOM 2777 O O . ILE B 1 53 ? -9.125 7.34 21.766 1 79.19 53 ILE B O 1
ATOM 2781 N N . PHE B 1 54 ? -10.234 5.98 20.422 1 74.56 54 PHE B N 1
ATOM 2782 C CA . PHE B 1 54 ? -11.461 6.105 21.188 1 74.56 54 PHE B CA 1
ATOM 2783 C C . PHE B 1 54 ? -11.305 5.496 22.578 1 74.56 54 PHE B C 1
ATOM 2785 O O . PHE B 1 54 ? -11.844 6.012 23.547 1 74.56 54 PHE B O 1
ATOM 2792 N N . TYR B 1 55 ? -10.625 4.434 22.547 1 71.81 55 TYR B N 1
ATOM 2793 C CA . TYR B 1 55 ? -10.352 3.801 23.828 1 71.81 55 TYR B CA 1
ATOM 2794 C C . TYR B 1 55 ? -9.562 4.73 24.734 1 71.81 55 TYR B C 1
ATOM 2796 O O . TYR B 1 55 ? -9.867 4.859 25.922 1 71.81 55 TYR B O 1
ATOM 2804 N N . MET B 1 56 ? -8.594 5.359 24.219 1 73.81 56 MET B N 1
ATOM 2805 C CA . MET B 1 56 ? -7.734 6.254 24.984 1 73.81 56 MET B CA 1
ATOM 2806 C C . MET B 1 56 ? -8.5 7.496 25.438 1 73.81 56 MET B C 1
ATOM 2808 O O . MET B 1 56 ? -8.305 7.984 26.547 1 73.81 56 MET B O 1
ATOM 2812 N N . LEU B 1 57 ? -9.328 7.969 24.609 1 75.94 57 LEU B N 1
ATOM 2813 C CA . LEU B 1 57 ? -10.117 9.148 24.953 1 75.94 57 LEU B CA 1
ATOM 2814 C C . LEU B 1 57 ? -11.164 8.812 26.016 1 75.94 57 LEU B C 1
ATOM 2816 O O . LEU B 1 57 ? -11.43 9.617 26.906 1 75.94 57 LEU B O 1
ATOM 2820 N N . ALA B 1 58 ? -11.758 7.695 25.797 1 71.56 58 ALA B N 1
ATOM 2821 C CA . ALA B 1 58 ? -12.781 7.262 26.75 1 71.56 58 ALA B CA 1
ATOM 2822 C C . ALA B 1 58 ? -12.188 7.059 28.141 1 71.56 58 ALA B C 1
ATOM 2824 O O . ALA B 1 58 ? -12.914 7.098 29.141 1 71.56 58 ALA B O 1
ATOM 2825 N N . ALA B 1 59 ? -10.945 6.77 28.094 1 71.06 59 ALA B N 1
ATOM 2826 C CA . ALA B 1 59 ? -10.281 6.57 29.375 1 71.06 59 ALA B CA 1
ATOM 2827 C C . ALA B 1 59 ? -10.234 7.867 30.172 1 71.06 59 ALA B C 1
ATOM 2829 O O . ALA B 1 59 ? -10.047 7.848 31.391 1 71.06 59 ALA B O 1
ATOM 2830 N N . PHE B 1 60 ? -10.406 8.969 29.453 1 69.31 60 PHE B N 1
ATOM 2831 C CA . PHE B 1 60 ? -10.414 10.273 30.109 1 69.31 60 PHE B CA 1
ATOM 2832 C C . PHE B 1 60 ? -11.812 10.875 30.094 1 69.31 60 PHE B C 1
ATOM 2834 O O . PHE B 1 60 ? -12.352 11.188 29.031 1 69.31 60 PHE B O 1
ATOM 2841 N N . PRO B 1 61 ? -12.414 10.961 31.156 1 63.97 61 PRO B N 1
ATOM 2842 C CA . PRO B 1 61 ? -13.789 11.445 31.25 1 63.97 61 PRO B CA 1
ATOM 2843 C C . PRO B 1 61 ? -13.984 12.82 30.625 1 63.97 61 PRO B C 1
ATOM 2845 O O . PRO B 1 61 ? -15.086 13.148 30.172 1 63.97 61 PRO B O 1
ATOM 2848 N N . VAL B 1 62 ? -12.93 13.555 30.625 1 63.31 62 VAL B N 1
ATOM 2849 C CA . VAL B 1 62 ? -13.023 14.914 30.109 1 63.31 62 VAL B CA 1
ATOM 2850 C C . VAL B 1 62 ? -13.367 14.875 28.625 1 63.31 62 VAL B C 1
ATOM 2852 O O . VAL B 1 62 ? -13.953 15.82 28.094 1 63.31 62 VAL B O 1
ATOM 2855 N N . PHE B 1 63 ? -13.133 13.695 28.062 1 62.56 63 PHE B N 1
ATOM 2856 C CA . PHE B 1 63 ? -13.305 13.625 26.609 1 62.56 63 PHE B CA 1
ATOM 2857 C C . PHE B 1 63 ? -14.57 12.859 26.25 1 62.56 63 PHE B C 1
ATOM 2859 O O . PHE B 1 63 ? -14.75 12.445 25.109 1 62.56 63 PHE B O 1
ATOM 2866 N N . SER B 1 64 ? -15.352 12.586 27.141 1 64.19 64 SER B N 1
ATOM 2867 C CA . SER B 1 64 ? -16.547 11.789 26.922 1 64.19 64 SER B CA 1
ATOM 2868 C C . SER B 1 64 ? -17.438 12.414 25.844 1 64.19 64 SER B C 1
ATOM 2870 O O . SER B 1 64 ? -18.062 11.703 25.062 1 64.19 64 SER B O 1
ATOM 2872 N N . ASP B 1 65 ? -17.391 13.672 25.75 1 62.44 65 ASP B N 1
ATOM 2873 C CA . ASP B 1 65 ? -18.266 14.383 24.828 1 62.44 65 ASP B CA 1
ATOM 2874 C C . ASP B 1 65 ? -17.578 14.609 23.469 1 62.44 65 ASP B C 1
ATOM 2876 O O . ASP B 1 65 ? -18.203 15.094 22.531 1 62.44 65 ASP B O 1
ATOM 2880 N N . LEU B 1 66 ? -16.422 14.109 23.406 1 63.38 66 LEU B N 1
ATOM 2881 C CA . LEU B 1 66 ? -15.656 14.477 22.219 1 63.38 66 LEU B CA 1
ATOM 2882 C C . LEU B 1 66 ? -15.82 13.422 21.125 1 63.38 66 LEU B C 1
ATOM 2884 O O . LEU B 1 66 ? -15.367 13.617 20 1 63.38 66 LEU B O 1
ATOM 2888 N N . LYS B 1 67 ? -16.453 12.336 21.5 1 68.25 67 LYS B N 1
ATOM 2889 C CA . LYS B 1 67 ? -16.688 11.305 20.5 1 68.25 67 LYS B CA 1
ATOM 2890 C C . LYS B 1 67 ? -17.312 11.883 19.234 1 68.25 67 LYS B C 1
ATOM 2892 O O . LYS B 1 67 ? -16.891 11.586 18.125 1 68.25 67 LYS B O 1
ATOM 2897 N N . GLY B 1 68 ? -18.328 12.703 19.531 1 66.25 68 GLY B N 1
ATOM 2898 C CA . GLY B 1 68 ? -19.016 13.328 18.406 1 66.25 68 GLY B CA 1
ATOM 2899 C C . GLY B 1 68 ? -18.125 14.234 17.594 1 66.25 68 GLY B C 1
ATOM 2900 O O . GLY B 1 68 ? -18.172 14.211 16.359 1 66.25 68 GLY B O 1
ATOM 2901 N N . MET B 1 69 ? -17.359 14.922 18.312 1 64.06 69 MET B N 1
ATOM 2902 C CA . MET B 1 69 ? -16.484 15.867 17.625 1 64.06 69 MET B CA 1
ATOM 2903 C C . MET B 1 69 ? -15.414 15.133 16.828 1 64.06 69 MET B C 1
ATOM 2905 O O . MET B 1 69 ? -15.062 15.555 15.719 1 64.06 69 MET B O 1
ATOM 2909 N N . LEU B 1 70 ? -14.938 14.094 17.344 1 67.12 70 LEU B N 1
ATOM 2910 C CA . LEU B 1 70 ? -13.945 13.289 16.641 1 67.12 70 LEU B CA 1
ATOM 2911 C C . LEU B 1 70 ? -14.547 12.648 15.398 1 67.12 70 LEU B C 1
ATOM 2913 O O . LEU B 1 70 ? -13.898 12.602 14.344 1 67.12 70 LEU B O 1
ATOM 2917 N N . GLU B 1 71 ? -15.695 12.156 15.625 1 67.38 71 GLU B N 1
ATOM 2918 C CA . GLU B 1 71 ? -16.406 11.578 14.484 1 67.38 71 GLU B CA 1
ATOM 2919 C C . GLU B 1 71 ? -16.594 12.609 13.375 1 67.38 71 GLU B C 1
ATOM 2921 O O . GLU B 1 71 ? -16.422 12.297 12.195 1 67.38 71 GLU B O 1
ATOM 2926 N N . ASP B 1 72 ? -16.891 13.805 13.836 1 63.84 72 ASP B N 1
ATOM 2927 C CA . ASP B 1 72 ? -17.078 14.875 12.867 1 63.84 72 ASP B CA 1
ATOM 2928 C C . ASP B 1 72 ? -15.773 15.188 12.141 1 63.84 72 ASP B C 1
ATOM 2930 O O . ASP B 1 72 ? -15.781 15.445 10.938 1 63.84 72 ASP B O 1
ATOM 2934 N N . LEU B 1 73 ? -14.773 15.203 12.906 1 62.53 73 LEU B N 1
ATOM 2935 C CA . LEU B 1 73 ? -13.469 15.469 12.328 1 62.53 73 LEU B CA 1
ATOM 2936 C C . LEU B 1 73 ? -13.094 14.406 11.305 1 62.53 73 LEU B C 1
ATOM 2938 O O . LEU B 1 73 ? -12.555 14.719 10.234 1 62.53 73 LEU B O 1
ATOM 2942 N N . ILE B 1 74 ? -13.305 13.211 11.641 1 63 74 ILE B N 1
ATOM 2943 C CA . ILE B 1 74 ? -12.992 12.086 10.766 1 63 74 ILE B CA 1
ATOM 2944 C C . ILE B 1 74 ? -13.836 12.172 9.492 1 63 74 ILE B C 1
ATOM 2946 O O . ILE B 1 74 ? -13.328 12.016 8.383 1 63 74 ILE B O 1
ATOM 2950 N N . TYR B 1 75 ? -15.055 12.508 9.719 1 60.94 75 TYR B N 1
ATOM 2951 C CA . TYR B 1 75 ? -16.016 12.508 8.625 1 60.94 75 TYR B CA 1
ATOM 2952 C C . TYR B 1 75 ? -15.789 13.688 7.688 1 60.94 75 TYR B C 1
ATOM 2954 O O . TYR B 1 75 ? -15.922 13.562 6.469 1 60.94 75 TYR B O 1
ATOM 2962 N N . ASN B 1 76 ? -15.461 14.727 8.312 1 58.5 76 ASN B N 1
ATOM 2963 C CA . ASN B 1 76 ? -15.352 15.945 7.52 1 58.5 76 ASN B CA 1
ATOM 2964 C C . ASN B 1 76 ? -13.992 16.062 6.836 1 58.5 76 ASN B C 1
ATOM 2966 O O . ASN B 1 76 ? -13.859 16.734 5.812 1 58.5 76 ASN B O 1
ATOM 2970 N N . ASN B 1 77 ? -13.047 15.461 7.453 1 56.5 77 ASN B N 1
ATOM 2971 C CA . ASN B 1 77 ? -11.711 15.695 6.93 1 56.5 77 ASN B CA 1
ATOM 2972 C C . ASN B 1 77 ? -11.125 14.445 6.281 1 56.5 77 ASN B C 1
ATOM 2974 O O . ASN B 1 77 ? -10.375 14.539 5.309 1 56.5 77 ASN B O 1
ATOM 2978 N N . LEU B 1 78 ? -11.438 13.438 6.922 1 56.88 78 LEU B N 1
ATOM 2979 C CA . LEU B 1 78 ? -10.742 12.242 6.465 1 56.88 78 LEU B CA 1
ATOM 2980 C C . LEU B 1 78 ? -11.492 11.586 5.312 1 56.88 78 LEU B C 1
ATOM 2982 O O . LEU B 1 78 ? -10.883 10.922 4.469 1 56.88 78 LEU B O 1
ATOM 2986 N N . LEU B 1 79 ? -12.914 11.781 5.328 1 56.66 79 LEU B N 1
ATOM 2987 C CA . LEU B 1 79 ? -13.68 11.07 4.309 1 56.66 79 LEU B CA 1
ATOM 2988 C C . LEU B 1 79 ? -14.484 12.047 3.449 1 56.66 79 LEU B C 1
ATOM 2990 O O . LEU B 1 79 ? -15.445 12.656 3.928 1 56.66 79 LEU B O 1
ATOM 2994 N N . PRO B 1 80 ? -13.93 12.586 2.379 1 48.25 80 PRO B N 1
ATOM 2995 C CA . PRO B 1 80 ? -14.688 13.555 1.59 1 48.25 80 PRO B CA 1
ATOM 2996 C C . PRO B 1 80 ? -16.125 13.109 1.308 1 48.25 80 PRO B C 1
ATOM 2998 O O . PRO B 1 80 ? -16.969 13.93 0.974 1 48.25 80 PRO B O 1
ATOM 3001 N N . THR B 1 81 ? -16.422 11.836 0.906 1 51.66 81 THR B N 1
ATOM 3002 C CA . THR B 1 81 ? -17.75 11.477 0.407 1 51.66 81 THR B CA 1
ATOM 3003 C C . THR B 1 81 ? -18.688 11.164 1.562 1 51.66 81 THR B C 1
ATOM 3005 O O . THR B 1 81 ? -18.266 11.086 2.717 1 51.66 81 THR B O 1
ATOM 3008 N N . SER B 1 82 ? -19.969 10.586 1.175 1 51.12 82 SER B N 1
ATOM 3009 C CA . SER B 1 82 ? -21.156 10.367 1.992 1 51.12 82 SER B CA 1
ATOM 3010 C C . SER B 1 82 ? -20.828 9.617 3.275 1 51.12 82 SER B C 1
ATOM 3012 O O . SER B 1 82 ? -20.688 8.391 3.266 1 51.12 82 SER B O 1
ATOM 3014 N N . GLY B 1 83 ? -20.422 10.352 4.238 1 55.22 83 GLY B N 1
ATOM 3015 C CA . GLY B 1 83 ? -20.031 10.219 5.629 1 55.22 83 GLY B CA 1
ATOM 3016 C C . GLY B 1 83 ? -20.922 9.273 6.414 1 55.22 83 GLY B C 1
ATOM 3017 O O . GLY B 1 83 ? -20.469 8.609 7.348 1 55.22 83 GLY B O 1
ATOM 3018 N N . ASP B 1 84 ? -22.125 9.047 5.836 1 59.97 84 ASP B N 1
ATOM 3019 C CA . ASP B 1 84 ? -23.062 8.367 6.73 1 59.97 84 ASP B CA 1
ATOM 3020 C C . ASP B 1 84 ? -22.812 6.863 6.762 1 59.97 84 ASP B C 1
ATOM 3022 O O . ASP B 1 84 ? -22.828 6.25 7.828 1 59.97 84 ASP B O 1
ATOM 3026 N N . THR B 1 85 ? -22.578 6.352 5.57 1 60.88 85 THR B N 1
ATOM 3027 C CA . THR B 1 85 ? -22.391 4.906 5.531 1 60.88 85 THR B CA 1
ATOM 3028 C C . THR B 1 85 ? -21.078 4.52 6.223 1 60.88 85 THR B C 1
ATOM 3030 O O . THR B 1 85 ? -21.031 3.531 6.957 1 60.88 85 THR B O 1
ATOM 3033 N N . ILE B 1 86 ? -20.156 5.344 6.117 1 64.94 86 ILE B N 1
ATOM 3034 C CA . ILE B 1 86 ? -18.859 5.055 6.727 1 64.94 86 ILE B CA 1
ATOM 3035 C C . ILE B 1 86 ? -18.953 5.254 8.242 1 64.94 86 ILE B C 1
ATOM 3037 O O . ILE B 1 86 ? -18.375 4.477 9.008 1 64.94 86 ILE B O 1
ATOM 3041 N N . GLN B 1 87 ? -19.812 6.191 8.539 1 67.75 87 GLN B N 1
ATOM 3042 C CA . GLN B 1 87 ? -19.984 6.484 9.961 1 67.75 87 GLN B CA 1
ATOM 3043 C C . GLN B 1 87 ? -20.625 5.309 10.688 1 67.75 87 GLN B C 1
ATOM 3045 O O . GLN B 1 87 ? -20.203 4.957 11.797 1 67.75 87 GLN B O 1
ATOM 3050 N N . GLU B 1 88 ? -21.609 4.773 10.023 1 68.19 88 GLU B N 1
ATOM 3051 C CA . GLU B 1 88 ? -22.297 3.643 10.641 1 68.19 88 GLU B CA 1
ATOM 3052 C C . GLU B 1 88 ? -21.375 2.441 10.789 1 68.19 88 GLU B C 1
ATOM 3054 O O . GLU B 1 88 ? -21.391 1.752 11.805 1 68.19 88 GLU B O 1
ATOM 3059 N N . HIS B 1 89 ? -20.547 2.34 9.852 1 70.44 89 HIS B N 1
ATOM 3060 C CA . HIS B 1 89 ? -19.641 1.193 9.906 1 70.44 89 HIS B CA 1
ATOM 3061 C C . HIS B 1 89 ? -18.547 1.405 10.938 1 70.44 89 HIS B C 1
ATOM 3063 O O . HIS B 1 89 ? -18.25 0.509 11.734 1 70.44 89 HIS B O 1
ATOM 3069 N N . ILE B 1 90 ? -18.109 2.58 10.992 1 70.31 90 ILE B N 1
ATOM 3070 C CA . ILE B 1 90 ? -17.031 2.877 11.914 1 70.31 90 ILE B CA 1
ATOM 3071 C C . ILE B 1 90 ? -17.531 2.781 13.352 1 70.31 90 ILE B C 1
ATOM 3073 O O . ILE B 1 90 ? -16.859 2.199 14.211 1 70.31 90 ILE B O 1
ATOM 3077 N N . SER B 1 91 ? -18.703 3.311 13.617 1 70.44 91 SER B N 1
ATOM 3078 C CA . SER B 1 91 ? -19.281 3.244 14.953 1 70.44 91 SER B CA 1
ATOM 3079 C C . SER B 1 91 ? -19.547 1.802 15.375 1 70.44 91 SER B C 1
ATOM 3081 O O . SER B 1 91 ? -19.328 1.437 16.531 1 70.44 91 SER B O 1
ATOM 3083 N N . GLY B 1 92 ? -19.984 1.046 14.414 1 72.38 92 GLY B N 1
ATOM 3084 C CA . GLY B 1 92 ? -20.203 -0.366 14.688 1 72.38 92 GLY B CA 1
ATOM 3085 C C . GLY B 1 92 ? -18.922 -1.118 15.008 1 72.38 92 GLY B C 1
ATOM 3086 O O . GLY B 1 92 ? -18.891 -1.953 15.914 1 72.38 92 GLY B O 1
ATOM 3087 N N . PHE B 1 93 ? -17.875 -0.751 14.383 1 74.06 93 PHE B N 1
ATOM 3088 C CA . PHE B 1 93 ? -16.594 -1.407 14.609 1 74.06 93 PHE B CA 1
ATOM 3089 C C . PHE B 1 93 ? -16.062 -1.08 16 1 74.06 93 PHE B C 1
ATOM 3091 O O . PHE B 1 93 ? -15.562 -1.962 16.703 1 74.06 93 PHE B O 1
ATOM 3098 N N . ILE B 1 94 ? -16.234 0.153 16.359 1 72.81 94 ILE B N 1
ATOM 3099 C CA . ILE B 1 94 ? -15.734 0.605 17.656 1 72.81 94 ILE B CA 1
ATOM 3100 C C . ILE B 1 94 ? -16.5 -0.083 18.781 1 72.81 94 ILE B C 1
ATOM 3102 O O . ILE B 1 94 ? -15.914 -0.504 19.766 1 72.81 94 ILE B O 1
ATOM 3106 N N . GLU B 1 95 ? -17.766 -0.192 18.594 1 74.31 95 GLU B N 1
ATOM 3107 C CA . GLU B 1 95 ? -18.609 -0.854 19.594 1 74.31 95 GLU B CA 1
ATOM 3108 C C . GLU B 1 95 ? -18.234 -2.328 19.734 1 74.31 95 GLU B C 1
ATOM 3110 O O . GLU B 1 95 ? -18.25 -2.877 20.844 1 74.31 95 GLU B O 1
ATOM 3115 N N . ASN B 1 96 ? -17.797 -2.895 18.688 1 75.75 96 ASN B N 1
ATOM 3116 C CA . ASN B 1 96 ? -17.453 -4.312 18.688 1 75.75 96 ASN B CA 1
ATOM 3117 C C . ASN B 1 96 ? -16.109 -4.559 19.375 1 75.75 96 ASN B C 1
ATOM 3119 O O . ASN B 1 96 ? -15.852 -5.664 19.859 1 75.75 96 ASN B O 1
ATOM 3123 N N . THR B 1 97 ? -15.336 -3.568 19.391 1 73.31 97 THR B N 1
ATOM 3124 C CA . THR B 1 97 ? -14.023 -3.729 20 1 73.31 97 THR B CA 1
ATOM 3125 C C . THR B 1 97 ? -14.148 -3.877 21.516 1 73.31 97 THR B C 1
ATOM 3127 O O . THR B 1 97 ? -13.266 -4.449 22.156 1 73.31 97 THR B O 1
ATOM 3130 N N . LYS B 1 98 ? -15.211 -3.35 21.984 1 72.44 98 LYS B N 1
ATOM 3131 C CA . LYS B 1 98 ? -15.414 -3.451 23.422 1 72.44 98 LYS B CA 1
ATOM 3132 C C . LYS B 1 98 ? -15.641 -4.902 23.844 1 72.44 98 LYS B C 1
ATOM 3134 O O . LYS B 1 98 ? -15.461 -5.246 25.016 1 72.44 98 LYS B O 1
ATOM 3139 N N . LYS B 1 99 ? -16 -5.711 22.875 1 71.81 99 LYS B N 1
ATOM 3140 C CA . LYS B 1 99 ? -16.312 -7.109 23.156 1 71.81 99 LYS B CA 1
ATOM 3141 C C . LYS B 1 99 ? -15.094 -8 22.906 1 71.81 99 LYS B C 1
ATOM 3143 O O . LYS B 1 99 ? -15.18 -9.227 23.016 1 71.81 99 LYS B O 1
ATOM 3148 N N . MET B 1 100 ? -14.047 -7.371 22.641 1 72.94 100 MET B N 1
ATOM 3149 C CA . MET B 1 100 ? -12.914 -8.164 22.188 1 72.94 100 MET B CA 1
ATOM 3150 C C . MET B 1 100 ? -12.141 -8.742 23.359 1 72.94 100 MET B C 1
ATOM 3152 O O . MET B 1 100 ? -12.102 -8.148 24.438 1 72.94 100 MET B O 1
ATOM 3156 N N . SER B 1 101 ? -11.656 -9.93 23.094 1 69.5 101 SER B N 1
ATOM 3157 C CA . SER B 1 101 ? -10.758 -10.555 24.062 1 69.5 101 SER B CA 1
ATOM 3158 C C . SER B 1 101 ? -9.438 -9.789 24.156 1 69.5 101 SER B C 1
ATOM 3160 O O . SER B 1 101 ? -9.18 -8.883 23.359 1 69.5 101 SER B O 1
ATOM 3162 N N . MET B 1 102 ? -8.711 -10.117 25.141 1 70.44 102 MET B N 1
ATOM 3163 C CA . MET B 1 102 ? -7.398 -9.5 25.359 1 70.44 102 MET B CA 1
ATOM 3164 C C . MET B 1 102 ? -6.5 -9.711 24.141 1 70.44 102 MET B C 1
ATOM 3166 O O . MET B 1 102 ? -5.75 -8.812 23.75 1 70.44 102 MET B O 1
ATOM 3170 N N . MET B 1 103 ? -6.645 -10.805 23.562 1 70.31 103 MET B N 1
ATOM 3171 C CA . MET B 1 103 ? -5.828 -11.094 22.391 1 70.31 103 MET B CA 1
ATOM 3172 C C . MET B 1 103 ? -6.23 -10.211 21.219 1 70.31 103 MET B C 1
ATOM 3174 O O . MET B 1 103 ? -5.375 -9.766 20.453 1 70.31 103 MET B O 1
ATOM 3178 N N . GLY B 1 104 ? -7.438 -9.992 21.141 1 72.19 104 GLY B N 1
ATOM 3179 C CA . GLY B 1 104 ? -7.926 -9.117 20.094 1 72.19 104 GLY B CA 1
ATOM 3180 C C . GLY B 1 104 ? -7.449 -7.684 20.25 1 72.19 104 GLY B C 1
ATOM 3181 O O . GLY B 1 104 ? -7.031 -7.059 19.266 1 72.19 104 GLY B O 1
ATOM 3182 N N . ILE B 1 105 ? -7.438 -7.262 21.453 1 76.5 105 ILE B N 1
ATOM 3183 C CA . ILE B 1 105 ? -6.992 -5.902 21.75 1 76.5 105 ILE B CA 1
ATOM 3184 C C . ILE B 1 105 ? -5.5 -5.773 21.438 1 76.5 105 ILE B C 1
ATOM 3186 O O . ILE B 1 105 ? -5.059 -4.766 20.875 1 76.5 105 ILE B O 1
ATOM 3190 N N . GLY B 1 106 ? -4.809 -6.754 21.797 1 79 106 GLY B N 1
ATOM 3191 C CA . GLY B 1 106 ? -3.383 -6.77 21.5 1 79 106 GLY B CA 1
ATOM 3192 C C . GLY B 1 106 ? -3.076 -6.664 20.031 1 79 106 GLY B C 1
ATOM 3193 O O . GLY B 1 106 ? -2.174 -5.922 19.625 1 79 106 GLY B O 1
ATOM 3194 N N . SER B 1 107 ? -3.908 -7.355 19.281 1 77.69 107 SER B N 1
ATOM 3195 C CA . SER B 1 107 ? -3.701 -7.324 17.844 1 77.69 107 SER B CA 1
ATOM 3196 C C . SER B 1 107 ? -4.027 -5.953 17.266 1 77.69 107 SER B C 1
ATOM 3198 O O . SER B 1 107 ? -3.35 -5.477 16.344 1 77.69 107 SER B O 1
ATOM 3200 N N . LEU B 1 108 ? -5.023 -5.391 17.859 1 80 108 LEU B N 1
ATOM 3201 C CA . LEU B 1 108 ? -5.41 -4.062 17.406 1 80 108 LEU B CA 1
ATOM 3202 C C . LEU B 1 108 ? -4.297 -3.053 17.656 1 80 108 LEU B C 1
ATOM 3204 O O . LEU B 1 108 ? -3.965 -2.252 16.781 1 80 108 LEU B O 1
ATOM 3208 N N . ILE B 1 109 ? -3.744 -3.16 18.766 1 83.62 109 ILE B N 1
ATOM 3209 C CA . ILE B 1 109 ? -2.678 -2.242 19.156 1 83.62 109 ILE B CA 1
ATOM 3210 C C . ILE B 1 109 ? -1.451 -2.482 18.266 1 83.62 109 ILE B C 1
ATOM 3212 O O . ILE B 1 109 ? -0.824 -1.533 17.797 1 83.62 109 ILE B O 1
ATOM 3216 N N . ALA B 1 110 ? -1.213 -3.666 18.031 1 85.44 110 ALA B N 1
ATOM 3217 C CA . ALA B 1 110 ? -0.062 -4.02 17.203 1 85.44 110 ALA B CA 1
ATOM 3218 C C . ALA B 1 110 ? -0.199 -3.445 15.805 1 85.44 110 ALA B C 1
ATOM 3220 O O . ALA B 1 110 ? 0.763 -2.912 15.242 1 85.44 110 ALA B O 1
ATOM 3221 N N . ILE B 1 111 ? -1.402 -3.504 15.273 1 85.12 111 ILE B N 1
ATOM 3222 C CA . ILE B 1 111 ? -1.646 -3.018 13.914 1 85.12 111 ILE B CA 1
ATOM 3223 C C . ILE B 1 111 ? -1.567 -1.493 13.898 1 85.12 111 ILE B C 1
ATOM 3225 O O . ILE B 1 111 ? -1.02 -0.907 12.961 1 85.12 111 ILE B O 1
ATOM 3229 N N . ALA B 1 112 ? -2.041 -0.918 14.938 1 87.75 112 ALA B N 1
ATOM 3230 C CA . ALA B 1 112 ? -1.938 0.535 15.047 1 87.75 112 ALA B CA 1
ATOM 3231 C C . ALA B 1 112 ? -0.48 0.977 15.133 1 87.75 112 ALA B C 1
ATOM 3233 O O . ALA B 1 112 ? -0.078 1.951 14.5 1 87.75 112 ALA B O 1
ATOM 3234 N N . LEU B 1 113 ? 0.308 0.229 15.859 1 88.88 113 LEU B N 1
ATOM 3235 C CA . LEU B 1 113 ? 1.719 0.56 16.031 1 88.88 113 LEU B CA 1
ATOM 3236 C C . LEU B 1 113 ? 2.496 0.316 14.742 1 88.88 113 LEU B C 1
ATOM 3238 O O . LEU B 1 113 ? 3.496 0.988 14.484 1 88.88 113 LEU B O 1
ATOM 3242 N N . LEU B 1 114 ? 1.934 -0.625 14.008 1 89.5 114 LEU B N 1
ATOM 3243 C CA . LEU B 1 114 ? 2.574 -0.905 12.727 1 89.5 114 LEU B CA 1
ATOM 3244 C C . LEU B 1 114 ? 2.541 0.322 11.82 1 89.5 114 LEU B C 1
ATOM 3246 O O . LEU B 1 114 ? 3.506 0.595 11.102 1 89.5 114 LEU B O 1
ATOM 3250 N N . LEU B 1 115 ? 1.469 1.013 11.891 1 91.19 115 LEU B N 1
ATOM 3251 C CA . LEU B 1 115 ? 1.37 2.225 11.086 1 91.19 115 LEU B CA 1
ATOM 3252 C C . LEU B 1 115 ? 2.404 3.256 11.523 1 91.19 115 LEU B C 1
ATOM 3254 O O . LEU B 1 115 ? 3.127 3.809 10.695 1 91.19 115 LEU B O 1
ATOM 3258 N N . ILE B 1 116 ? 2.498 3.471 12.789 1 89.56 116 ILE B N 1
ATOM 3259 C CA . ILE B 1 116 ? 3.438 4.445 13.328 1 89.56 116 ILE B CA 1
ATOM 3260 C C . ILE B 1 116 ? 4.867 4.027 12.992 1 89.56 116 ILE B C 1
ATOM 3262 O O . ILE B 1 116 ? 5.695 4.863 12.633 1 89.56 116 ILE B O 1
ATOM 3266 N N . SER B 1 117 ? 5.074 2.781 13.125 1 90.38 117 SER B N 1
ATOM 3267 C CA . SER B 1 117 ? 6.395 2.256 12.797 1 90.38 117 SER B CA 1
ATOM 3268 C C . SER B 1 117 ? 6.734 2.477 11.328 1 90.38 117 SER B C 1
ATOM 3270 O O . SER B 1 117 ? 7.871 2.814 10.992 1 90.38 117 SER B O 1
ATOM 3272 N N . THR B 1 118 ? 5.762 2.275 10.484 1 91.12 118 THR B N 1
ATOM 3273 C CA . THR B 1 118 ? 5.973 2.465 9.055 1 91.12 118 THR B CA 1
ATOM 3274 C C . THR B 1 118 ? 6.23 3.934 8.734 1 91.12 118 THR B C 1
ATOM 3276 O O . THR B 1 118 ? 7.082 4.254 7.902 1 91.12 118 THR B O 1
ATOM 3279 N N . ILE B 1 119 ? 5.5 4.781 9.383 1 92.06 119 ILE B N 1
ATOM 3280 C CA . ILE B 1 119 ? 5.723 6.211 9.227 1 92.06 119 ILE B CA 1
ATOM 3281 C C . ILE B 1 119 ? 7.148 6.562 9.648 1 92.06 119 ILE B C 1
ATOM 3283 O O . ILE B 1 119 ? 7.871 7.246 8.922 1 92.06 119 ILE B O 1
ATOM 3287 N N . ASP B 1 120 ? 7.52 6.047 10.766 1 89.88 120 ASP B N 1
ATOM 3288 C CA . ASP B 1 120 ? 8.852 6.277 11.32 1 89.88 120 ASP B CA 1
ATOM 3289 C C . ASP B 1 120 ? 9.938 5.824 10.352 1 89.88 120 ASP B C 1
ATOM 3291 O O . ASP B 1 120 ? 10.875 6.574 10.062 1 89.88 120 ASP B O 1
ATOM 3295 N N . GLN B 1 121 ? 9.789 4.66 9.844 1 89.5 121 GLN B N 1
ATOM 3296 C CA . GLN B 1 121 ? 10.789 4.105 8.93 1 89.5 121 GLN B CA 1
ATOM 3297 C C . GLN B 1 121 ? 10.844 4.898 7.625 1 89.5 121 GLN B C 1
ATOM 3299 O O . GLN B 1 121 ? 11.922 5.16 7.098 1 89.5 121 GLN B O 1
ATOM 3304 N N . THR B 1 122 ? 9.672 5.262 7.102 1 91.56 122 THR B N 1
ATOM 3305 C CA . THR B 1 122 ? 9.594 5.973 5.828 1 91.56 122 THR B CA 1
ATOM 3306 C C . THR B 1 122 ? 10.211 7.363 5.949 1 91.56 122 THR B C 1
ATOM 3308 O O . THR B 1 122 ? 10.992 7.781 5.098 1 91.56 122 THR B O 1
ATOM 3311 N N . ILE B 1 123 ? 9.867 8.055 7.023 1 90.81 123 ILE B N 1
ATOM 3312 C CA . ILE B 1 123 ? 10.367 9.406 7.238 1 90.81 123 ILE B CA 1
ATOM 3313 C C . ILE B 1 123 ? 11.883 9.367 7.473 1 90.81 123 ILE B C 1
ATOM 3315 O O . ILE B 1 123 ? 12.617 10.211 6.953 1 90.81 123 ILE B O 1
ATOM 3319 N N . ASN B 1 124 ? 12.406 8.406 8.227 1 89.62 124 ASN B N 1
ATOM 3320 C CA . ASN B 1 124 ? 13.828 8.32 8.516 1 89.62 124 ASN B CA 1
ATOM 3321 C C . ASN B 1 124 ? 14.633 7.922 7.281 1 89.62 124 ASN B C 1
ATOM 3323 O O . ASN B 1 124 ? 15.805 8.266 7.16 1 89.62 124 ASN B O 1
ATOM 3327 N N . ARG B 1 125 ? 13.938 7.25 6.402 1 87.31 125 ARG B N 1
ATOM 3328 C CA . ARG B 1 125 ? 14.594 6.941 5.137 1 87.31 125 ARG B CA 1
ATOM 3329 C C . ARG B 1 125 ? 14.805 8.203 4.309 1 87.31 125 ARG B C 1
ATOM 3331 O O . ARG B 1 125 ? 15.82 8.344 3.619 1 87.31 125 ARG B O 1
ATOM 3338 N N . ILE B 1 126 ? 13.883 9.094 4.371 1 86.94 126 ILE B N 1
ATOM 3339 C CA . ILE B 1 126 ? 13.977 10.352 3.637 1 86.94 126 ILE B CA 1
ATOM 3340 C C . ILE B 1 126 ? 15.156 11.172 4.156 1 86.94 126 ILE B C 1
ATOM 3342 O O . ILE B 1 126 ? 15.867 11.812 3.379 1 86.94 126 ILE B O 1
ATOM 3346 N N . TRP B 1 127 ? 15.398 11.117 5.477 1 84.44 127 TRP B N 1
ATOM 3347 C CA . TRP B 1 127 ? 16.531 11.805 6.086 1 84.44 127 TRP B CA 1
ATOM 3348 C C . TRP B 1 127 ? 17.797 10.969 5.977 1 84.44 127 TRP B C 1
ATOM 3350 O O . TRP B 1 127 ? 18.859 11.383 6.445 1 84.44 127 TRP B O 1
ATOM 3360 N N . ARG B 1 128 ? 17.641 9.711 5.375 1 79.31 128 ARG B N 1
ATOM 3361 C CA . ARG B 1 128 ? 18.781 8.812 5.227 1 79.31 128 ARG B CA 1
ATOM 3362 C C . ARG B 1 128 ? 19.484 8.57 6.562 1 79.31 128 ARG B C 1
ATOM 3364 O O . ARG B 1 128 ? 20.703 8.648 6.656 1 79.31 128 ARG B O 1
ATOM 3371 N N . CYS B 1 129 ? 18.656 8.383 7.48 1 72.81 129 CYS B N 1
ATOM 3372 C CA . CYS B 1 129 ? 19.203 8.148 8.82 1 72.81 129 CYS B CA 1
ATOM 3373 C C . CYS B 1 129 ? 19.844 6.773 8.914 1 72.81 129 CYS B C 1
ATOM 3375 O O . CYS B 1 129 ? 19.266 5.773 8.492 1 72.81 129 CYS B O 1
ATOM 3377 N N . THR B 1 130 ? 20.969 6.75 9.258 1 69.25 130 THR B N 1
ATOM 3378 C CA . THR B 1 130 ? 21.703 5.496 9.352 1 69.25 130 THR B CA 1
ATOM 3379 C C . THR B 1 130 ? 21.609 4.914 10.758 1 69.25 130 THR B C 1
ATOM 3381 O O . THR B 1 130 ? 21.797 3.709 10.953 1 69.25 130 THR B O 1
ATOM 3384 N N . ASN B 1 131 ? 21.328 5.758 11.695 1 69.19 131 ASN B N 1
ATOM 3385 C CA . ASN B 1 131 ? 21.281 5.277 13.07 1 69.19 131 ASN B CA 1
ATOM 3386 C C . ASN B 1 131 ? 19.875 4.789 13.445 1 69.19 131 ASN B C 1
ATOM 3388 O O . ASN B 1 131 ? 18.891 5.52 13.281 1 69.19 131 ASN B O 1
ATOM 3392 N N . LYS B 1 132 ? 19.859 3.557 13.688 1 73.56 132 LYS B N 1
ATOM 3393 C CA . LYS B 1 132 ? 18.578 3.004 14.086 1 73.56 132 LYS B CA 1
ATOM 3394 C C . LYS B 1 132 ? 18.391 3.074 15.602 1 73.56 132 LYS B C 1
ATOM 3396 O O . LYS B 1 132 ? 19.359 2.906 16.359 1 73.56 132 LYS B O 1
ATOM 3401 N N . ARG B 1 133 ? 17.25 3.594 16.078 1 75.81 133 ARG B N 1
ATOM 3402 C CA . ARG B 1 133 ? 16.891 3.57 17.484 1 75.81 133 ARG B CA 1
ATOM 3403 C C . ARG B 1 133 ? 16.703 2.139 17.984 1 75.81 133 ARG B C 1
ATOM 3405 O O . ARG B 1 133 ? 16.406 1.239 17.188 1 75.81 133 ARG B O 1
ATOM 3412 N N . SER B 1 134 ? 17.047 2.057 19.219 1 78.38 134 SER B N 1
ATOM 3413 C CA . SER B 1 134 ? 16.781 0.745 19.797 1 78.38 134 SER B CA 1
ATOM 3414 C C . SER B 1 134 ? 15.305 0.396 19.719 1 78.38 134 SER B C 1
ATOM 3416 O O . SER B 1 134 ? 14.453 1.282 19.594 1 78.38 134 SER B O 1
ATOM 3418 N N . ARG B 1 135 ? 14.969 -0.83 19.672 1 81.38 135 ARG B N 1
ATOM 3419 C CA . ARG B 1 135 ? 13.594 -1.302 19.562 1 81.38 135 ARG B CA 1
ATOM 3420 C C . ARG B 1 135 ? 12.734 -0.747 20.688 1 81.38 135 ARG B C 1
ATOM 3422 O O . ARG B 1 135 ? 11.57 -0.383 20.469 1 81.38 135 ARG B O 1
ATOM 3429 N N . ILE B 1 136 ? 13.352 -0.667 21.828 1 80.94 136 ILE B N 1
ATOM 3430 C CA . ILE B 1 136 ? 12.625 -0.212 23.016 1 80.94 136 ILE B CA 1
ATOM 3431 C C . ILE B 1 136 ? 12.336 1.281 22.891 1 80.94 136 ILE B C 1
ATOM 3433 O O . ILE B 1 136 ? 11.234 1.733 23.234 1 80.94 136 ILE B O 1
ATOM 3437 N N . GLN B 1 137 ? 13.336 2.004 22.484 1 80.12 137 GLN B N 1
ATOM 3438 C CA . GLN B 1 137 ? 13.148 3.441 22.328 1 80.12 137 GLN B CA 1
ATOM 3439 C C . GLN B 1 137 ? 12.102 3.74 21.25 1 80.12 137 GLN B C 1
ATOM 3441 O O . GLN B 1 137 ? 11.273 4.637 21.422 1 80.12 137 GLN B O 1
ATOM 3446 N N . SER B 1 138 ? 12.156 2.936 20.219 1 81.5 138 SER B N 1
ATOM 3447 C CA . SER B 1 138 ? 11.18 3.123 19.141 1 81.5 138 SER B CA 1
ATOM 3448 C C . SER B 1 138 ? 9.766 2.828 19.625 1 81.5 138 SER B C 1
ATOM 3450 O O . SER B 1 138 ? 8.836 3.59 19.328 1 81.5 138 SER B O 1
ATOM 3452 N N . PHE B 1 139 ? 9.695 1.882 20.406 1 82.56 139 PHE B N 1
ATOM 3453 C CA . PHE B 1 139 ? 8.391 1.509 20.938 1 82.56 139 PHE B CA 1
ATOM 3454 C C . PHE B 1 139 ? 7.82 2.619 21.812 1 82.56 139 PHE B C 1
ATOM 3456 O O . PHE B 1 139 ? 6.633 2.938 21.734 1 82.56 139 PHE B O 1
ATOM 3463 N N . THR B 1 140 ? 8.648 3.125 22.672 1 78.44 140 THR B N 1
ATOM 3464 C CA . THR B 1 140 ? 8.219 4.184 23.578 1 78.44 140 THR B CA 1
ATOM 3465 C C . THR B 1 140 ? 7.719 5.395 22.781 1 78.44 140 THR B C 1
ATOM 3467 O O . THR B 1 140 ? 6.68 5.973 23.125 1 78.44 140 THR B O 1
ATOM 3470 N N . ILE B 1 141 ? 8.367 5.668 21.812 1 79.31 141 ILE B N 1
ATOM 3471 C CA . ILE B 1 141 ? 7.996 6.832 21 1 79.31 141 ILE B CA 1
ATOM 3472 C C . ILE B 1 141 ? 6.688 6.555 20.266 1 79.31 141 ILE B C 1
ATOM 3474 O O . ILE B 1 141 ? 5.797 7.406 20.234 1 79.31 141 ILE B O 1
ATOM 3478 N N . TYR B 1 142 ? 6.586 5.344 19.719 1 85.56 142 TYR B N 1
ATOM 3479 C CA . TYR B 1 142 ? 5.375 4.973 18.984 1 85.56 142 TYR B CA 1
ATOM 3480 C C . TYR B 1 142 ? 4.156 5.004 19.906 1 85.56 142 TYR B C 1
ATOM 3482 O O . TYR B 1 142 ? 3.109 5.535 19.531 1 85.56 142 TYR B O 1
ATOM 3490 N N . TRP B 1 143 ? 4.391 4.59 21.047 1 80.94 143 TRP B N 1
ATOM 3491 C CA . TRP B 1 143 ? 3.324 4.539 22.031 1 80.94 143 TRP B CA 1
ATOM 3492 C C . TRP B 1 143 ? 2.908 5.945 22.453 1 80.94 143 TRP B C 1
ATOM 3494 O O . TRP B 1 143 ? 1.72 6.223 22.625 1 80.94 143 TRP B O 1
ATOM 3504 N N . THR B 1 144 ? 3.844 6.723 22.719 1 79.56 144 THR B N 1
ATOM 3505 C CA . THR B 1 144 ? 3.576 8.102 23.125 1 79.56 144 THR B CA 1
ATOM 3506 C C . THR B 1 144 ? 2.76 8.82 22.047 1 79.56 144 THR B C 1
ATOM 3508 O O . THR B 1 144 ? 1.783 9.508 22.359 1 79.56 144 THR B O 1
ATOM 3511 N N . ILE B 1 145 ? 3.102 8.594 20.812 1 79.69 145 ILE B N 1
ATOM 3512 C CA . ILE B 1 145 ? 2.398 9.242 19.719 1 79.69 145 ILE B CA 1
ATOM 3513 C C . ILE B 1 145 ? 0.979 8.688 19.609 1 79.69 145 ILE B C 1
ATOM 3515 O O . ILE B 1 145 ? 0.022 9.445 19.438 1 79.69 145 ILE B O 1
ATOM 3519 N N . LEU B 1 146 ? 0.92 7.441 19.797 1 81.19 146 LEU B N 1
ATOM 3520 C CA . LEU B 1 146 ? -0.365 6.762 19.672 1 81.19 146 LEU B CA 1
ATOM 3521 C C . LEU B 1 146 ? -1.302 7.18 20.812 1 81.19 146 LEU B C 1
ATOM 3523 O O . LEU B 1 146 ? -2.502 7.355 20.594 1 81.19 146 LEU B O 1
ATOM 3527 N N . SER B 1 147 ? -0.773 7.363 22 1 78.88 147 SER B N 1
ATOM 3528 C CA . SER B 1 147 ? -1.59 7.66 23.172 1 78.88 147 SER B CA 1
ATOM 3529 C C . SER B 1 147 ? -1.8 9.164 23.328 1 78.88 147 SER B C 1
ATOM 3531 O O . SER B 1 147 ? -2.92 9.617 23.578 1 78.88 147 SER B O 1
ATOM 3533 N N . LEU B 1 148 ? -0.784 9.93 23.109 1 77.19 148 LEU B N 1
ATOM 3534 C CA . LEU B 1 148 ? -0.849 11.367 23.391 1 77.19 148 LEU B CA 1
ATOM 3535 C C . LEU B 1 148 ? -1.397 12.117 22.172 1 77.19 148 LEU B C 1
ATOM 3537 O O . LEU B 1 148 ? -1.963 13.203 22.328 1 77.19 148 LEU B O 1
ATOM 3541 N N . GLY B 1 149 ? -1.183 11.508 21 1 77 149 GLY B N 1
ATOM 3542 C CA . GLY B 1 149 ? -1.686 12.156 19.797 1 77 149 GLY B CA 1
ATOM 3543 C C . GLY B 1 149 ? -3.168 12.469 19.859 1 77 149 GLY B C 1
ATOM 3544 O O . GLY B 1 149 ? -3.564 13.633 19.766 1 77 149 GLY B O 1
ATOM 3545 N N . PRO B 1 150 ? -3.906 11.484 20.125 1 74.38 150 PRO B N 1
ATOM 3546 C CA . PRO B 1 150 ? -5.348 11.703 20.234 1 74.38 150 PRO B CA 1
ATOM 3547 C C . PRO B 1 150 ? -5.715 12.68 21.344 1 74.38 150 PRO B C 1
ATOM 3549 O O . PRO B 1 150 ? -6.633 13.484 21.188 1 74.38 150 PRO B O 1
ATOM 3552 N N . VAL B 1 151 ? -5.047 12.617 22.375 1 73.38 151 VAL B N 1
ATOM 3553 C CA . VAL B 1 151 ? -5.301 13.484 23.516 1 73.38 151 VAL B CA 1
ATOM 3554 C C . VAL B 1 151 ? -5.023 14.938 23.141 1 73.38 151 VAL B C 1
ATOM 3556 O O . VAL B 1 151 ? -5.797 15.836 23.469 1 73.38 151 VAL B O 1
ATOM 3559 N N . ILE B 1 152 ? -4.012 15.109 22.453 1 74.25 152 ILE B N 1
ATOM 3560 C CA . ILE B 1 152 ? -3.645 16.453 22.016 1 74.25 152 ILE B CA 1
ATOM 3561 C C . ILE B 1 152 ? -4.672 16.969 21.016 1 74.25 152 ILE B C 1
ATOM 3563 O O . ILE B 1 152 ? -5.113 18.125 21.109 1 74.25 152 ILE B O 1
ATOM 3567 N N . ILE B 1 153 ? -5.051 16.125 20.125 1 73.25 153 ILE B N 1
ATOM 3568 C CA . ILE B 1 153 ? -6.051 16.5 19.125 1 73.25 153 ILE B CA 1
ATOM 3569 C C . ILE B 1 153 ? -7.375 16.812 19.812 1 73.25 153 ILE B C 1
ATOM 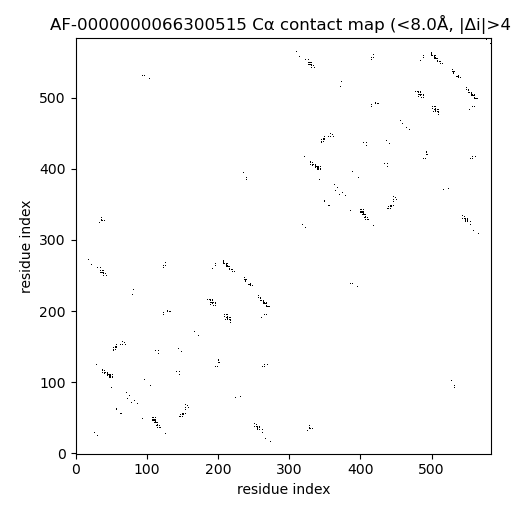3571 O O . ILE B 1 153 ? -8.016 17.812 19.516 1 73.25 153 ILE B O 1
ATOM 3575 N N . GLY B 1 154 ? -7.785 15.953 20.703 1 71.31 154 GLY B N 1
ATOM 3576 C CA . GLY B 1 154 ? -9 16.188 21.469 1 71.31 154 GLY B CA 1
ATOM 3577 C C . GLY B 1 154 ? -8.961 17.469 22.266 1 71.31 154 GLY B C 1
ATOM 3578 O O . GLY B 1 154 ? -9.938 18.219 22.297 1 71.31 154 GLY B O 1
ATOM 3579 N N . ALA B 1 155 ? -7.852 17.688 22.844 1 73.62 155 ALA B N 1
ATOM 3580 C CA . ALA B 1 155 ? -7.684 18.906 23.625 1 73.62 155 ALA B CA 1
ATOM 3581 C C . ALA B 1 155 ? -7.785 20.156 22.75 1 73.62 155 ALA B C 1
ATOM 3583 O O . ALA B 1 155 ? -8.391 21.141 23.141 1 73.62 155 ALA B O 1
ATOM 3584 N N . SER B 1 156 ? -7.184 20.031 21.625 1 72.19 156 SER B N 1
ATOM 3585 C CA . SER B 1 156 ? -7.219 21.141 20.688 1 72.19 156 SER B CA 1
ATOM 3586 C C . SER B 1 156 ? -8.641 21.406 20.203 1 72.19 156 SER B C 1
ATOM 3588 O O . SER B 1 156 ? -9.039 22.562 20.047 1 72.19 156 SER B O 1
ATOM 3590 N N . LEU B 1 157 ? -9.328 20.359 20 1 71.12 157 LEU B N 1
ATOM 3591 C CA . LEU B 1 157 ? -10.719 20.484 19.578 1 71.12 157 LEU B CA 1
ATOM 3592 C C . LEU B 1 157 ? -11.578 21.062 20.703 1 71.12 157 LEU B C 1
ATOM 3594 O O . LEU B 1 157 ? -12.445 21.906 20.469 1 71.12 157 LEU B O 1
ATOM 3598 N N . ALA B 1 158 ? -11.352 20.562 21.859 1 71.12 158 ALA B N 1
ATOM 3599 C CA . ALA B 1 158 ? -12.07 21.078 23.031 1 71.12 158 ALA B CA 1
ATOM 3600 C C . ALA B 1 158 ? -11.781 22.562 23.234 1 71.12 158 ALA B C 1
ATOM 3602 O O . ALA B 1 158 ? -12.695 23.344 23.531 1 71.12 158 ALA B O 1
ATOM 3603 N N . LEU B 1 159 ? -10.578 22.844 23.062 1 71.19 159 LEU B N 1
ATOM 3604 C CA . LEU B 1 159 ? -10.18 24.234 23.219 1 71.19 159 LEU B CA 1
ATOM 3605 C C . LEU B 1 159 ? -10.836 25.109 22.156 1 71.19 159 LEU B C 1
ATOM 3607 O O . LEU B 1 159 ? -11.281 26.219 22.438 1 71.19 159 LEU B O 1
ATOM 3611 N N . SER B 1 160 ? -10.891 24.594 20.938 1 69.06 160 SER B N 1
ATOM 3612 C CA . SER B 1 160 ? -11.523 25.328 19.844 1 69.06 160 SER B CA 1
ATOM 3613 C C . SER B 1 160 ? -13.016 25.531 20.109 1 69.06 160 SER B C 1
ATOM 3615 O O . SER B 1 160 ? -13.562 26.594 19.828 1 69.06 160 SER B O 1
ATOM 3617 N N . SER B 1 161 ? -13.633 24.469 20.609 1 66.5 161 SER B N 1
ATOM 3618 C CA . SER B 1 161 ? -15.055 24.547 20.922 1 66.5 161 SER B CA 1
ATOM 3619 C C . SER B 1 161 ? -15.328 25.547 22.031 1 66.5 161 SER B C 1
ATOM 3621 O O . SER B 1 161 ? -16.312 26.297 21.984 1 66.5 161 SER B O 1
ATOM 3623 N N . TYR B 1 162 ? -14.469 25.484 22.953 1 68.88 162 TYR B N 1
ATOM 3624 C CA . TYR B 1 162 ? -14.602 26.406 24.078 1 68.88 162 TYR B CA 1
ATOM 3625 C C . TYR B 1 162 ? -14.422 27.844 23.609 1 68.88 162 TYR B C 1
ATOM 3627 O O . TYR B 1 162 ? -15.188 28.734 23.984 1 68.88 162 TYR B O 1
ATOM 3635 N N . LEU B 1 163 ? -13.453 28.062 22.812 1 69.12 163 LEU B N 1
ATOM 3636 C CA . LEU B 1 163 ? -13.188 29.406 22.297 1 69.12 163 LEU B CA 1
ATOM 3637 C C . LEU B 1 163 ? -14.336 29.891 21.422 1 69.12 163 LEU B C 1
ATOM 3639 O O . LEU B 1 163 ? -14.695 31.062 21.469 1 69.12 163 LEU B O 1
ATOM 3643 N N . PHE B 1 164 ? -14.867 28.953 20.688 1 69.75 164 PHE B N 1
ATOM 3644 C CA . PHE B 1 164 ? -16.016 29.297 19.859 1 69.75 164 PHE B CA 1
ATOM 3645 C C . PHE B 1 164 ? -17.203 29.719 20.703 1 69.75 164 PHE B C 1
ATOM 3647 O O . PHE B 1 164 ? -17.891 30.672 20.375 1 69.75 164 PHE B O 1
ATOM 3654 N N . SER B 1 165 ? -17.406 29 21.734 1 69.5 165 SER B N 1
ATOM 3655 C CA . SER B 1 165 ? -18.516 29.328 22.609 1 69.5 165 SER B CA 1
ATOM 3656 C C . SER B 1 165 ? -18.344 30.688 23.266 1 69.5 165 SER B C 1
ATOM 3658 O O . SER B 1 165 ? -19.312 31.453 23.391 1 69.5 165 SER B O 1
ATOM 3660 N N . VAL B 1 166 ? -17.156 31 23.625 1 67.12 166 VAL B N 1
ATOM 3661 C CA . VAL B 1 166 ? -16.875 32.25 24.312 1 67.12 166 VAL B CA 1
ATOM 3662 C C . VAL B 1 166 ? -17.016 33.406 23.328 1 67.12 166 VAL B C 1
ATOM 3664 O O . VAL B 1 166 ? -17.562 34.469 23.656 1 67.12 166 VAL B O 1
ATOM 3667 N N . PHE B 1 167 ? -16.5 33.156 22.094 1 67 167 PHE B N 1
ATOM 3668 C CA . PHE B 1 167 ? -16.531 34.219 21.094 1 67 167 PHE B CA 1
ATOM 3669 C C . PHE B 1 167 ? -17.953 34.438 20.578 1 67 167 PHE B C 1
ATOM 3671 O O . PHE B 1 167 ? -18.328 35.562 20.203 1 67 167 PHE B O 1
ATOM 3678 N N . GLN B 1 168 ? -18.562 33.344 20.344 1 62.94 168 GLN B N 1
ATOM 3679 C CA . GLN B 1 168 ? -19.953 33.5 19.953 1 62.94 168 GLN B CA 1
ATOM 3680 C C . GLN B 1 168 ? -20.734 34.312 20.984 1 62.94 168 GLN B C 1
ATOM 3682 O O . GLN B 1 168 ? -21.656 35.062 20.641 1 62.94 168 GLN B O 1
ATOM 3687 N N . GLU B 1 169 ? -20.469 34.125 22.188 1 59.31 169 GLU B N 1
ATOM 3688 C CA . GLU B 1 169 ? -21.203 34.844 23.234 1 59.31 169 GLU B CA 1
ATOM 3689 C C . GLU B 1 169 ? -20.828 36.344 23.219 1 59.31 169 GLU B C 1
ATOM 3691 O O . GLU B 1 169 ? -21.656 37.188 23.531 1 59.31 169 GLU B O 1
ATOM 3696 N N . HIS B 1 170 ? -19.594 36.656 23.016 1 55.53 170 HIS B N 1
ATOM 3697 C CA . HIS B 1 170 ? -19.266 38.062 23.219 1 55.53 170 HIS B CA 1
ATOM 3698 C C . HIS B 1 170 ? -19.219 38.812 21.906 1 55.53 170 HIS B C 1
ATOM 3700 O O . HIS B 1 170 ? -18.781 39.969 21.859 1 55.53 170 HIS B O 1
ATOM 3706 N N . GLY B 1 171 ? -19.906 38.594 20.828 1 53.81 171 GLY B N 1
ATOM 3707 C CA . GLY B 1 171 ? -20.203 39.438 19.688 1 53.81 171 GLY B CA 1
ATOM 3708 C C . GLY B 1 171 ? -19.047 39.562 18.719 1 53.81 171 GLY B C 1
ATOM 3709 O O . GLY B 1 171 ? -19.203 40.094 17.625 1 53.81 171 GLY B O 1
ATOM 3710 N N . SER B 1 172 ? -17.875 39.844 18.984 1 51.47 172 SER B N 1
ATOM 3711 C CA . SER B 1 172 ? -16.828 40.344 18.094 1 51.47 172 SER B CA 1
ATOM 3712 C C . SER B 1 172 ? -16.281 39.219 17.203 1 51.47 172 SER B C 1
ATOM 3714 O O . SER B 1 172 ? -15.375 38.469 17.609 1 51.47 172 SER B O 1
ATOM 3716 N N . LEU B 1 173 ? -17.078 38.562 16.438 1 52 173 LEU B N 1
ATOM 3717 C CA . LEU B 1 173 ? -17.328 37.375 15.633 1 52 173 LEU B CA 1
ATOM 3718 C C . LEU B 1 173 ? -16.281 37.219 14.531 1 52 173 LEU B C 1
ATOM 3720 O O . LEU B 1 173 ? -15.914 36.125 14.156 1 52 173 LEU B O 1
ATOM 3724 N N . SER B 1 174 ? -16 38.406 13.891 1 58.25 174 SER B N 1
ATOM 3725 C CA . SER B 1 174 ? -15.375 38.375 12.578 1 58.25 174 SER B CA 1
ATOM 3726 C C . SER B 1 174 ? -13.969 37.781 12.648 1 58.25 174 SER B C 1
ATOM 3728 O O . SER B 1 174 ? -13.625 36.906 11.852 1 58.25 174 SER B O 1
ATOM 3730 N N . PHE B 1 175 ? -13.258 38.344 13.625 1 57.12 175 PHE B N 1
ATOM 3731 C CA . PHE B 1 175 ? -11.875 37.906 13.703 1 57.12 175 PHE B CA 1
ATOM 3732 C C . PHE B 1 175 ? -11.797 36.5 14.266 1 57.12 175 PHE B C 1
ATOM 3734 O O . PHE B 1 175 ? -11.016 35.656 13.797 1 57.12 175 PHE B O 1
ATOM 3741 N N . GLY B 1 176 ? -12.648 36.25 15.219 1 57.78 176 GLY B N 1
ATOM 3742 C CA . GLY B 1 176 ? -12.711 34.938 15.844 1 57.78 176 GLY B CA 1
ATOM 3743 C C . GLY B 1 176 ? -13.156 33.844 14.891 1 57.78 176 GLY B C 1
ATOM 3744 O O . GLY B 1 176 ? -12.602 32.75 14.898 1 57.78 176 GLY B O 1
ATOM 3745 N N . GLN B 1 177 ? -14.164 34.281 14.125 1 60.19 177 GLN B N 1
ATOM 3746 C CA . GLN B 1 177 ? -14.664 33.344 13.133 1 60.19 177 GLN B CA 1
ATOM 3747 C C . GLN B 1 177 ? -13.586 33 12.102 1 60.19 177 GLN B C 1
ATOM 3749 O O . GLN B 1 177 ? -13.469 31.844 11.68 1 60.19 177 GLN B O 1
ATOM 3754 N N . ARG B 1 178 ? -12.961 34.031 11.711 1 61.88 178 ARG B N 1
ATOM 3755 C CA . ARG B 1 178 ? -11.883 33.812 10.758 1 61.88 178 ARG B CA 1
ATOM 3756 C C . ARG B 1 178 ? -10.789 32.938 11.359 1 61.88 178 ARG B C 1
ATOM 3758 O O . ARG B 1 178 ? -10.234 32.062 10.695 1 61.88 178 ARG B O 1
ATOM 3765 N N . LEU B 1 179 ? -10.523 33.25 12.594 1 62.31 179 LEU B N 1
ATOM 3766 C CA . LEU B 1 179 ? -9.492 32.469 13.281 1 62.31 179 LEU B CA 1
ATOM 3767 C C . LEU B 1 179 ? -9.922 31.031 13.445 1 62.31 179 LEU B C 1
ATOM 3769 O O . LEU B 1 179 ? -9.109 30.109 13.266 1 62.31 179 LEU B O 1
ATOM 3773 N N . LEU B 1 180 ? -11.156 30.984 13.703 1 63.59 180 LEU B N 1
ATOM 3774 C CA . LEU B 1 180 ? -11.695 29.641 13.906 1 63.59 180 LEU B CA 1
ATOM 3775 C C . LEU B 1 180 ? -11.695 28.844 12.594 1 63.59 180 LEU B C 1
ATOM 3777 O O . LEU B 1 180 ? -11.477 27.641 12.602 1 63.59 180 LEU B O 1
ATOM 3781 N N . SER B 1 181 ? -11.961 29.594 11.586 1 69.44 181 SER B N 1
ATOM 3782 C CA . SER B 1 181 ? -11.969 28.922 10.289 1 69.44 181 SER B CA 1
ATOM 3783 C C . SER B 1 181 ? -10.562 28.469 9.891 1 69.44 181 SER B C 1
ATOM 3785 O O . SER B 1 181 ? -10.406 27.531 9.117 1 69.44 181 SER B O 1
ATOM 3787 N N . LEU B 1 182 ? -9.617 29.125 10.492 1 77.25 182 LEU B N 1
ATOM 3788 C CA . LEU B 1 182 ? -8.234 28.812 10.164 1 77.25 182 LEU B CA 1
ATOM 3789 C C . LEU B 1 182 ? -7.68 27.734 11.102 1 77.25 182 LEU B C 1
ATOM 3791 O O . LEU B 1 182 ? -6.609 27.188 10.852 1 77.25 182 LEU B O 1
ATOM 3795 N N . MET B 1 183 ? -8.461 27.453 12.008 1 76.25 183 MET B N 1
ATOM 3796 C CA . MET B 1 183 ? -7.996 26.562 13.07 1 76.25 183 MET B CA 1
ATOM 3797 C C . MET B 1 183 ? -7.652 25.172 12.516 1 76.25 183 MET B C 1
ATOM 3799 O O . MET B 1 183 ? -6.598 24.625 12.82 1 76.25 183 MET B O 1
ATOM 3803 N N . PRO B 1 184 ? -8.547 24.594 11.672 1 73 184 PRO B N 1
ATOM 3804 C CA . PRO B 1 184 ? -8.18 23.281 11.141 1 73 184 PRO B CA 1
ATOM 3805 C C . PRO B 1 184 ? -6.875 23.312 10.344 1 73 184 PRO B C 1
ATOM 3807 O O . PRO B 1 184 ? -6.09 22.359 10.414 1 73 184 PRO B O 1
ATOM 3810 N N . PHE B 1 185 ? -6.738 24.391 9.656 1 82.69 185 PHE B N 1
ATOM 3811 C CA . PHE B 1 185 ? -5.52 24.516 8.867 1 82.69 185 PHE B CA 1
ATOM 3812 C C . PHE B 1 185 ? -4.297 24.609 9.773 1 82.69 185 PHE B C 1
ATOM 3814 O O . PHE B 1 185 ? -3.279 23.969 9.516 1 82.69 185 PHE B O 1
ATOM 3821 N N . ILE B 1 186 ? -4.387 25.375 10.805 1 85 186 ILE B N 1
ATOM 3822 C CA . ILE B 1 186 ? -3.279 25.562 11.734 1 85 186 ILE B CA 1
ATOM 3823 C C . ILE B 1 186 ? -2.955 24.234 12.43 1 85 186 ILE B C 1
ATOM 3825 O O . ILE B 1 186 ? -1.785 23.906 12.625 1 85 186 ILE B O 1
ATOM 3829 N N . LEU B 1 187 ? -3.963 23.531 12.727 1 81 187 LEU B N 1
ATOM 3830 C CA . LEU B 1 187 ? -3.756 22.25 13.383 1 81 187 LEU B CA 1
ATOM 3831 C C . LEU B 1 187 ? -3.043 21.266 12.445 1 81 187 LEU B C 1
ATOM 3833 O O . LEU B 1 187 ? -2.139 20.547 12.867 1 81 187 LEU B O 1
ATOM 3837 N N . THR B 1 188 ? -3.492 21.25 11.234 1 83.69 188 THR B N 1
ATOM 3838 C CA . THR B 1 188 ? -2.861 20.391 10.25 1 83.69 188 THR B CA 1
ATOM 3839 C C . THR B 1 188 ? -1.401 20.781 10.039 1 83.69 188 THR B C 1
ATOM 3841 O O . THR B 1 188 ? -0.521 19.922 9.992 1 83.69 188 THR B O 1
ATOM 3844 N N . TRP B 1 189 ? -1.198 22.078 9.969 1 90.69 189 TRP B N 1
ATOM 3845 C CA . TRP B 1 189 ? 0.146 22.625 9.812 1 90.69 189 TRP B CA 1
ATOM 3846 C C . TRP B 1 189 ? 1.042 22.219 10.977 1 90.69 189 TRP B C 1
ATOM 3848 O O . TRP B 1 189 ? 2.135 21.672 10.766 1 90.69 189 TRP B O 1
ATOM 3858 N N . LEU B 1 190 ? 0.523 22.344 12.133 1 88.19 190 LEU B N 1
ATOM 3859 C CA . LEU B 1 190 ? 1.299 22.031 13.328 1 88.19 190 LEU B CA 1
ATOM 3860 C C . LEU B 1 190 ? 1.514 20.531 13.461 1 88.19 190 LEU B C 1
ATOM 3862 O O . LEU B 1 190 ? 2.561 20.094 13.945 1 88.19 190 LEU B O 1
ATOM 3866 N N . THR B 1 191 ? 0.545 19.781 13.094 1 85.69 191 THR B N 1
ATOM 3867 C CA . THR B 1 191 ? 0.683 18.328 13.141 1 85.69 191 THR B CA 1
ATOM 3868 C C . THR B 1 191 ? 1.801 17.859 12.219 1 85.69 191 THR B C 1
ATOM 3870 O O . THR B 1 191 ? 2.648 17.047 12.609 1 85.69 191 THR B O 1
ATOM 3873 N N . PHE B 1 192 ? 1.766 18.391 10.977 1 92.1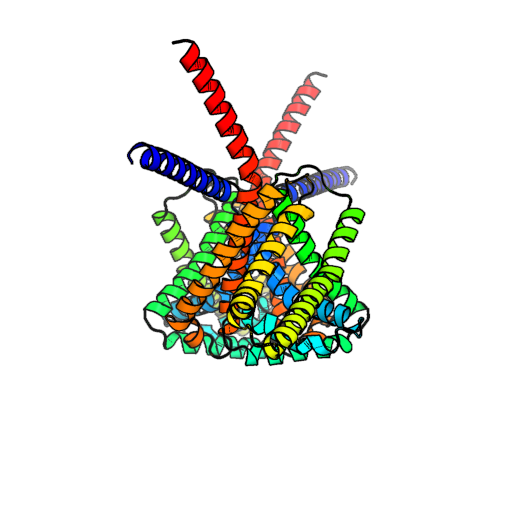9 192 PHE B N 1
ATOM 3874 C CA . PHE B 1 192 ? 2.803 18 10.023 1 92.19 192 PHE B CA 1
ATOM 3875 C C . PHE B 1 192 ? 4.176 18.453 10.5 1 92.19 192 PHE B C 1
ATOM 3877 O O . PHE B 1 192 ? 5.148 17.703 10.438 1 92.19 192 PHE B O 1
ATOM 3884 N N . ALA B 1 193 ? 4.23 19.703 10.992 1 92.44 193 ALA B N 1
ATOM 3885 C CA . ALA B 1 193 ? 5.492 20.219 11.523 1 92.44 193 ALA B CA 1
ATOM 3886 C C . ALA B 1 193 ? 5.984 19.359 12.688 1 92.44 193 ALA B C 1
ATOM 3888 O O . ALA B 1 193 ? 7.188 19.094 12.805 1 92.44 193 ALA B O 1
ATOM 3889 N N . GLY B 1 194 ? 5.078 18.969 13.508 1 88.19 194 GLY B N 1
ATOM 3890 C CA . GLY B 1 194 ? 5.422 18.109 14.625 1 88.19 194 GLY B CA 1
ATOM 3891 C C . GLY B 1 194 ? 5.977 16.766 14.195 1 88.19 194 GLY B C 1
ATOM 3892 O O . GLY B 1 194 ? 6.961 16.297 14.758 1 88.19 194 GLY B O 1
ATOM 3893 N N . VAL B 1 195 ? 5.375 16.203 13.234 1 87.88 195 VAL B N 1
ATOM 3894 C CA . VAL B 1 195 ? 5.84 14.914 12.711 1 87.88 195 VAL B CA 1
ATOM 3895 C C . VAL B 1 195 ? 7.262 15.055 12.172 1 87.88 195 VAL B C 1
ATOM 3897 O O . VAL B 1 195 ? 8.125 14.227 12.453 1 87.88 195 VAL B O 1
ATOM 3900 N N . TYR B 1 196 ? 7.547 16.125 11.422 1 91.94 196 TYR B N 1
ATOM 3901 C CA . TYR B 1 196 ? 8.828 16.312 10.766 1 91.94 196 TYR B CA 1
ATOM 3902 C C . TYR B 1 196 ? 9.922 16.641 11.781 1 91.94 196 TYR B C 1
ATOM 3904 O O . TYR B 1 196 ? 11.109 16.516 11.492 1 91.94 196 TYR B O 1
ATOM 3912 N N . THR B 1 197 ? 9.492 17.109 12.922 1 87.88 197 THR B N 1
ATOM 3913 C CA . THR B 1 197 ? 10.461 17.469 13.953 1 87.88 197 THR B CA 1
ATOM 3914 C C . THR B 1 197 ? 10.727 16.281 14.875 1 87.88 197 THR B C 1
ATOM 3916 O O . THR B 1 197 ? 11.867 16.031 15.281 1 87.88 197 THR B O 1
ATOM 3919 N N . LEU B 1 198 ? 9.703 15.477 15.172 1 82.81 198 LEU B N 1
ATOM 3920 C CA . LEU B 1 198 ? 9.766 14.492 16.25 1 82.81 198 LEU B CA 1
ATOM 3921 C C . LEU B 1 198 ? 10.156 13.125 15.703 1 82.81 198 LEU B C 1
ATOM 3923 O O . LEU B 1 198 ? 10.742 12.305 16.422 1 82.81 198 LEU B O 1
ATOM 3927 N N . VAL B 1 199 ? 9.812 12.805 14.523 1 84.25 199 VAL B N 1
ATOM 3928 C CA . VAL B 1 199 ? 9.906 11.438 14.023 1 84.25 199 VAL B CA 1
ATOM 3929 C C . VAL B 1 199 ? 11.344 11.148 13.594 1 84.25 199 VAL B C 1
ATOM 3931 O O . VAL B 1 199 ? 11.891 10.086 13.898 1 84.25 199 VAL B O 1
ATOM 3934 N N . PRO B 1 200 ? 11.961 12.078 12.906 1 85.56 200 PRO B N 1
ATOM 3935 C CA . PRO B 1 200 ? 13.328 11.781 12.477 1 85.56 200 PRO B CA 1
ATOM 3936 C C . PRO B 1 200 ? 14.281 11.562 13.656 1 85.56 200 PRO B C 1
ATOM 3938 O O . PRO B 1 200 ? 14.141 12.203 14.695 1 85.56 200 PRO B O 1
ATOM 3941 N N . HIS B 1 201 ? 15.148 10.664 13.383 1 84.06 201 HIS B N 1
ATOM 3942 C CA . HIS B 1 201 ? 16.125 10.336 14.422 1 84.06 201 HIS B CA 1
ATOM 3943 C C . HIS B 1 201 ? 17.156 11.438 14.562 1 84.06 201 HIS B C 1
ATOM 3945 O O . HIS B 1 201 ? 17.781 11.57 15.617 1 84.06 201 HIS B O 1
ATOM 3951 N N . GLN B 1 202 ? 17.312 12.195 13.555 1 82.56 202 GLN B N 1
ATOM 3952 C CA . GLN B 1 202 ? 18.281 13.289 13.578 1 82.56 202 GLN B CA 1
ATOM 3953 C C . GLN B 1 202 ? 17.625 14.586 14.039 1 82.56 202 GLN B C 1
ATOM 3955 O O . GLN B 1 202 ? 16.406 14.719 14 1 82.56 202 GLN B O 1
ATOM 3960 N N . ARG B 1 203 ? 18.469 15.484 14.43 1 82.19 203 ARG B N 1
ATOM 3961 C CA . ARG B 1 203 ? 17.969 16.781 14.867 1 82.19 203 ARG B CA 1
ATOM 3962 C C . ARG B 1 203 ? 17.547 17.641 13.68 1 82.19 203 ARG B C 1
ATOM 3964 O O . ARG B 1 203 ? 18.328 17.844 12.75 1 82.19 203 ARG B O 1
ATOM 3971 N N . VAL B 1 204 ? 16.297 17.953 13.672 1 87.06 204 VAL B N 1
ATOM 3972 C CA . VAL B 1 204 ? 15.766 18.797 12.609 1 87.06 204 VAL B CA 1
ATOM 3973 C C . VAL B 1 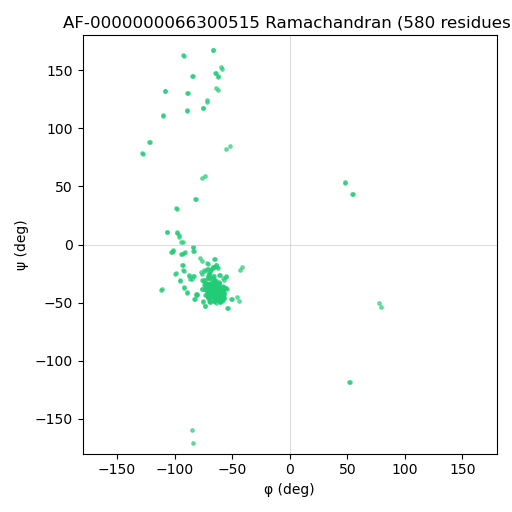204 ? 15.438 20.188 13.172 1 87.06 204 VAL B C 1
ATOM 3975 O O . VAL B 1 204 ? 14.922 20.297 14.281 1 87.06 204 VAL B O 1
ATOM 3978 N N . SER B 1 205 ? 15.875 21.203 12.492 1 89.69 205 SER B N 1
ATOM 3979 C CA . SER B 1 205 ? 15.555 22.562 12.898 1 89.69 205 SER B CA 1
ATOM 3980 C C . SER B 1 205 ? 14.055 22.812 12.844 1 89.69 205 SER B C 1
ATOM 3982 O O . SER B 1 205 ? 13.391 22.453 11.867 1 89.69 205 SER B O 1
ATOM 3984 N N . PHE B 1 206 ? 13.594 23.375 13.852 1 90.75 206 PHE B N 1
ATOM 3985 C CA . PHE B 1 206 ? 12.164 23.656 13.969 1 90.75 206 PHE B CA 1
ATOM 3986 C C . PHE B 1 206 ? 11.703 24.594 12.859 1 90.75 206 PHE B C 1
ATOM 3988 O O . PHE B 1 206 ? 10.586 24.453 12.352 1 90.75 206 PHE B O 1
ATOM 3995 N N . ARG B 1 207 ? 12.539 25.422 12.477 1 92.19 207 ARG B N 1
ATOM 3996 C CA . ARG B 1 207 ? 12.203 26.375 11.43 1 92.19 207 ARG B CA 1
ATOM 3997 C C . ARG B 1 207 ? 11.945 25.672 10.102 1 92.19 207 ARG B C 1
ATOM 3999 O O . ARG B 1 207 ? 10.984 25.984 9.406 1 92.19 207 ARG B O 1
ATOM 4006 N N . TYR B 1 208 ? 12.758 24.734 9.836 1 92.19 208 TYR B N 1
ATOM 4007 C CA . TYR B 1 208 ? 12.617 24 8.578 1 92.19 208 TYR B CA 1
ATOM 4008 C C . TYR B 1 208 ? 11.414 23.078 8.609 1 92.19 208 TYR B C 1
ATOM 4010 O O . TYR B 1 208 ? 10.727 22.906 7.598 1 92.19 208 TYR B O 1
ATOM 4018 N N . ALA B 1 209 ? 11.18 22.562 9.781 1 93.38 209 ALA B N 1
ATOM 4019 C CA . ALA B 1 209 ? 10.016 21.703 9.945 1 93.38 209 ALA B CA 1
ATOM 4020 C C . ALA B 1 209 ? 8.719 22.484 9.773 1 93.38 209 ALA B C 1
ATOM 4022 O O . ALA B 1 209 ? 7.746 21.984 9.211 1 93.38 209 ALA B O 1
ATOM 4023 N N . LEU B 1 210 ? 8.766 23.734 10.203 1 94.88 210 LEU B N 1
ATOM 4024 C CA . LEU B 1 210 ? 7.594 24.594 10.062 1 94.88 210 LEU B CA 1
ATOM 4025 C C . LEU B 1 210 ? 7.344 24.922 8.594 1 94.88 210 LEU B C 1
ATOM 4027 O O . LEU B 1 210 ? 6.191 25 8.156 1 94.88 210 LEU B O 1
ATOM 4031 N N . ILE B 1 211 ? 8.391 25.094 7.91 1 93.69 211 ILE B N 1
ATOM 4032 C CA . ILE B 1 211 ? 8.258 25.406 6.496 1 93.69 211 ILE B CA 1
ATOM 4033 C C . ILE B 1 211 ? 7.734 24.203 5.734 1 93.69 211 ILE B C 1
ATOM 4035 O O . ILE B 1 211 ? 6.809 24.312 4.93 1 93.69 211 ILE B O 1
ATOM 4039 N N . GLY B 1 212 ? 8.359 23.109 6.008 1 93.69 212 GLY B N 1
ATOM 4040 C CA . GLY B 1 212 ? 7.879 21.891 5.379 1 93.69 212 GLY B CA 1
ATOM 4041 C C . GLY B 1 212 ? 6.441 21.562 5.734 1 93.69 212 GLY B C 1
ATOM 4042 O O . GLY B 1 212 ? 5.656 21.156 4.871 1 93.69 212 GLY B O 1
ATOM 4043 N N . GLY B 1 213 ? 6.168 21.766 6.988 1 95.12 213 GLY B N 1
ATOM 4044 C CA . GLY B 1 213 ? 4.801 21.547 7.434 1 95.12 213 GLY B CA 1
ATOM 4045 C C . GLY B 1 213 ? 3.807 22.484 6.77 1 95.12 213 GLY B C 1
ATOM 4046 O O . GLY B 1 213 ? 2.686 22.078 6.453 1 95.12 213 GLY B O 1
ATOM 4047 N N . LEU B 1 214 ? 4.23 23.688 6.559 1 94.88 214 LEU B N 1
ATOM 4048 C CA . LEU B 1 214 ? 3.365 24.672 5.91 1 94.88 214 LEU B CA 1
ATOM 4049 C C . LEU B 1 214 ? 3.09 24.281 4.461 1 94.88 214 LEU B C 1
ATOM 4051 O O . LEU B 1 214 ? 1.952 24.359 3.996 1 94.88 214 LEU B O 1
ATOM 4055 N N . ILE B 1 215 ? 4.09 23.891 3.799 1 94.31 215 ILE B N 1
ATOM 4056 C CA . ILE B 1 215 ? 3.936 23.469 2.412 1 94.31 215 ILE B CA 1
ATOM 4057 C C . ILE B 1 215 ? 2.994 22.266 2.342 1 94.31 215 ILE B C 1
ATOM 4059 O O . ILE B 1 215 ? 2.1 22.219 1.493 1 94.31 215 ILE B O 1
ATOM 4063 N N . ALA B 1 216 ? 3.195 21.359 3.217 1 94.81 216 ALA B N 1
ATOM 4064 C CA . ALA B 1 216 ? 2.34 20.188 3.256 1 94.81 216 ALA B CA 1
ATOM 4065 C C . ALA B 1 216 ? 0.893 20.562 3.559 1 94.81 216 ALA B C 1
ATOM 4067 O O . ALA B 1 216 ? -0.037 20.016 2.955 1 94.81 216 ALA B O 1
ATOM 4068 N N . ALA B 1 217 ? 0.735 21.5 4.434 1 92.38 217 ALA B N 1
ATOM 4069 C CA . ALA B 1 217 ? -0.607 21.938 4.809 1 92.38 217 ALA B CA 1
ATOM 4070 C C . ALA B 1 217 ? -1.302 22.625 3.641 1 92.38 217 ALA B C 1
ATOM 4072 O O . ALA B 1 217 ? -2.498 22.438 3.414 1 92.38 217 ALA B O 1
ATOM 4073 N N . ILE B 1 218 ? -0.589 23.406 2.939 1 94.12 218 ILE B N 1
ATOM 4074 C CA . ILE B 1 218 ? -1.134 24.109 1.777 1 94.12 218 ILE B CA 1
ATOM 4075 C C . ILE B 1 218 ? -1.506 23.094 0.698 1 94.12 218 ILE B C 1
ATOM 4077 O O . ILE B 1 218 ? -2.596 23.156 0.123 1 94.12 218 ILE B O 1
ATOM 4081 N N . LEU B 1 219 ? -0.57 22.219 0.44 1 93.25 219 LEU B N 1
ATOM 4082 C CA . LEU B 1 219 ? -0.844 21.172 -0.544 1 93.25 219 LEU B CA 1
ATOM 4083 C C . LEU B 1 219 ? -2.049 20.344 -0.129 1 93.25 219 LEU B C 1
ATOM 4085 O O . LEU B 1 219 ? -2.852 19.938 -0.975 1 93.25 219 LEU B O 1
ATOM 4089 N N . PHE B 1 220 ? -2.109 20.078 1.156 1 89.69 220 PHE B N 1
ATOM 4090 C CA . PHE B 1 220 ? -3.225 19.297 1.678 1 89.69 220 PHE B CA 1
ATOM 4091 C C . PHE B 1 220 ? -4.543 20.047 1.491 1 89.69 220 PHE B C 1
ATOM 4093 O O . PHE B 1 220 ? -5.555 19.438 1.126 1 89.69 220 PHE B O 1
ATOM 4100 N N . PHE B 1 221 ? -4.527 21.297 1.719 1 87.19 221 PHE B N 1
ATOM 4101 C CA . PHE B 1 221 ? -5.711 22.125 1.564 1 87.19 221 PHE B CA 1
ATOM 4102 C C . PHE B 1 221 ? -6.176 22.141 0.113 1 87.19 221 PHE B C 1
ATOM 4104 O O . PHE B 1 221 ? -7.348 21.891 -0.172 1 87.19 221 PHE B O 1
ATOM 4111 N N . PHE B 1 222 ? -5.281 22.328 -0.756 1 88.81 222 PHE B N 1
ATOM 4112 C CA . PHE B 1 222 ? -5.625 22.328 -2.174 1 88.81 222 PHE B CA 1
ATOM 4113 C C . PHE B 1 222 ? -5.941 20.922 -2.66 1 88.81 222 PHE B C 1
ATOM 4115 O O . PHE B 1 222 ? -6.762 20.734 -3.561 1 88.81 222 PHE B O 1
ATOM 4122 N N . GLY B 1 223 ? -5.242 20.031 -2.061 1 87.5 223 GLY B N 1
ATOM 4123 C CA . GLY B 1 223 ? -5.516 18.641 -2.4 1 87.5 223 GLY B CA 1
ATOM 4124 C C . GLY B 1 223 ? -6.938 18.219 -2.072 1 87.5 223 GLY B C 1
ATOM 4125 O O . GLY B 1 223 ? -7.57 17.5 -2.852 1 87.5 223 GLY B O 1
ATOM 4126 N N . THR B 1 224 ? -7.383 18.656 -0.946 1 83.25 224 THR B N 1
ATOM 4127 C CA . THR B 1 224 ? -8.75 18.344 -0.546 1 83.25 224 THR B CA 1
ATOM 4128 C C . THR B 1 224 ? -9.75 18.938 -1.535 1 83.25 224 THR B C 1
ATOM 4130 O O . THR B 1 224 ? -10.727 18.297 -1.905 1 83.25 224 THR B O 1
ATOM 4133 N N . ASP B 1 225 ? -9.531 20.141 -1.942 1 83.5 225 ASP B N 1
ATOM 4134 C CA . ASP B 1 225 ? -10.391 20.812 -2.916 1 83.5 225 ASP B CA 1
ATOM 4135 C C . ASP B 1 225 ? -10.344 20.094 -4.266 1 83.5 225 ASP B C 1
ATOM 4137 O O . ASP B 1 225 ? -11.375 19.938 -4.926 1 83.5 225 ASP B O 1
ATOM 4141 N N . LEU B 1 226 ? -9.18 19.766 -4.648 1 83.31 226 LEU B N 1
ATOM 4142 C CA . LEU B 1 226 ? -9.008 19.047 -5.906 1 83.31 226 LEU B CA 1
ATOM 4143 C C . LEU B 1 226 ? -9.734 17.703 -5.875 1 83.31 226 LEU B C 1
ATOM 4145 O O . LEU B 1 226 ? -10.344 17.297 -6.867 1 83.31 226 LEU B O 1
ATOM 4149 N N . PHE B 1 227 ? -9.594 17.094 -4.82 1 80.31 227 PHE B N 1
ATOM 4150 C CA . PHE B 1 227 ? -10.242 15.789 -4.684 1 80.31 227 PHE B CA 1
ATOM 4151 C C . PHE B 1 227 ? -11.766 15.945 -4.68 1 80.31 227 PHE B C 1
ATOM 4153 O O . PHE B 1 227 ? -12.477 15.125 -5.266 1 80.31 227 PHE B O 1
ATOM 4160 N N . ARG B 1 228 ? -12.281 16.922 -4.047 1 78.88 228 ARG B N 1
ATOM 4161 C CA . ARG B 1 228 ? -13.711 17.219 -4.043 1 78.88 228 ARG B CA 1
ATOM 4162 C C . ARG B 1 228 ? -14.227 17.453 -5.461 1 78.88 228 ARG B C 1
ATOM 4164 O O . ARG B 1 228 ? -15.289 16.969 -5.832 1 78.88 228 ARG B O 1
ATOM 4171 N N . LEU B 1 229 ? -13.469 18.25 -6.215 1 77.56 229 LEU B N 1
ATOM 4172 C CA . LEU B 1 229 ? -13.828 18.516 -7.605 1 77.56 229 LEU B CA 1
ATOM 4173 C C . LEU B 1 229 ? -13.82 17.234 -8.43 1 77.56 229 LEU B C 1
ATOM 4175 O O . LEU B 1 229 ? -14.68 17.047 -9.297 1 77.56 229 LEU B O 1
ATOM 4179 N N . TYR B 1 230 ? -12.891 16.438 -8.156 1 75.25 230 TYR B N 1
ATOM 4180 C CA . TYR B 1 230 ? -12.773 15.164 -8.867 1 75.25 230 TYR B CA 1
ATOM 4181 C C . TYR B 1 230 ? -13.992 14.281 -8.602 1 75.25 230 TYR B C 1
ATOM 4183 O O . TYR B 1 230 ? -14.562 13.703 -9.531 1 75.25 230 TYR B O 1
ATOM 4191 N N . ILE B 1 231 ? -14.422 14.148 -7.414 1 75.38 231 ILE B N 1
ATOM 4192 C CA . ILE B 1 231 ? -15.531 13.281 -7.039 1 75.38 231 ILE B CA 1
ATOM 4193 C C . ILE B 1 231 ? -16.844 13.836 -7.598 1 75.38 231 ILE B C 1
ATOM 4195 O O . ILE B 1 231 ? -17.734 13.078 -7.98 1 75.38 231 ILE B O 1
ATOM 4199 N N . THR B 1 232 ? -16.922 15.102 -7.59 1 74.94 232 THR B N 1
ATOM 4200 C CA . THR B 1 232 ? -18.156 15.727 -8.039 1 74.94 232 THR B CA 1
ATOM 4201 C C . THR B 1 232 ? -18.297 15.648 -9.555 1 74.94 232 THR B C 1
ATOM 4203 O O . THR B 1 232 ? -19.391 15.445 -10.086 1 74.94 232 THR B O 1
ATOM 4206 N N . ASN B 1 233 ? -17.203 15.656 -10.234 1 71 233 ASN B N 1
ATOM 4207 C CA . ASN B 1 233 ? -17.281 15.75 -11.688 1 71 233 ASN B CA 1
ATOM 4208 C C . ASN B 1 233 ? -17.125 14.383 -12.344 1 71 233 ASN B C 1
ATOM 4210 O O . ASN B 1 233 ? -17.578 14.18 -13.477 1 71 233 ASN B O 1
ATOM 4214 N N . PHE B 1 234 ? -16.516 13.461 -11.766 1 67.06 234 PHE B N 1
ATOM 4215 C CA . PHE B 1 234 ? -16.281 12.156 -12.375 1 67.06 234 PHE B CA 1
ATOM 4216 C C . PHE B 1 234 ? -16.766 11.031 -11.453 1 67.06 234 PHE B C 1
ATOM 4218 O O . PHE B 1 234 ? -15.938 10.32 -10.875 1 67.06 234 PHE B O 1
ATOM 4225 N N . PRO B 1 235 ? -18.031 10.914 -11.516 1 66.88 235 PRO B N 1
ATOM 4226 C CA . PRO B 1 235 ? -18.562 9.922 -10.578 1 66.88 235 PRO B CA 1
ATOM 4227 C C . PRO B 1 235 ? -18.453 8.492 -11.109 1 66.88 235 PRO B C 1
ATOM 4229 O O . PRO B 1 235 ? -19.406 7.711 -10.984 1 66.88 235 PRO B O 1
ATOM 4232 N N . SER B 1 236 ? -17.391 8.164 -11.75 1 66.5 236 SER B N 1
ATOM 4233 C CA . SER B 1 236 ? -17.188 6.824 -12.297 1 66.5 236 SER B CA 1
ATOM 4234 C C . SER B 1 236 ? -17.172 5.773 -11.195 1 66.5 236 SER B C 1
ATOM 4236 O O . SER B 1 236 ? -17.719 4.684 -11.359 1 66.5 236 SER B O 1
ATOM 4238 N N . GLN B 1 237 ? -16.672 6.176 -10.125 1 70.62 237 GLN B N 1
ATOM 4239 C CA . GLN B 1 237 ? -16.594 5.227 -9.023 1 70.62 237 GLN B CA 1
ATOM 4240 C C . GLN B 1 237 ? -17.969 4.906 -8.461 1 70.62 237 GLN B C 1
ATOM 4242 O O . GLN B 1 237 ? -18.219 3.777 -8.031 1 70.62 237 GLN B O 1
ATOM 4247 N N . GLN B 1 238 ? -18.766 5.84 -8.57 1 70.31 238 GLN B N 1
ATOM 4248 C CA . GLN B 1 238 ? -20.125 5.621 -8.07 1 70.31 238 GLN B CA 1
ATOM 4249 C C . GLN B 1 238 ? -20.922 4.707 -9 1 70.31 238 GLN B C 1
ATOM 4251 O O . GLN B 1 238 ? -21.719 3.893 -8.547 1 70.31 238 GLN B O 1
ATOM 4256 N N . ILE B 1 239 ? -20.656 4.863 -10.188 1 71.81 239 ILE B N 1
ATOM 4257 C CA . ILE B 1 239 ? -21.375 4.055 -11.164 1 71.81 239 ILE B CA 1
ATOM 4258 C C . ILE B 1 239 ? -20.922 2.596 -11.055 1 71.81 239 ILE B C 1
ATOM 4260 O O . ILE B 1 239 ? -21.75 1.683 -11.125 1 71.81 239 ILE B O 1
ATOM 4264 N N . ILE B 1 240 ? -19.688 2.402 -10.773 1 72.12 240 ILE B N 1
ATOM 4265 C CA . ILE B 1 240 ? -19.125 1.053 -10.758 1 72.12 240 ILE B CA 1
ATOM 4266 C C . ILE B 1 240 ? -19.422 0.4 -9.406 1 72.12 240 ILE B C 1
ATOM 4268 O O . ILE B 1 240 ? -19.922 -0.722 -9.344 1 72.12 240 ILE B O 1
ATOM 4272 N N . TYR B 1 241 ? -19.141 1.204 -8.375 1 72.06 241 TYR B N 1
ATOM 4273 C CA . TYR B 1 241 ? -19.094 0.592 -7.051 1 72.06 241 TYR B CA 1
ATOM 4274 C C . TYR B 1 241 ? -20.359 0.885 -6.258 1 72.06 241 TYR B C 1
ATOM 4276 O O . TYR B 1 241 ? -20.578 0.297 -5.195 1 72.06 241 TYR B O 1
ATOM 4284 N N . GLY B 1 242 ? -21.203 1.737 -6.84 1 69.06 242 GLY B N 1
ATOM 4285 C CA . GLY B 1 242 ? -22.422 2.076 -6.113 1 69.06 242 GLY B CA 1
ATOM 4286 C C . GLY B 1 242 ? -22.156 2.553 -4.699 1 69.06 242 GLY B C 1
ATOM 4287 O O . GLY B 1 242 ? -21.375 3.48 -4.484 1 69.06 242 GLY B O 1
ATOM 4288 N N . ALA B 1 243 ? -22.719 1.759 -3.775 1 64.06 243 ALA B N 1
ATOM 4289 C CA . ALA B 1 243 ? -22.625 2.119 -2.365 1 64.06 243 ALA B CA 1
ATOM 4290 C C . ALA B 1 243 ? -21.203 1.927 -1.85 1 64.06 243 ALA B C 1
ATOM 4292 O O . ALA B 1 243 ? -20.797 2.559 -0.87 1 64.06 243 ALA B O 1
ATOM 4293 N N . LEU B 1 244 ? -20.375 1.136 -2.643 1 72.12 244 LEU B N 1
ATOM 4294 C CA . LEU B 1 244 ? -19.031 0.828 -2.174 1 72.12 244 LEU B CA 1
ATOM 4295 C C . LEU B 1 244 ? -18.016 1.764 -2.809 1 72.12 244 LEU B C 1
ATOM 4297 O O . LEU B 1 244 ? -16.812 1.598 -2.611 1 72.12 244 LEU B O 1
ATOM 4301 N N . ALA B 1 245 ? -18.531 2.828 -3.496 1 75.19 245 ALA B N 1
ATOM 4302 C CA . ALA B 1 245 ? -17.641 3.771 -4.172 1 75.19 245 ALA B CA 1
ATOM 4303 C C . ALA B 1 245 ? -16.75 4.488 -3.17 1 75.19 245 ALA B C 1
ATOM 4305 O O . ALA B 1 245 ? -15.672 4.98 -3.533 1 75.19 245 ALA B O 1
ATOM 4306 N N . VAL B 1 246 ? -17.156 4.473 -1.979 1 74.31 246 VAL B N 1
ATOM 4307 C CA . VAL B 1 246 ? -16.422 5.152 -0.921 1 74.31 246 VAL B CA 1
ATOM 4308 C C . VAL B 1 246 ? -15.07 4.465 -0.71 1 74.31 246 VAL B C 1
ATOM 4310 O O . VAL B 1 246 ? -14.078 5.117 -0.38 1 74.31 246 VAL B O 1
ATOM 4313 N N . ILE B 1 247 ? -14.945 3.246 -0.992 1 79.44 247 ILE B N 1
ATOM 4314 C CA . ILE B 1 247 ? -13.75 2.471 -0.697 1 79.44 247 ILE B CA 1
ATOM 4315 C C . ILE B 1 247 ? -12.633 2.867 -1.658 1 79.44 247 ILE B C 1
ATOM 4317 O O . ILE B 1 247 ? -11.578 3.354 -1.231 1 79.44 247 ILE B O 1
ATOM 4321 N N . PRO B 1 248 ? -12.82 2.85 -2.986 1 80.75 248 PRO B N 1
ATOM 4322 C CA . PRO B 1 248 ? -11.75 3.271 -3.895 1 80.75 248 PRO B CA 1
ATOM 4323 C C . PRO B 1 248 ? -11.414 4.758 -3.768 1 80.75 248 PRO B C 1
ATOM 4325 O O . PRO B 1 248 ? -10.266 5.156 -3.961 1 80.75 248 PRO B O 1
ATOM 4328 N N . ILE B 1 249 ? -12.469 5.492 -3.438 1 82 249 ILE B N 1
ATOM 4329 C CA . ILE B 1 249 ? -12.242 6.918 -3.244 1 82 249 ILE B CA 1
ATOM 4330 C C . ILE B 1 249 ? -11.312 7.133 -2.053 1 82 249 ILE B C 1
ATOM 4332 O O . ILE B 1 249 ? -10.367 7.922 -2.129 1 82 249 ILE B O 1
ATOM 4336 N N . LEU B 1 250 ? -11.57 6.43 -1.024 1 83.56 250 LEU B N 1
ATOM 4337 C CA . LEU B 1 250 ? -10.734 6.508 0.172 1 83.56 250 LEU B CA 1
ATOM 4338 C C . LEU B 1 250 ? -9.32 6.035 -0.118 1 83.56 250 LEU B C 1
ATOM 4340 O O . LEU B 1 250 ? -8.352 6.613 0.386 1 83.56 250 LEU B O 1
ATOM 4344 N N . PHE B 1 251 ? -9.203 5.043 -0.949 1 88.44 251 PHE B N 1
ATOM 4345 C CA . PHE B 1 251 ? -7.887 4.527 -1.321 1 88.44 251 PHE B CA 1
ATOM 4346 C C . PHE B 1 251 ? -7.055 5.613 -1.997 1 88.44 251 PHE B C 1
ATOM 4348 O O . PHE B 1 251 ? -5.941 5.906 -1.562 1 88.44 251 PHE B O 1
ATOM 4355 N N . VAL B 1 252 ? -7.676 6.238 -2.938 1 88.19 252 VAL B N 1
ATOM 4356 C CA . VAL B 1 252 ? -6.961 7.238 -3.725 1 88.19 252 VAL B CA 1
ATOM 4357 C C . VAL B 1 252 ? -6.633 8.445 -2.85 1 88.19 252 VAL B C 1
ATOM 4359 O O . VAL B 1 252 ? -5.531 8.992 -2.928 1 88.19 252 VAL B O 1
ATOM 4362 N N . TRP B 1 253 ? -7.543 8.781 -2.02 1 87.25 253 TRP B N 1
ATOM 4363 C CA . TRP B 1 253 ? -7.355 9.938 -1.146 1 87.25 253 TRP B CA 1
ATOM 4364 C C . TRP B 1 253 ? -6.211 9.703 -0.168 1 87.25 253 TRP B C 1
ATOM 4366 O O . TRP B 1 253 ? -5.375 10.586 0.045 1 87.25 253 TRP B O 1
ATOM 4376 N N . ILE B 1 254 ? -6.23 8.555 0.422 1 91.38 254 ILE B N 1
ATOM 4377 C CA . ILE B 1 254 ? -5.195 8.234 1.402 1 91.38 254 ILE B CA 1
ATOM 4378 C C . ILE B 1 254 ? -3.826 8.234 0.729 1 91.38 254 ILE B C 1
ATOM 4380 O O . ILE B 1 254 ? -2.857 8.758 1.281 1 91.38 254 ILE B O 1
ATOM 4384 N N . TYR B 1 255 ? -3.74 7.676 -0.43 1 93.81 255 TYR B N 1
ATOM 4385 C CA . TYR B 1 255 ? -2.484 7.664 -1.172 1 93.81 255 TYR B CA 1
ATOM 4386 C C . TYR B 1 255 ? -2.014 9.086 -1.471 1 93.81 255 TYR B C 1
ATOM 4388 O O . TYR B 1 255 ? -0.849 9.422 -1.24 1 93.81 255 TYR B O 1
ATOM 4396 N N . TYR B 1 256 ? -2.955 9.852 -1.948 1 92.25 256 TYR B N 1
ATOM 4397 C CA . TYR B 1 256 ? -2.646 11.242 -2.279 1 92.25 256 TYR B CA 1
ATOM 4398 C C . TYR B 1 256 ? -2.203 12.008 -1.04 1 92.25 256 TYR B C 1
ATOM 4400 O O . TYR B 1 256 ? -1.265 12.812 -1.102 1 92.25 256 TYR B O 1
ATOM 4408 N N . SER B 1 257 ? -2.846 11.797 0.029 1 92.38 257 SER B N 1
ATOM 4409 C CA . SER B 1 257 ? -2.496 12.445 1.286 1 92.38 257 SER B CA 1
ATOM 4410 C C . SER B 1 257 ? -1.07 12.109 1.707 1 92.38 257 SER B C 1
ATOM 4412 O O . SER B 1 257 ? -0.321 12.984 2.146 1 92.38 257 SER B O 1
ATOM 4414 N N . TRP B 1 258 ? -0.688 10.859 1.559 1 94.62 258 TRP B N 1
ATOM 4415 C CA . TRP B 1 258 ? 0.656 10.453 1.956 1 94.62 258 TRP B CA 1
ATOM 4416 C C . TRP B 1 258 ? 1.701 11.039 1.012 1 94.62 258 TRP B C 1
ATOM 4418 O O . TRP B 1 258 ? 2.816 11.359 1.432 1 94.62 258 TRP B O 1
ATOM 4428 N N . LEU B 1 259 ? 1.351 11.148 -0.251 1 95.12 259 LEU B N 1
ATOM 4429 C CA . LEU B 1 259 ? 2.268 11.805 -1.176 1 95.12 259 LEU B CA 1
ATOM 4430 C C . LEU B 1 259 ? 2.564 13.234 -0.722 1 95.12 259 LEU B C 1
ATOM 4432 O O . LEU B 1 259 ? 3.719 13.664 -0.737 1 95.12 259 LEU B O 1
ATOM 4436 N N . ILE B 1 260 ? 1.559 13.914 -0.279 1 94.25 260 ILE B N 1
ATOM 4437 C CA . ILE B 1 260 ? 1.689 15.297 0.181 1 94.25 260 ILE B CA 1
ATOM 4438 C C . ILE B 1 260 ? 2.572 15.344 1.426 1 94.25 260 ILE B C 1
ATOM 4440 O O . ILE B 1 260 ? 3.488 16.172 1.514 1 94.25 260 ILE B O 1
ATOM 4444 N N . VAL B 1 261 ? 2.281 14.453 2.332 1 94.62 261 VAL B N 1
ATOM 4445 C CA . VAL B 1 261 ? 3.037 14.406 3.578 1 94.62 261 VAL B CA 1
ATOM 4446 C C . VAL B 1 261 ? 4.512 14.133 3.279 1 94.62 261 VAL B C 1
ATOM 4448 O O . VAL B 1 261 ? 5.395 14.758 3.875 1 94.62 261 VAL B O 1
ATOM 4451 N N . LEU B 1 262 ? 4.773 13.258 2.352 1 95 262 LEU B N 1
ATOM 4452 C CA . LEU B 1 262 ? 6.148 12.891 2.041 1 95 262 LEU B CA 1
ATOM 4453 C C . LEU B 1 262 ? 6.852 14.008 1.278 1 95 262 LEU B C 1
ATOM 4455 O O . LEU B 1 262 ? 8.055 14.219 1.445 1 95 262 LEU B O 1
ATOM 4459 N N . ILE B 1 263 ? 6.105 14.688 0.462 1 94.75 263 ILE B N 1
ATOM 4460 C CA . ILE B 1 263 ? 6.672 15.852 -0.216 1 94.75 263 ILE B CA 1
ATOM 4461 C C . ILE B 1 263 ? 7.09 16.891 0.815 1 94.75 263 ILE B C 1
ATOM 4463 O O . ILE B 1 263 ? 8.172 17.484 0.713 1 94.75 263 ILE B O 1
ATOM 4467 N N . GLY B 1 264 ? 6.234 17.125 1.771 1 94.56 264 GLY B N 1
ATOM 4468 C CA . GLY B 1 264 ? 6.598 18.031 2.85 1 94.56 264 GLY B CA 1
ATOM 4469 C C . GLY B 1 264 ? 7.836 17.594 3.607 1 94.56 264 GLY B C 1
ATOM 4470 O O . GLY B 1 264 ? 8.664 18.422 3.986 1 94.56 264 GLY B O 1
ATOM 4471 N N . ALA B 1 265 ? 7.926 16.344 3.865 1 93.44 265 ALA B N 1
ATOM 4472 C CA . ALA B 1 265 ? 9.109 15.805 4.531 1 93.44 265 ALA B CA 1
ATOM 4473 C C . ALA B 1 265 ? 10.367 16.047 3.693 1 93.44 265 ALA B C 1
ATOM 4475 O O . ALA B 1 265 ? 11.414 16.406 4.227 1 93.44 265 ALA B O 1
ATOM 4476 N N . GLU B 1 266 ? 10.203 15.812 2.398 1 93.62 266 GLU B N 1
ATOM 4477 C CA . GLU B 1 266 ? 11.32 16.047 1.496 1 93.62 266 GLU B CA 1
ATOM 4478 C C . GLU B 1 266 ? 11.75 17.5 1.516 1 93.62 266 GLU B C 1
ATOM 4480 O O . GLU B 1 266 ? 12.945 17.812 1.505 1 93.62 266 GLU B O 1
ATOM 4485 N N . VAL B 1 267 ? 10.812 18.359 1.523 1 93.25 267 VAL B N 1
ATOM 4486 C CA . VAL B 1 267 ? 11.102 19.797 1.573 1 93.25 267 VAL B CA 1
ATOM 4487 C C . VAL B 1 267 ? 11.852 20.125 2.859 1 93.25 267 VAL B C 1
ATOM 4489 O O . VAL B 1 267 ? 12.852 20.844 2.834 1 93.25 267 VAL B O 1
ATOM 4492 N N . THR B 1 268 ? 11.438 19.609 3.936 1 92.75 268 THR B N 1
ATOM 4493 C CA . THR B 1 268 ? 12.062 19.859 5.227 1 92.75 268 THR B CA 1
ATOM 4494 C C . THR B 1 268 ? 13.5 19.328 5.246 1 92.75 268 THR B C 1
ATOM 4496 O O . THR B 1 268 ? 14.406 20.016 5.727 1 92.75 268 THR B O 1
ATOM 4499 N N . ALA B 1 269 ? 13.648 18.172 4.727 1 89.88 269 ALA B N 1
ATOM 4500 C CA . ALA B 1 269 ? 14.945 17.5 4.773 1 89.88 269 ALA B CA 1
ATOM 4501 C C . ALA B 1 269 ? 15.945 18.172 3.842 1 89.88 269 ALA B C 1
ATOM 4503 O O . ALA B 1 269 ? 17.156 18.188 4.113 1 89.88 269 ALA B O 1
ATOM 4504 N N . THR B 1 270 ? 15.461 18.672 2.729 1 89.56 270 THR B N 1
ATOM 4505 C CA . THR B 1 270 ? 16.375 19.156 1.708 1 89.56 270 THR B CA 1
ATOM 4506 C C . THR B 1 270 ? 16.625 20.656 1.875 1 89.56 270 THR B C 1
ATOM 4508 O O . THR B 1 270 ? 17.578 21.203 1.304 1 89.56 270 THR B O 1
ATOM 4511 N N . LEU B 1 271 ? 15.781 21.297 2.596 1 87.75 271 LEU B N 1
ATOM 4512 C CA . LEU B 1 271 ? 15.898 22.75 2.746 1 87.75 271 LEU B CA 1
ATOM 4513 C C . LEU B 1 271 ? 17.25 23.125 3.328 1 87.75 271 LEU B C 1
ATOM 4515 O O . LEU B 1 271 ? 17.906 24.047 2.844 1 87.75 271 LEU B O 1
ATOM 4519 N N . GLU B 1 272 ? 17.625 22.359 4.336 1 79.12 272 GLU B N 1
ATOM 4520 C CA . GLU B 1 272 ? 18.922 22.656 4.938 1 79.12 272 GLU B CA 1
ATOM 4521 C C . GLU B 1 272 ? 20.047 22.391 3.959 1 79.12 272 GLU B C 1
ATOM 4523 O O . GLU B 1 272 ? 21.016 23.156 3.879 1 79.12 272 GLU B O 1
ATOM 4528 N N . GLU B 1 273 ? 19.938 21.312 3.283 1 80.06 273 GLU B N 1
ATOM 4529 C CA . GLU B 1 273 ? 20.953 20.922 2.314 1 80.06 273 GLU B CA 1
ATOM 4530 C C . GLU B 1 273 ? 21.031 21.938 1.168 1 80.06 273 GLU B C 1
ATOM 4532 O O . GLU B 1 273 ? 22.125 22.281 0.711 1 80.06 273 GLU B O 1
ATOM 4537 N N . PHE B 1 274 ? 19.953 22.359 0.729 1 80.62 274 PHE B N 1
ATOM 4538 C CA . PHE B 1 274 ? 19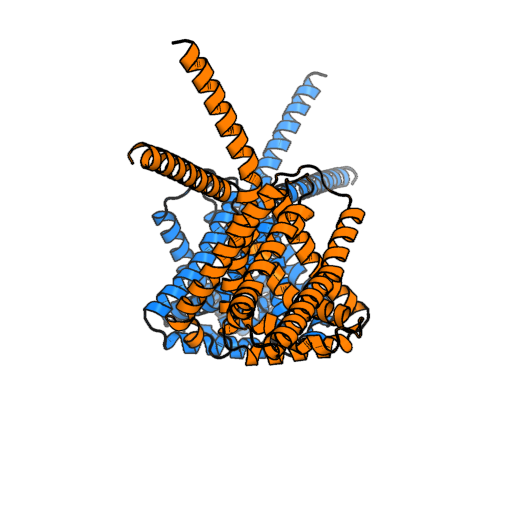.875 23.297 -0.389 1 80.62 274 PHE B CA 1
ATOM 4539 C C . PHE B 1 274 ? 20.469 24.656 0.002 1 80.62 274 PHE B C 1
ATOM 4541 O O . PHE B 1 274 ? 21.203 25.266 -0.771 1 80.62 274 PHE B O 1
ATOM 4548 N N . LEU B 1 275 ? 20.156 25.125 1.192 1 76.94 275 LEU B N 1
ATOM 4549 C CA . LEU B 1 275 ? 20.656 26.422 1.648 1 76.94 275 LEU B CA 1
ATOM 4550 C C . LEU B 1 275 ? 22.156 26.391 1.873 1 76.94 275 LEU B C 1
ATOM 4552 O O . LEU B 1 275 ? 22.859 27.359 1.593 1 76.94 275 LEU B O 1
ATOM 4556 N N . LYS B 1 276 ? 22.562 25.234 2.309 1 76.12 276 LYS B N 1
ATOM 4557 C CA . LYS B 1 276 ? 24 25.078 2.479 1 76.12 276 LYS B CA 1
ATOM 4558 C C . LYS B 1 276 ? 24.719 25.062 1.129 1 76.12 276 LYS B C 1
ATOM 4560 O O . LYS B 1 276 ? 25.812 25.625 0.986 1 76.12 276 LYS B O 1
ATOM 4565 N N . GLN B 1 277 ? 24.078 24.406 0.206 1 74.25 277 GLN B N 1
ATOM 4566 C CA . GLN B 1 277 ? 24.656 24.344 -1.13 1 74.25 277 GLN B CA 1
ATOM 4567 C C . GLN B 1 277 ? 24.688 25.719 -1.787 1 74.25 277 GLN B C 1
ATOM 4569 O O . GLN B 1 277 ? 25.641 26.047 -2.498 1 74.25 277 GLN B O 1
ATOM 4574 N N . GLN B 1 278 ? 23.656 26.469 -1.6 1 72.31 278 GLN B N 1
ATOM 4575 C CA . GLN B 1 278 ? 23.609 27.812 -2.156 1 72.31 278 GLN B CA 1
ATOM 4576 C C . GLN B 1 278 ? 24.656 28.719 -1.515 1 72.31 278 GLN B C 1
ATOM 4578 O O . GLN B 1 278 ? 25.25 29.547 -2.191 1 72.31 278 GLN B O 1
ATOM 4583 N N . GLU B 1 279 ? 24.828 28.531 -0.238 1 69.44 279 GLU B N 1
ATOM 4584 C CA . GLU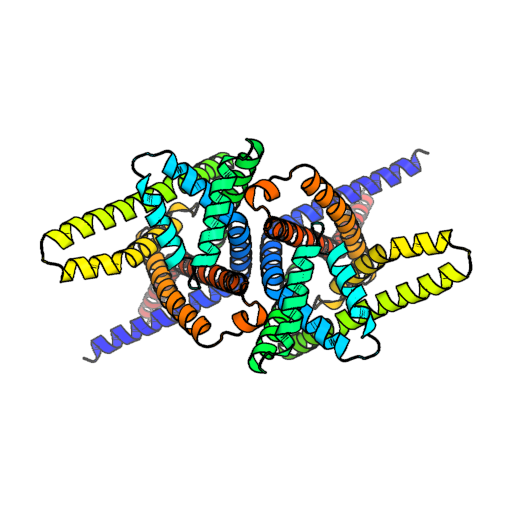 B 1 279 ? 25.844 29.312 0.466 1 69.44 279 GLU B CA 1
ATOM 4585 C C . GLU B 1 279 ? 27.234 28.969 -0.029 1 69.44 279 GLU B C 1
ATOM 4587 O O . GLU B 1 279 ? 28.078 29.859 -0.2 1 69.44 279 GLU B O 1
ATOM 4592 N N . ASP B 1 280 ? 27.328 27.688 -0.3 1 68.75 280 ASP B N 1
ATOM 4593 C CA . ASP B 1 280 ? 28.625 27.25 -0.789 1 68.75 280 ASP B CA 1
ATOM 4594 C C . ASP B 1 280 ? 28.891 27.766 -2.201 1 68.75 280 ASP B C 1
ATOM 4596 O O . ASP B 1 280 ? 30.016 28.156 -2.525 1 68.75 280 ASP B O 1
ATOM 4600 N N . ASN B 1 281 ? 27.844 27.719 -3.006 1 69.44 281 ASN B N 1
ATOM 4601 C CA . ASN B 1 281 ? 27.969 28.234 -4.367 1 69.44 281 ASN B CA 1
ATOM 4602 C C . ASN B 1 281 ? 28.234 29.734 -4.383 1 69.44 281 ASN B C 1
ATOM 4604 O O . ASN B 1 281 ? 28.984 30.234 -5.23 1 69.44 281 ASN B O 1
ATOM 4608 N N . ASN B 1 282 ? 27.594 30.422 -3.496 1 66.94 282 ASN B N 1
ATOM 4609 C CA . ASN B 1 282 ? 27.812 31.859 -3.402 1 66.94 282 ASN B CA 1
ATOM 4610 C C . ASN B 1 282 ? 29.234 32.188 -2.939 1 66.94 282 ASN B C 1
ATOM 4612 O O . ASN B 1 282 ? 29.844 33.125 -3.418 1 66.94 282 ASN B O 1
ATOM 4616 N N . VAL B 1 283 ? 29.703 31.359 -2.059 1 65.06 283 VAL B N 1
ATOM 4617 C CA . VAL B 1 283 ? 31.062 31.562 -1.578 1 65.06 283 VAL B CA 1
ATOM 4618 C C . VAL B 1 283 ? 32.062 31.266 -2.705 1 65.06 283 VAL B C 1
ATOM 4620 O O . VAL B 1 283 ? 33.031 31.984 -2.869 1 65.06 283 VAL B O 1
ATOM 4623 N N . THR B 1 284 ? 31.703 30.219 -3.371 1 63.16 284 THR B N 1
ATOM 4624 C CA . THR B 1 284 ? 32.594 29.859 -4.465 1 63.16 284 THR B CA 1
ATOM 4625 C C . THR B 1 284 ? 32.594 30.938 -5.551 1 63.16 284 THR B C 1
ATOM 4627 O O . THR B 1 284 ? 33.625 31.281 -6.113 1 63.16 284 THR B O 1
ATOM 4630 N N . LYS B 1 285 ? 31.469 31.531 -5.789 1 62.78 285 LYS B N 1
ATOM 4631 C CA . LYS B 1 285 ? 31.375 32.594 -6.797 1 62.78 285 LYS B CA 1
ATOM 4632 C C . LYS B 1 285 ? 32.094 33.844 -6.332 1 62.78 285 LYS B C 1
ATOM 4634 O O . LYS B 1 285 ? 32.719 34.531 -7.133 1 62.78 285 LYS B O 1
ATOM 4639 N N . GLU B 1 286 ? 31.812 34.094 -5.125 1 60.19 286 GLU B N 1
ATOM 4640 C CA . GLU B 1 286 ? 32.469 35.25 -4.562 1 60.19 286 GLU B CA 1
ATOM 4641 C C . GLU B 1 286 ? 34 35.094 -4.621 1 60.19 286 GLU B C 1
ATOM 4643 O O . GLU B 1 286 ? 34.719 36.031 -4.922 1 60.19 286 GLU B O 1
ATOM 4648 N N . TYR B 1 287 ? 34.438 33.906 -4.406 1 60.12 287 TYR B N 1
ATOM 4649 C CA . TYR B 1 287 ? 35.875 33.625 -4.469 1 60.12 287 TYR B CA 1
ATOM 4650 C C . TYR B 1 287 ? 36.375 33.688 -5.906 1 60.12 287 TYR B C 1
ATOM 4652 O O . TYR B 1 287 ? 37.469 34.219 -6.16 1 60.12 287 TYR B O 1
ATOM 4660 N N . LEU B 1 288 ? 35.562 33.062 -6.625 1 59.75 288 LEU B N 1
ATOM 4661 C CA . LEU B 1 288 ? 35.969 33.125 -8.023 1 59.75 288 LEU B CA 1
ATOM 4662 C C . LEU B 1 288 ? 35.844 34.531 -8.586 1 59.75 288 LEU B C 1
ATOM 4664 O O . LEU B 1 288 ? 36.625 34.938 -9.461 1 59.75 288 LEU B O 1
ATOM 4668 N N . GLY B 1 289 ? 34.812 35.156 -8.242 1 53.31 289 GLY B N 1
ATOM 4669 C CA . GLY B 1 289 ? 34.625 36.531 -8.648 1 53.31 289 GLY B CA 1
ATOM 4670 C C . GLY B 1 289 ? 35.656 37.469 -8.031 1 53.31 289 GLY B C 1
ATOM 4671 O O . GLY B 1 289 ? 35.906 38.562 -8.555 1 53.31 289 GLY B O 1
ATOM 4672 N N . ALA B 1 290 ? 36.125 37.219 -6.934 1 57.28 290 ALA B N 1
ATOM 4673 C CA . ALA B 1 290 ? 37.219 38.031 -6.324 1 57.28 290 ALA B CA 1
ATOM 4674 C C . ALA B 1 290 ? 38.531 37.844 -7.082 1 57.28 290 ALA B C 1
ATOM 4676 O O . ALA B 1 290 ? 39.375 38.719 -7.07 1 57.28 290 ALA B O 1
ATOM 4677 N N . ASP B 1 291 ? 38.656 36.719 -7.637 1 50.09 291 ASP B N 1
ATOM 4678 C CA . ASP B 1 291 ? 39.875 36.5 -8.383 1 50.09 291 ASP B CA 1
ATOM 4679 C C . ASP B 1 291 ? 39.844 37.219 -9.727 1 50.09 291 ASP B C 1
ATOM 4681 O O . ASP B 1 291 ? 40.812 37.188 -10.484 1 50.09 291 ASP B O 1
ATOM 4685 N N . ILE B 1 292 ? 38.688 37.656 -10.125 1 38.19 292 ILE B N 1
ATOM 4686 C CA . ILE B 1 292 ? 38.75 38.531 -11.289 1 38.19 292 ILE B CA 1
ATOM 4687 C C . ILE B 1 292 ? 38.938 40 -10.836 1 38.19 292 ILE B C 1
ATOM 4689 O O . ILE B 1 292 ? 38.25 40.438 -9.93 1 38.19 292 ILE B O 1
#

Nearest PDB structures (foldseek):
  6qpc-assembly1_A  TM=2.010E-01  e=1.147E+00  Mus musculus
  6el1-assembly1_O  TM=1.995E-01  e=9.367E+00  Yersinia enterocolitica
  6qpc-assembly1_A  TM=2.003E-01  e=1.863E+00  Mus musculus

Radius of gyration: 27.77 Å; Cα contacts (8 Å, |Δi|>4): 479; chains: 2; bounding box: 73×94×58 Å

pLDDT: mean 77.53, std 11.92, range [38.19, 96.19]

InterPro domains:
  IPR017039 Virulence factor BrkB [PF03631] (28-273)
  IPR017039 Virulence factor BrkB [PIRSF035875] (10-280)
  IPR017039 Virulence factor BrkB [PTHR30213] (16-279)
  IPR017039 Virulence factor BrkB [TIGR00765] (18-274)
  IPR023679 Uncharacterised protein family UPF0761, bacterial [MF_00672] (1-290)

Foldseek 3Di:
DVVVVVVVVVVVVLVVVVVVVLVVLCVVLVLLVLLLVLLVLCVVLVLLLVLLLVVLQVVPPVCVVCVVVVLVCCQVQLFPDDSPVVSVVSVVSSVVVVVDDPVSNVVSVVSQLVSVVSLLVSLQVLLPPPDDDDPVVSVVLSVCCSNVVSVVVSVLVVVLVVLVVVPVVPPPCVVNVVVSVCSVLVVQLVVLLCCLQRRHPDHFDSVLSSVLSNQLSVCSVVLSVVLSVCCVPDVVLCVVVPVCSSVVSSSVSSSSSSVSSVSSSSSSSCVVVSVVVVVVVVVVCVVVVVVD/DVVVVVVVVVVVVLVVVVVVVLVVLCVVLVLLVLLLVLLVLCVVLVLLLVLLLVVLQVVPPVCVVCVVVVLVCCQVQLFPDDSPVVSVVSVVSSVVVVVDDPVSNVVSVVSQLVSVVSLLVSLQVLLPPPDDDDPVVSVVLSVCCSNVVSVVVSVLVVVLVVLVVVCVVPPPCPVNVVVSVCSVLVVQLVVLLCCLQRRHPDHFDSVLSSVLSNQLSVCSVVLSVVLSVCCVPDVVLCVVVPVCSSPVSSSVSSSSSSVSSVSSSSSSSCVVVSVVVVVVVVVVCVVVVVVD

Organism: Psychromonas ingrahamii (strain DSM 17664 / CCUG 51855 / 37) (NCBI:txid357804)

Secondary structure (DSSP, 8-state):
-HHHHHHHHHHHHHHHHHHHHHHHHHHHHTTHHHHHHHHHHHHHHHHHHHHHHHHHHHTSGGGTTHHHHHHHHIIIII--S-HHHHHHHHHHHHHHHTT--HHHHHHHHHHHHHHHHHHHHHHHHHTT---PPPHHHHHHHHHHHHHHHHHHHHHHHHHHHHHHHHHHHHS-HHHHHHHHHHHHHHHHHHHHHHHHHHSSSS---HHHHHHHHHHHHHHHHHHHHHHHHHHHH-THHHHHHGGGGHHHHHHHHHHHHHHHHHHHHHHHHHHHHHHHHHHHHHHHHHHHHHT-/-HHHHHHHHHHHHHHHHHHHHHHHHHHHHTTHHHHHHHHHHHHHHHHHHHHHHHHHHHTSGGGTTHHHHHHHHIIIII--S-HHHHHHHHHHHHHHHTT--HHHHHHHHHHHHHHHHHHHHHHHHHTT---PPPHHHHHHHHHHHHHHHHHHHHHHHHHHHHHHHHHHHHS-HHHHHHHHHHHHHHHHHHHHHHHHHHSSSS---HHHHHHHHHHHHHHHHHHHHHHHHHHHH-THHHHHHGGGGHHHHHHHHHHHHHHHHHHHHHHHHHHHHHHHHHHHHHHHHHHHHHT-

Solvent-accessible surface area (backbone atoms only — not comparable to full-atom values): 29882 Å² total; per-residue (Å²): 115,67,66,59,48,50,53,49,49,50,49,48,49,51,50,50,53,47,50,51,49,49,50,51,48,40,58,72,64,42,50,67,40,54,19,26,19,49,31,33,42,42,67,65,17,46,62,34,37,50,40,50,38,50,52,57,36,59,71,35,72,89,38,61,75,40,56,62,54,50,49,46,48,46,34,67,66,72,35,85,63,80,44,59,65,53,46,55,51,51,54,50,31,45,60,28,50,73,71,46,51,72,68,41,51,51,50,28,50,50,42,31,46,47,38,47,49,48,51,39,53,55,54,23,52,74,65,60,58,81,72,75,71,53,71,66,59,47,46,52,50,45,46,47,48,60,58,46,44,49,50,50,52,50,48,53,49,51,49,49,52,50,50,47,54,55,36,66,70,66,66,70,42,67,65,52,48,52,49,54,68,40,41,63,54,51,50,47,20,49,48,44,16,46,48,53,39,64,55,35,83,58,93,51,60,64,67,41,15,45,51,14,10,42,52,24,33,52,50,45,54,51,46,52,53,51,49,52,52,45,54,72,71,52,51,48,48,40,57,34,42,45,91,53,22,59,54,58,51,49,50,53,48,45,29,51,50,37,44,36,50,50,50,16,46,50,44,29,57,42,48,60,54,50,53,51,48,49,50,49,50,49,47,48,44,50,53,55,53,63,72,97,115,70,65,60,48,50,53,48,50,50,48,47,50,51,50,50,51,47,50,50,50,49,50,50,49,41,58,73,63,42,50,67,39,54,17,25,18,48,30,32,42,41,67,65,16,47,63,34,37,50,40,49,39,50,50,57,37,58,72,35,71,90,39,60,75,40,55,62,55,49,50,46,48,45,35,67,67,72,35,86,62,82,42,61,66,55,45,55,50,50,54,50,31,45,60,29,50,74,72,46,51,72,66,41,50,51,51,30,50,50,41,31,47,46,39,48,50,49,51,39,52,55,52,23,53,73,65,62,58,81,73,76,72,54,70,66,61,46,47,51,52,46,48,47,48,60,58,48,44,48,49,50,51,48,48,51,50,51,50,49,52,50,50,46,54,54,36,65,67,65,64,69,42,68,64,51,48,52,49,53,68,40,40,63,53,52,49,48,21,50,50,43,17,45,48,52,40,66,54,35,83,57,92,49,59,63,68,41,16,45,50,14,10,42,52,24,34,52,49,46,55,51,46,51,53,50,50,52,52,45,55,72,72,52,53,48,47,41,57,34,41,46,91,54,23,59,53,59,51,47,51,52,50,44,30,52,51,37,44,37,51,49,50,16,46,49,45,29,59,42,46,60,55,50,53,51,49,50,52,49,51,49,48,50,44,50,51,54,52,62,73,97